Protein AF-A0A821MUM0-F1 (afdb_monomer)

Mean predicted aligned error: 20.15 Å

Solvent-accessible surface area (backbone atoms only — not comparable to full-atom values): 25612 Å² total; per-residue (Å²): 59,38,82,52,90,67,32,35,38,38,45,32,37,25,52,94,89,45,94,56,55,42,75,47,74,83,45,58,56,44,76,41,93,87,68,90,43,76,48,69,78,76,95,66,94,63,81,39,77,47,77,47,78,46,47,58,88,82,48,54,81,86,49,47,38,60,52,51,49,52,48,52,57,55,70,46,50,40,61,27,31,39,36,49,37,34,29,71,91,40,78,44,33,34,41,36,37,43,30,26,54,93,45,45,71,60,51,53,52,55,46,35,75,73,45,30,50,81,73,91,50,67,78,43,80,46,81,42,41,76,68,38,59,35,35,42,36,56,41,76,36,34,38,45,70,50,73,80,64,36,55,44,76,49,63,42,37,78,90,50,62,46,77,47,76,47,45,49,40,69,76,56,89,75,57,61,77,92,49,71,42,46,53,16,32,43,32,38,28,33,74,43,76,47,78,66,76,76,80,77,74,87,70,92,76,83,95,70,94,71,81,80,76,80,62,73,46,76,43,80,41,76,77,50,78,44,83,40,76,44,77,53,75,83,78,76,72,72,70,78,77,76,72,70,84,79,80,72,86,66,76,77,81,72,30,72,64,54,42,44,57,53,28,74,67,45,62,86,66,48,42,60,56,33,38,48,64,69,66,50,52,69,72,58,52,54,51,40,42,72,76,40,55,91,51,21,45,37,52,47,54,52,57,48,60,73,66,52,61,88,91,52,67,61,66,62,56,48,32,54,25,30,46,75,68,70,36,51,65,64,26,49,55,54,48,51,55,50,54,52,52,54,56,53,58,70,69,56,57,65,65,54,49,52,60,69,47,44,62,50,45,52,57,49,43,71,35,66,73,52,25,74,42,28,71,60,52,31,47,75,60,69,52,52,70,68,57,54,52,49,41,59,72,74,37,93,45,55,52,55,36,33,44,51,44,53,51,53,35,49,76,71,42,98,74,62,47,63,71,56,52,27,51,54,36,38,74,74,66,40,53,69,58,20,53,56,41,54,76,71,111

Radius of gyration: 52.38 Å; Cα contacts (8 Å, |Δi|>4): 586; chains: 1; bounding box: 114×64×136 Å

Foldseek 3Di:
DDDDPQKDKWKWFDAPPGLWIDTDPPWDWDQDPPPRDIDTDDPDDTPDMDIDIDGVVVDPPVCVRVVVSVVVVVVQKFKKKWFKWAAPVDRQKMKIKIAGPVCVVVVLVVVVVVRTDNPDQDMDIFIDGAQFKKKKAKFFFKAFPDPVLRIDIDGDHHPDMDIDITGIDGPDLPPPVVDQKGKMKIWMKGKDWDFPPDPPPPDDDDDDPDDPPRDTDIDIDTRDMGMDIGGRDPPPPPDPPPPPPDADDDDALDHLVLLVVVLVVQDDCLLVQLLVLLPHDPVVLVVLCVPPPSCSSSVSLVVSVVPDDPPDPSLVSSLVSCVSSVNPVSSVVSVVSRVVVVVVVVVPPQVVLLVLCVVLQVLLLVDVVSLVCLVVLLVLLVHDPVVLVVLPVPDPDSSSSSSVSLSVSSRPDPDDDLLSSLVSCVVVVNPVSSVVSVVSD

Structure (mmCIF, N/CA/C/O backbone):
data_AF-A0A821MUM0-F1
#
_entry.id   AF-A0A821MUM0-F1
#
loop_
_atom_site.group_PDB
_atom_site.id
_atom_site.type_symbol
_atom_site.label_atom_id
_atom_site.label_alt_id
_atom_site.label_comp_id
_atom_site.label_asym_id
_atom_site.label_entity_id
_atom_site.label_seq_id
_atom_site.pdbx_PDB_ins_code
_atom_site.Cartn_x
_atom_site.Cartn_y
_atom_site.Cartn_z
_atom_site.occupancy
_atom_site.B_iso_or_equiv
_atom_site.auth_seq_id
_atom_site.auth_comp_id
_atom_site.auth_asym_id
_atom_site.auth_atom_id
_atom_site.pdbx_PDB_model_num
ATOM 1 N N . MET A 1 1 ? -41.743 -7.495 44.760 1.00 73.44 1 MET A N 1
ATOM 2 C CA . MET A 1 1 ? -41.934 -6.221 44.018 1.00 73.44 1 MET A CA 1
ATOM 3 C C . MET A 1 1 ? -42.533 -5.154 44.930 1.00 73.44 1 MET A C 1
ATOM 5 O O . MET A 1 1 ? -43.140 -5.523 45.928 1.00 73.44 1 MET A O 1
ATOM 9 N N . LEU A 1 2 ? -42.417 -3.867 44.580 1.00 72.00 2 LEU A N 1
ATOM 10 C CA . LEU A 1 2 ? -43.116 -2.764 45.261 1.00 72.00 2 LEU A CA 1
ATOM 11 C C . LEU A 1 2 ? -43.900 -1.935 44.227 1.00 72.00 2 LEU A C 1
ATOM 13 O O . LEU A 1 2 ? -43.327 -1.459 43.248 1.00 72.00 2 LEU A O 1
ATOM 17 N N . ASP A 1 3 ? -45.211 -1.789 44.419 1.00 76.50 3 ASP A N 1
ATOM 18 C CA . ASP A 1 3 ? -46.076 -0.982 43.550 1.00 76.50 3 ASP A CA 1
ATOM 19 C C . ASP A 1 3 ? -46.193 0.455 44.085 1.00 76.50 3 ASP A C 1
ATOM 21 O O . ASP A 1 3 ? -46.567 0.666 45.237 1.00 76.50 3 ASP A O 1
ATOM 25 N N . LEU A 1 4 ? -45.893 1.444 43.239 1.00 71.25 4 LEU A N 1
ATOM 26 C CA . LEU A 1 4 ? -45.885 2.873 43.564 1.00 71.25 4 LEU A CA 1
ATOM 27 C C . LEU A 1 4 ? -46.793 3.625 42.576 1.00 71.25 4 LEU A C 1
ATOM 29 O O . LEU A 1 4 ? -46.328 4.142 41.566 1.00 71.25 4 LEU A O 1
ATOM 33 N N . ASN A 1 5 ? -48.103 3.692 42.832 1.00 79.50 5 ASN A N 1
ATOM 34 C CA . ASN A 1 5 ? -49.082 4.314 41.919 1.00 79.50 5 ASN A CA 1
ATOM 35 C C . ASN A 1 5 ? -48.934 3.820 40.460 1.00 79.50 5 ASN A C 1
ATOM 37 O O . ASN A 1 5 ? -49.164 2.638 40.201 1.00 79.50 5 ASN A O 1
ATOM 41 N N . ASN A 1 6 ? -48.550 4.695 39.519 1.00 81.19 6 ASN A N 1
ATOM 42 C CA . ASN A 1 6 ? -48.325 4.361 38.103 1.00 81.19 6 ASN A CA 1
ATOM 43 C C . ASN A 1 6 ? -46.993 3.639 37.853 1.00 81.19 6 ASN A C 1
ATOM 45 O O . ASN A 1 6 ? -46.822 2.989 36.825 1.00 81.19 6 ASN A O 1
ATOM 49 N N . GLU A 1 7 ? -46.078 3.668 38.811 1.00 82.88 7 GLU A N 1
ATOM 50 C CA . GLU A 1 7 ? -44.755 3.075 38.707 1.00 82.88 7 GLU A CA 1
ATOM 51 C C . GLU A 1 7 ? -44.669 1.766 39.493 1.00 82.88 7 GLU A C 1
ATOM 53 O O . GLU A 1 7 ? -45.472 1.465 40.385 1.00 82.88 7 GLU A O 1
ATOM 58 N N . ARG A 1 8 ? -43.688 0.946 39.132 1.00 85.56 8 ARG A N 1
ATOM 59 C CA . ARG A 1 8 ? -43.385 -0.306 39.813 1.00 85.56 8 ARG A CA 1
ATOM 60 C C . ARG A 1 8 ? -41.884 -0.464 39.957 1.00 85.56 8 ARG A C 1
ATOM 62 O O . ARG A 1 8 ? -41.128 -0.235 39.014 1.00 85.56 8 ARG A O 1
ATOM 69 N N . LEU A 1 9 ? -41.481 -0.888 41.145 1.00 87.56 9 LEU A N 1
ATOM 70 C CA . LEU A 1 9 ? -40.114 -1.232 41.478 1.00 87.56 9 LEU A CA 1
ATOM 71 C C . LEU A 1 9 ? -39.954 -2.755 41.466 1.00 87.56 9 LEU A C 1
ATOM 73 O O . LEU A 1 9 ? -40.730 -3.494 42.090 1.00 87.56 9 LEU A O 1
ATOM 77 N N . VAL A 1 10 ? -38.941 -3.219 40.746 1.00 89.69 10 VAL A N 1
ATOM 78 C CA . VAL A 1 10 ? -38.676 -4.639 40.513 1.00 89.69 10 VAL A CA 1
ATOM 79 C C . VAL A 1 10 ? -37.199 -4.933 40.666 1.00 89.69 10 VAL A C 1
ATOM 81 O O . VAL A 1 10 ? -36.362 -4.127 40.269 1.00 89.69 10 VAL A O 1
ATOM 84 N N . LEU A 1 11 ? -36.894 -6.118 41.183 1.00 90.00 11 LEU A N 1
ATOM 85 C CA . LEU A 1 11 ? -35.546 -6.657 41.180 1.00 90.00 11 LEU A CA 1
ATOM 86 C C . LEU A 1 11 ? -35.416 -7.628 40.011 1.00 90.00 11 LEU A C 1
ATOM 88 O O . LEU A 1 11 ? -36.231 -8.539 39.849 1.00 90.00 11 LEU A O 1
ATOM 92 N N . LEU A 1 12 ? -34.396 -7.400 39.193 1.00 89.81 12 LEU A N 1
ATOM 93 C CA . LEU A 1 12 ? -33.954 -8.315 38.160 1.00 89.81 12 LEU A CA 1
ATOM 94 C C . LEU A 1 12 ? -32.642 -8.957 38.582 1.00 89.81 12 LEU A C 1
ATOM 96 O O . LEU A 1 12 ? -31.770 -8.294 39.144 1.00 89.81 12 LEU A O 1
ATOM 100 N N . TYR A 1 13 ? -32.488 -10.233 38.267 1.00 88.88 13 TYR A N 1
ATOM 101 C CA . TYR A 1 13 ? -31.260 -10.970 38.509 1.00 88.88 13 TYR A CA 1
ATOM 102 C C . TYR A 1 13 ? -30.834 -11.739 37.266 1.00 88.88 13 TYR A C 1
ATOM 104 O O . TYR A 1 13 ? -31.638 -12.048 36.384 1.00 88.88 13 TYR A O 1
ATOM 112 N N . SER A 1 14 ? -29.547 -12.053 37.202 1.00 85.44 14 SER A N 1
ATOM 113 C CA . SER A 1 14 ? -28.988 -12.906 36.164 1.00 85.44 14 SER A CA 1
ATOM 114 C C . SER A 1 14 ? -27.930 -13.838 36.760 1.00 85.44 14 SER A C 1
ATOM 116 O O . SER A 1 14 ? -27.169 -13.456 37.658 1.00 85.44 14 SER A O 1
ATOM 118 N N . GLY A 1 15 ? -27.918 -15.088 36.290 1.00 75.88 15 GLY A N 1
ATOM 119 C CA . GLY A 1 15 ? -26.926 -16.092 36.674 1.00 75.88 15 GLY A CA 1
ATOM 120 C C . GLY A 1 15 ? -25.570 -15.871 35.998 1.00 75.88 15 GLY A C 1
ATOM 121 O O . GLY A 1 15 ? -25.459 -15.140 35.017 1.00 75.88 15 GLY A O 1
ATOM 122 N N . SER A 1 16 ? -24.528 -16.545 36.494 1.00 59.47 16 SER A N 1
ATOM 123 C CA . SER A 1 16 ? -23.145 -16.473 35.979 1.00 59.47 16 SER A CA 1
ATOM 124 C C . SER A 1 16 ? -23.031 -16.722 34.476 1.00 59.47 16 SER A C 1
ATOM 126 O O . SER A 1 16 ? -22.230 -16.081 33.808 1.00 59.47 16 SER A O 1
ATOM 128 N N . ASN A 1 17 ? -23.825 -17.669 33.974 1.00 60.66 17 ASN A N 1
ATOM 129 C CA . ASN A 1 17 ? -23.772 -18.151 32.593 1.00 60.66 17 ASN A CA 1
ATOM 130 C C . ASN A 1 17 ? -25.049 -17.819 31.814 1.00 60.66 17 ASN A C 1
ATOM 132 O O . ASN A 1 17 ? -25.240 -18.319 30.707 1.00 60.66 17 ASN A O 1
ATOM 136 N N . ASP A 1 18 ? -25.943 -17.029 32.407 1.00 69.56 18 ASP A N 1
ATOM 137 C CA . ASP A 1 18 ? -27.199 -16.665 31.779 1.00 69.56 18 ASP A CA 1
ATOM 138 C C . ASP A 1 18 ? -27.080 -15.258 31.198 1.00 69.56 18 ASP A C 1
ATOM 140 O O . ASP A 1 18 ? -26.850 -14.298 31.923 1.00 69.56 18 ASP A O 1
ATOM 144 N N . ASN A 1 19 ? -27.228 -15.115 29.884 1.00 69.31 19 ASN A N 1
ATOM 145 C CA . ASN A 1 19 ? -27.274 -13.797 29.242 1.00 69.31 19 ASN A CA 1
ATOM 146 C C . ASN A 1 19 ? -28.668 -13.164 29.300 1.00 69.31 19 ASN A C 1
ATOM 148 O O . ASN A 1 19 ? -28.882 -12.089 28.739 1.00 69.31 19 ASN A O 1
ATOM 152 N N . THR A 1 20 ? -29.624 -13.825 29.950 1.00 81.88 20 THR A N 1
ATOM 153 C CA . THR A 1 20 ? -30.972 -13.310 30.140 1.00 81.88 20 THR A CA 1
ATOM 154 C C . THR A 1 20 ? -31.164 -12.781 31.556 1.00 81.88 20 THR A C 1
ATOM 156 O O . THR A 1 20 ? -30.574 -13.260 32.528 1.00 81.88 20 THR A O 1
ATOM 159 N N . TRP A 1 21 ? -31.964 -11.722 31.642 1.00 88.75 21 TRP A N 1
ATOM 160 C CA . TRP A 1 21 ? -32.413 -11.147 32.899 1.00 88.75 21 TRP A CA 1
ATOM 161 C C . TRP A 1 21 ? -33.734 -11.798 33.298 1.00 88.75 21 TRP A C 1
ATOM 163 O O . TRP A 1 21 ? -34.635 -11.947 32.470 1.00 88.75 21 TRP A O 1
ATOM 173 N N . HIS A 1 22 ? -33.862 -12.141 34.574 1.00 88.44 22 HIS A N 1
ATOM 174 C CA . HIS A 1 22 ? -35.081 -12.692 35.159 1.00 88.44 22 HIS A CA 1
ATOM 175 C C . HIS A 1 22 ? -35.628 -11.729 36.188 1.00 88.44 22 HIS A C 1
ATOM 177 O O . HIS A 1 22 ? -34.875 -11.022 36.850 1.00 88.44 22 HIS A O 1
ATOM 183 N N . ILE A 1 23 ? -36.947 -11.687 36.305 1.00 87.81 23 ILE A N 1
ATOM 184 C CA . ILE A 1 23 ? -37.622 -10.856 37.294 1.00 87.81 23 ILE A CA 1
ATOM 185 C C . ILE A 1 23 ? -37.902 -11.710 38.515 1.00 87.81 23 ILE A C 1
ATOM 187 O O . ILE A 1 23 ? -38.517 -12.767 38.387 1.00 87.81 23 ILE A O 1
ATOM 191 N N . ASP A 1 24 ? -37.518 -11.215 39.686 1.00 83.31 24 ASP A N 1
ATOM 192 C CA . ASP A 1 24 ? -37.933 -11.821 40.941 1.00 83.31 24 ASP A CA 1
ATOM 193 C C . ASP A 1 24 ? -39.278 -11.237 41.396 1.00 83.31 24 ASP A C 1
ATOM 195 O O . ASP A 1 24 ? -39.394 -10.058 41.760 1.00 83.31 24 ASP A O 1
ATOM 199 N N . THR A 1 25 ? -40.327 -12.055 41.316 1.00 78.44 25 THR A N 1
ATOM 200 C CA . THR A 1 25 ? -41.672 -11.702 41.788 1.00 78.44 25 THR A CA 1
ATOM 201 C C . THR A 1 25 ? -41.828 -11.841 43.292 1.00 78.44 25 THR A C 1
ATOM 203 O O . THR A 1 25 ? -42.641 -11.118 43.875 1.00 78.44 25 THR A O 1
ATOM 206 N N . ASP A 1 26 ? -41.031 -12.704 43.912 1.00 76.56 26 ASP A N 1
ATOM 207 C CA . ASP A 1 26 ? -41.268 -13.225 45.256 1.00 76.56 26 ASP A CA 1
ATOM 208 C C . ASP A 1 26 ? -40.486 -12.426 46.306 1.00 76.56 26 ASP A C 1
ATOM 210 O O . ASP A 1 26 ? -40.867 -12.363 47.477 1.00 76.56 26 ASP A O 1
ATOM 214 N N . ILE A 1 27 ? -39.440 -11.719 45.876 1.00 80.44 27 ILE A N 1
ATOM 215 C CA . ILE A 1 27 ? -38.674 -10.807 46.717 1.00 80.44 27 ILE A CA 1
ATOM 216 C C . ILE A 1 27 ? -39.497 -9.576 47.127 1.00 80.44 27 ILE A C 1
ATOM 218 O O . ILE A 1 27 ? -39.989 -8.798 46.298 1.00 80.44 27 ILE A O 1
ATOM 222 N N . GLN A 1 28 ? -39.572 -9.330 48.436 1.00 80.31 28 GLN A N 1
ATOM 223 C CA . GLN A 1 28 ? -40.116 -8.094 48.995 1.00 80.31 28 GLN A CA 1
ATOM 224 C C . GLN A 1 28 ? -39.051 -6.994 49.000 1.00 80.31 28 GLN A C 1
ATOM 226 O O . GLN A 1 28 ? -37.970 -7.160 49.558 1.00 80.31 28 GLN A O 1
ATOM 231 N N . LEU A 1 29 ? -39.377 -5.860 48.377 1.00 83.50 29 LEU A N 1
ATOM 232 C CA . LEU A 1 29 ? -38.524 -4.673 48.359 1.00 83.50 29 LEU A CA 1
ATOM 233 C C . LEU A 1 29 ? -39.039 -3.689 49.405 1.00 83.50 29 LEU A C 1
ATOM 235 O O . LEU A 1 29 ? -40.223 -3.357 49.399 1.00 83.50 29 LEU A O 1
ATOM 239 N N . ILE A 1 30 ? -38.154 -3.227 50.282 1.00 81.44 30 ILE A N 1
ATOM 240 C CA . ILE A 1 30 ? -38.456 -2.247 51.324 1.00 81.44 30 ILE A CA 1
ATOM 241 C C . ILE A 1 30 ? -37.775 -0.939 50.934 1.00 81.44 30 ILE A C 1
ATOM 243 O O . ILE A 1 30 ? -36.549 -0.852 50.915 1.00 81.44 30 ILE A O 1
ATOM 247 N N . ASP A 1 31 ? -38.577 0.069 50.606 1.00 78.88 31 ASP A N 1
ATOM 248 C CA . ASP A 1 31 ? -38.094 1.400 50.241 1.00 78.88 31 ASP A CA 1
ATOM 249 C C . ASP A 1 31 ? -37.891 2.267 51.494 1.00 78.88 31 ASP A C 1
ATOM 251 O O . ASP A 1 31 ? -38.835 2.540 52.250 1.00 78.88 31 ASP A O 1
ATOM 255 N N . SER A 1 32 ? -36.647 2.685 51.736 1.00 77.75 32 SER A N 1
ATOM 256 C CA . SER A 1 32 ? -36.304 3.621 52.801 1.00 77.75 32 SER A CA 1
ATOM 257 C C . SER A 1 32 ? -36.608 5.048 52.348 1.00 77.75 32 SER A C 1
ATOM 259 O O . SER A 1 32 ? -35.765 5.726 51.761 1.00 77.75 32 SER A O 1
ATOM 261 N N . LYS A 1 33 ? -37.804 5.538 52.702 1.00 71.50 33 LYS A N 1
ATOM 262 C CA . LYS A 1 33 ? -38.304 6.889 52.361 1.00 71.50 33 LYS A CA 1
ATOM 263 C C . LYS A 1 33 ? -37.389 8.052 52.769 1.00 71.50 33 LYS A C 1
ATOM 265 O O . LYS A 1 33 ? -37.637 9.183 52.368 1.00 71.50 33 LYS A O 1
ATOM 270 N N . THR A 1 34 ? -36.401 7.805 53.624 1.00 71.12 34 THR A N 1
ATOM 271 C CA . THR A 1 34 ? -35.512 8.827 54.184 1.00 71.12 34 THR A CA 1
ATOM 272 C C . THR A 1 34 ? -34.101 8.800 53.606 1.00 71.12 34 THR A C 1
ATOM 274 O O . THR A 1 34 ? -33.378 9.766 53.820 1.00 71.12 34 THR A O 1
ATOM 277 N N . HIS A 1 35 ? -33.695 7.737 52.899 1.00 70.00 35 HIS A N 1
ATOM 278 C CA . HIS A 1 35 ? -32.290 7.548 52.513 1.00 70.00 35 HIS A CA 1
ATOM 279 C C . HIS A 1 35 ? -32.053 7.141 51.048 1.00 70.00 35 HIS A C 1
ATOM 281 O O . HIS A 1 35 ? -30.921 6.801 50.736 1.00 70.00 35 HIS A O 1
ATOM 287 N N . ASP A 1 36 ? -33.048 7.173 50.150 1.00 81.19 36 ASP A N 1
ATOM 288 C CA . ASP A 1 36 ? -32.885 6.738 48.741 1.00 81.19 36 ASP A CA 1
ATOM 289 C C . ASP A 1 36 ? -32.227 5.340 48.620 1.00 81.19 36 ASP A C 1
ATOM 291 O O . ASP A 1 36 ? -31.423 5.052 47.733 1.00 81.19 36 ASP A O 1
ATOM 295 N N . ILE A 1 37 ? -32.568 4.442 49.552 1.00 85.06 37 ILE A N 1
ATOM 296 C CA . ILE A 1 37 ? -32.032 3.079 49.638 1.00 85.06 37 ILE A CA 1
ATOM 297 C C . ILE A 1 37 ? -33.184 2.086 49.574 1.00 85.06 37 ILE A C 1
ATOM 299 O O . ILE A 1 37 ? -34.173 2.206 50.298 1.00 85.06 37 ILE A O 1
ATOM 303 N N . ILE A 1 38 ? -33.005 1.050 48.757 1.00 85.00 3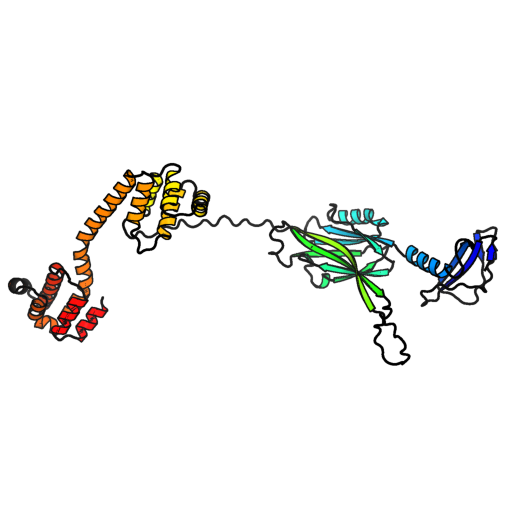8 ILE A N 1
ATOM 304 C CA . ILE A 1 38 ? -33.908 -0.095 48.686 1.00 85.00 38 ILE A CA 1
ATOM 305 C C . ILE A 1 38 ? -33.239 -1.269 49.388 1.00 85.00 38 ILE A C 1
ATOM 307 O O . ILE A 1 38 ? -32.171 -1.727 48.981 1.00 85.00 38 ILE A O 1
ATOM 311 N N . THR A 1 39 ? -33.891 -1.770 50.430 1.00 86.75 39 THR A N 1
ATOM 312 C CA . THR A 1 39 ? -33.431 -2.927 51.194 1.00 86.75 39 THR A CA 1
ATOM 313 C C . THR A 1 39 ? -34.243 -4.149 50.798 1.00 86.75 39 THR A C 1
ATOM 315 O O . THR A 1 39 ? -35.463 -4.091 50.642 1.00 86.75 39 THR A O 1
ATOM 318 N N . THR A 1 40 ? -33.566 -5.278 50.642 1.00 86.38 40 THR A N 1
ATOM 319 C CA . THR A 1 40 ? -34.189 -6.552 50.300 1.00 86.38 40 THR A CA 1
ATOM 320 C C . THR A 1 40 ? -33.464 -7.700 50.991 1.00 86.38 40 THR A C 1
ATOM 322 O O . THR A 1 40 ? -32.280 -7.583 51.307 1.00 86.38 40 THR A O 1
ATOM 325 N N . ASN A 1 41 ? -34.171 -8.801 51.238 1.00 85.31 41 ASN A N 1
ATOM 326 C CA . ASN A 1 41 ? -33.588 -10.031 51.759 1.00 85.31 41 ASN A CA 1
ATOM 327 C C . ASN A 1 41 ? -33.593 -11.091 50.654 1.00 85.31 41 ASN A C 1
ATOM 329 O O . ASN A 1 41 ? -34.658 -11.505 50.194 1.00 85.31 41 ASN A O 1
ATOM 333 N N . ILE A 1 42 ? -32.402 -11.498 50.217 1.00 83.06 42 ILE A N 1
ATOM 334 C CA . ILE A 1 42 ? -32.216 -12.436 49.111 1.00 83.06 42 ILE A CA 1
ATOM 335 C C . ILE A 1 42 ? -31.758 -13.775 49.689 1.00 83.06 42 ILE A C 1
ATOM 337 O O . ILE A 1 42 ? -30.740 -13.846 50.373 1.00 83.06 42 ILE A O 1
ATOM 341 N N . GLN A 1 43 ? -32.508 -14.842 49.409 1.00 78.00 43 GLN A N 1
ATOM 342 C CA . GLN A 1 43 ? -32.213 -16.186 49.925 1.00 78.00 43 GLN A CA 1
ATOM 343 C C . GLN A 1 43 ? -31.069 -16.878 49.169 1.00 78.00 43 GLN A C 1
ATOM 345 O O . GLN A 1 43 ? -30.375 -17.720 49.738 1.00 78.00 43 GLN A O 1
ATOM 350 N N . TYR A 1 44 ? -30.859 -16.515 47.901 1.00 78.75 44 TYR A N 1
ATOM 351 C CA . TYR A 1 44 ? -29.843 -17.094 47.025 1.00 78.75 44 TYR A CA 1
ATOM 352 C C . TYR A 1 44 ? -28.929 -16.008 46.466 1.00 78.75 44 TYR A C 1
ATOM 354 O O . TYR A 1 44 ? -29.381 -14.950 46.040 1.00 78.75 44 TYR A O 1
ATOM 362 N N . LEU A 1 45 ? -27.624 -16.270 46.440 1.00 77.50 45 LEU A N 1
ATOM 363 C CA . LEU A 1 45 ? -26.671 -15.318 45.886 1.00 77.50 45 LEU A CA 1
ATOM 364 C C . LEU A 1 45 ? -26.811 -15.265 44.357 1.00 77.50 45 LEU A C 1
ATOM 366 O O . LEU A 1 45 ? -26.580 -16.262 43.672 1.00 77.50 45 LEU A O 1
ATOM 370 N N . HIS A 1 46 ? -27.154 -14.093 43.829 1.00 81.50 46 HIS A N 1
ATOM 371 C CA . HIS A 1 46 ? -27.136 -13.816 42.395 1.00 81.50 46 HIS A CA 1
ATOM 372 C C . HIS A 1 46 ? -25.875 -13.030 42.030 1.00 81.50 46 HIS A C 1
ATOM 374 O O . HIS A 1 46 ? -25.495 -12.099 42.737 1.00 81.50 46 HIS A O 1
ATOM 380 N N . ASN A 1 47 ? -25.241 -13.374 40.908 1.00 79.75 47 ASN A N 1
ATOM 381 C CA . ASN A 1 47 ? -23.996 -12.724 40.481 1.00 79.75 47 ASN A CA 1
ATOM 382 C C . ASN A 1 47 ? -24.215 -11.303 39.963 1.00 79.75 47 ASN A C 1
ATOM 384 O O . ASN A 1 47 ? -23.326 -10.462 40.058 1.00 79.75 47 ASN A O 1
ATOM 388 N N . ARG A 1 48 ? -25.388 -11.050 39.378 1.00 86.19 48 ARG A N 1
ATOM 389 C CA . ARG A 1 48 ? -25.777 -9.746 38.848 1.00 86.19 48 ARG A CA 1
ATOM 390 C C . ARG A 1 48 ? -27.191 -9.429 39.291 1.00 86.19 48 ARG A C 1
ATOM 392 O O . ARG A 1 48 ? -28.080 -10.271 39.158 1.00 86.19 48 ARG A O 1
ATOM 399 N N . ILE A 1 49 ? -27.382 -8.220 39.806 1.00 88.31 49 ILE A N 1
ATOM 400 C CA . ILE A 1 49 ? -28.661 -7.719 40.305 1.00 88.31 49 ILE A CA 1
ATOM 401 C C . ILE A 1 49 ? -28.844 -6.298 39.783 1.00 88.31 49 ILE A C 1
ATOM 403 O O . ILE A 1 49 ? -27.933 -5.478 39.880 1.00 88.31 49 ILE A O 1
ATOM 407 N N . ILE A 1 50 ? -30.025 -6.005 39.250 1.00 88.75 50 ILE A N 1
ATOM 408 C CA . ILE A 1 50 ? -30.445 -4.659 38.865 1.00 88.75 50 ILE A CA 1
ATOM 409 C C . ILE A 1 50 ? -31.794 -4.393 39.513 1.00 88.75 50 ILE A C 1
ATOM 411 O O . ILE A 1 50 ? -32.711 -5.205 39.416 1.00 88.75 50 ILE A O 1
ATOM 415 N N . VAL A 1 51 ? -31.938 -3.232 40.144 1.00 88.81 51 VAL A N 1
ATOM 416 C CA . VAL A 1 51 ? -33.241 -2.754 40.599 1.00 88.81 51 VAL A CA 1
ATOM 417 C C . VAL A 1 51 ? -33.742 -1.725 39.600 1.00 88.81 51 VAL A C 1
ATOM 419 O O . VAL A 1 51 ? -33.069 -0.736 39.324 1.00 88.81 51 VAL A O 1
ATOM 422 N N . ALA A 1 52 ? -34.916 -1.981 39.032 1.00 88.62 52 ALA A N 1
ATOM 423 C CA . ALA A 1 52 ? -35.527 -1.128 38.028 1.00 88.62 52 ALA A CA 1
ATOM 424 C C . ALA A 1 52 ? -36.823 -0.526 38.571 1.00 88.62 52 ALA A C 1
ATOM 426 O O . ALA A 1 52 ? -37.726 -1.244 39.006 1.00 88.62 52 ALA A O 1
ATOM 427 N N . ARG A 1 53 ? -36.924 0.801 38.496 1.00 88.12 53 ARG A N 1
ATOM 428 C CA . ARG A 1 53 ? -38.175 1.548 38.642 1.00 88.12 53 ARG A CA 1
ATOM 429 C C . ARG A 1 53 ? -38.677 1.881 37.244 1.00 88.12 53 ARG A C 1
ATOM 431 O O . ARG A 1 53 ? -37.933 2.464 36.461 1.00 88.12 53 ARG A O 1
ATOM 438 N N . TYR A 1 54 ? -39.902 1.486 36.913 1.00 86.69 54 TYR A N 1
ATOM 439 C CA . TYR A 1 54 ? -40.462 1.722 35.582 1.00 86.69 54 TYR A CA 1
ATOM 440 C C . TYR A 1 54 ? -41.951 2.082 35.644 1.00 86.69 54 TYR A C 1
ATOM 442 O O . TYR A 1 54 ? -42.654 1.698 36.581 1.00 86.69 54 TYR A O 1
ATOM 450 N N . ASP A 1 55 ? -42.433 2.810 34.636 1.00 88.75 55 ASP A N 1
ATOM 451 C CA . ASP A 1 55 ? -43.846 3.167 34.487 1.00 88.75 55 ASP A CA 1
ATOM 452 C C . ASP A 1 55 ? -44.634 2.012 33.846 1.00 88.75 55 ASP A C 1
ATOM 454 O O . ASP A 1 55 ? -44.319 1.546 32.743 1.00 88.75 55 ASP A O 1
ATOM 458 N N . LY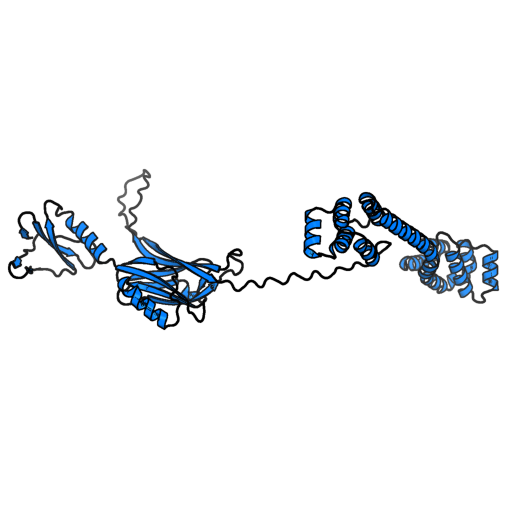S A 1 56 ? -45.685 1.558 34.536 1.00 86.31 56 LYS A N 1
ATOM 459 C CA . LYS A 1 56 ? -46.543 0.446 34.105 1.00 86.31 56 LYS A CA 1
ATOM 460 C C . LYS A 1 56 ? -47.353 0.760 32.847 1.00 86.31 56 LYS A C 1
ATOM 462 O O . LYS A 1 56 ? -47.758 -0.175 32.161 1.00 86.31 56 LYS A O 1
ATOM 467 N N . GLN A 1 57 ? -47.611 2.035 32.557 1.00 85.94 57 GLN A N 1
ATOM 468 C CA . GLN A 1 57 ? -48.348 2.467 31.367 1.00 85.94 57 GLN A CA 1
ATOM 469 C C . GLN A 1 57 ? -47.468 2.435 30.115 1.00 85.94 57 GLN A C 1
ATOM 471 O O . GLN A 1 57 ? -47.957 2.140 29.026 1.00 85.94 57 GLN A O 1
ATOM 476 N N . LEU A 1 58 ? -46.169 2.708 30.271 1.00 84.88 58 LEU A N 1
ATOM 477 C CA . LEU A 1 58 ? -45.221 2.799 29.158 1.00 84.88 58 LEU A CA 1
ATOM 478 C C . LEU A 1 58 ? -44.601 1.450 28.781 1.00 84.88 58 LEU A C 1
ATOM 480 O O . LEU A 1 58 ? -44.211 1.256 27.631 1.00 84.88 58 LEU A O 1
ATOM 484 N N . MET A 1 59 ? -44.482 0.515 29.728 1.00 84.94 59 MET A N 1
ATOM 485 C CA . MET A 1 59 ? -43.777 -0.746 29.496 1.00 84.94 59 MET A CA 1
ATOM 486 C C . MET A 1 59 ? -44.438 -1.913 30.223 1.00 84.94 59 MET A C 1
ATOM 488 O O . MET A 1 59 ? -44.801 -1.822 31.391 1.00 84.94 59 MET A O 1
ATOM 492 N N . SER A 1 60 ? -44.562 -3.059 29.549 1.00 87.12 60 SER A N 1
ATOM 493 C CA . SER A 1 60 ? -45.060 -4.275 30.199 1.00 87.12 60 SER A CA 1
ATOM 494 C C . SER A 1 60 ? -43.951 -5.005 30.964 1.00 87.12 60 SER A C 1
ATOM 496 O O . SER A 1 60 ? -42.791 -5.028 30.547 1.00 87.12 60 SER A O 1
ATOM 498 N N . LEU A 1 61 ? -44.321 -5.709 32.040 1.00 85.00 61 LEU A N 1
ATOM 499 C CA . LEU A 1 61 ? -43.381 -6.492 32.855 1.00 85.00 61 LEU A CA 1
ATOM 500 C C . LEU A 1 61 ? -42.621 -7.556 32.031 1.00 85.00 61 LEU A C 1
ATOM 502 O O . LEU A 1 61 ? -41.477 -7.875 32.323 1.00 85.00 61 LEU A O 1
ATOM 506 N N . LYS A 1 62 ? -43.228 -8.075 30.954 1.00 85.69 62 LYS A N 1
ATOM 507 C CA . LYS A 1 62 ? -42.600 -9.062 30.055 1.00 85.69 62 LYS A CA 1
ATOM 508 C C . LYS A 1 62 ? -41.516 -8.464 29.150 1.00 85.69 62 LYS A C 1
ATOM 510 O O . LYS A 1 62 ? -40.668 -9.199 28.652 1.00 85.69 62 LYS A O 1
ATOM 515 N N . GLN A 1 63 ? -41.568 -7.160 28.884 1.00 87.31 63 GLN A N 1
ATOM 516 C CA . GLN A 1 63 ? -40.589 -6.461 28.045 1.00 87.31 63 GLN A CA 1
ATOM 517 C C . GLN A 1 63 ? -39.392 -5.967 28.856 1.00 87.31 63 GLN A C 1
ATOM 519 O O . GLN A 1 63 ? -38.295 -5.898 28.309 1.00 87.31 63 GLN A O 1
ATOM 524 N N . LEU A 1 64 ? -39.585 -5.695 30.150 1.00 89.38 64 LEU A N 1
ATOM 525 C CA . LEU A 1 64 ? -38.560 -5.149 31.036 1.00 89.38 64 LEU A CA 1
ATOM 526 C C . LEU A 1 64 ? -37.214 -5.899 30.969 1.00 89.38 64 LEU A C 1
ATOM 528 O O . LEU A 1 64 ? -36.202 -5.227 30.789 1.00 89.38 64 LEU A O 1
ATOM 532 N N . PRO A 1 65 ? -37.143 -7.246 30.995 1.00 89.75 65 PRO A N 1
ATOM 533 C CA . PRO A 1 65 ? -35.853 -7.933 30.935 1.00 89.75 65 PRO A CA 1
ATOM 534 C C . PRO A 1 65 ? -35.116 -7.734 29.610 1.00 89.75 65 PRO A C 1
ATOM 536 O O . PRO A 1 65 ? -33.893 -7.623 29.589 1.00 89.75 65 PRO A O 1
ATOM 539 N N . LYS A 1 66 ? -35.856 -7.640 28.496 1.00 87.50 66 LYS A N 1
ATOM 540 C CA . LYS A 1 66 ? -35.278 -7.354 27.174 1.00 87.50 66 LYS A CA 1
ATOM 541 C C . LYS A 1 66 ? -34.729 -5.932 27.122 1.00 87.50 66 LYS A C 1
ATOM 543 O O . LYS A 1 66 ? -33.647 -5.715 26.591 1.00 87.50 66 LYS A O 1
ATOM 548 N N . THR A 1 67 ? -35.459 -4.983 27.700 1.00 88.88 67 THR A N 1
ATOM 549 C CA . THR A 1 67 ? -35.034 -3.587 27.793 1.00 88.88 67 THR A CA 1
ATOM 550 C C . THR A 1 67 ? -33.787 -3.444 28.662 1.00 88.88 67 THR A C 1
ATOM 552 O O . THR A 1 67 ? -32.835 -2.796 28.248 1.00 88.88 67 THR A O 1
ATOM 555 N N . ILE A 1 68 ? -33.746 -4.097 29.827 1.00 89.50 68 ILE A N 1
ATOM 556 C CA . ILE A 1 68 ? -32.568 -4.098 30.707 1.00 89.50 68 ILE A CA 1
ATOM 557 C C . ILE A 1 68 ? -31.364 -4.752 30.024 1.00 89.50 68 ILE A C 1
ATOM 559 O O . ILE A 1 68 ? -30.266 -4.215 30.111 1.00 89.50 68 ILE A O 1
ATOM 563 N N . CYS A 1 69 ? -31.567 -5.837 29.272 1.00 86.50 69 CYS A N 1
ATOM 564 C CA . CYS A 1 69 ? -30.511 -6.440 28.458 1.00 86.50 69 CYS A CA 1
ATOM 565 C C . CYS A 1 69 ? -29.928 -5.438 27.441 1.00 86.50 69 CYS A C 1
ATOM 567 O O . CYS A 1 69 ? -28.712 -5.299 27.344 1.00 86.50 69 CYS A O 1
ATOM 569 N N . LEU A 1 70 ? -30.777 -4.681 26.735 1.00 84.94 70 LEU A N 1
ATOM 570 C CA . LEU A 1 70 ? -30.338 -3.628 25.808 1.00 84.94 70 LEU A CA 1
ATOM 571 C C . LEU A 1 70 ? -29.624 -2.472 26.527 1.00 84.94 70 LEU A C 1
ATOM 573 O O . LEU A 1 70 ? -28.630 -1.950 26.019 1.00 84.94 70 LEU A O 1
ATOM 577 N N . PHE A 1 71 ? -30.099 -2.085 27.714 1.00 87.31 71 PHE A N 1
ATOM 578 C CA . PHE A 1 71 ? -29.447 -1.066 28.538 1.00 87.31 71 PHE A CA 1
ATOM 579 C C . PHE A 1 71 ? -28.063 -1.516 28.989 1.00 87.31 71 PHE A C 1
ATOM 581 O O . PHE A 1 71 ? -27.110 -0.770 28.808 1.00 87.31 71 PHE A O 1
ATOM 588 N N . GLU A 1 72 ? -27.928 -2.732 29.517 1.00 84.81 72 GLU A N 1
ATOM 589 C CA . GLU A 1 72 ? -26.638 -3.303 29.911 1.00 84.81 72 GLU A CA 1
ATOM 590 C C . GLU A 1 72 ? -25.676 -3.353 28.716 1.00 84.81 72 GLU A C 1
ATOM 592 O O . GLU A 1 72 ? -24.533 -2.912 28.822 1.00 84.81 72 GLU A O 1
ATOM 597 N N . GLN A 1 73 ? -26.148 -3.801 27.547 1.00 82.50 73 GLN A N 1
ATOM 598 C CA . GLN A 1 73 ? -25.352 -3.799 26.317 1.00 82.50 73 GLN A CA 1
ATOM 599 C C . GLN A 1 73 ? -24.875 -2.396 25.938 1.00 82.50 73 GLN A C 1
ATOM 601 O O . GLN A 1 73 ? -23.714 -2.236 25.575 1.00 82.50 73 GLN A O 1
ATOM 606 N N . THR A 1 74 ? -25.744 -1.391 26.046 1.00 83.75 74 THR A N 1
ATOM 607 C CA . THR A 1 74 ? -25.406 0.008 25.738 1.00 83.75 74 THR A CA 1
ATOM 608 C C . THR A 1 74 ? -24.453 0.609 26.773 1.00 83.75 74 THR A C 1
ATOM 610 O O . THR A 1 74 ? -23.522 1.316 26.412 1.00 83.75 74 THR A O 1
ATOM 613 N N . LEU A 1 75 ? -24.632 0.307 28.060 1.00 84.88 75 LEU A N 1
ATOM 614 C CA . LEU A 1 75 ? -23.765 0.800 29.137 1.00 84.88 75 LEU A CA 1
ATOM 615 C C . LEU A 1 75 ? -22.352 0.208 29.069 1.00 84.88 75 LEU A C 1
ATOM 617 O O . LEU A 1 75 ? -21.388 0.855 29.480 1.00 84.88 75 LEU A O 1
ATOM 621 N N . ASN A 1 76 ? -22.231 -1.005 28.528 1.00 85.19 76 ASN A N 1
ATOM 622 C CA . ASN A 1 76 ? -20.952 -1.672 28.308 1.00 85.19 76 ASN A CA 1
ATOM 623 C C . ASN A 1 76 ? -20.224 -1.184 27.047 1.00 85.19 76 ASN A C 1
ATOM 625 O O . ASN A 1 76 ? -19.064 -1.546 26.844 1.00 85.19 76 ASN A O 1
ATOM 629 N N . GLN A 1 77 ? -20.873 -0.376 26.206 1.00 89.75 77 GLN A N 1
ATOM 630 C CA . GLN A 1 77 ? -20.234 0.228 25.045 1.00 89.75 77 GLN A CA 1
ATOM 631 C C . GLN A 1 77 ? -19.345 1.403 25.460 1.00 89.75 77 GLN A C 1
ATOM 633 O O . GLN A 1 77 ? -19.708 2.262 26.266 1.00 89.75 77 GLN A O 1
ATOM 638 N N . ARG A 1 78 ? -18.157 1.447 24.870 1.00 93.12 78 ARG A N 1
ATOM 639 C CA . ARG A 1 78 ? -17.143 2.481 25.039 1.00 93.12 78 ARG A CA 1
ATOM 640 C C . ARG A 1 78 ? -16.758 3.012 23.669 1.00 93.12 78 ARG A C 1
ATOM 642 O O . ARG A 1 78 ? -16.578 2.241 22.729 1.00 93.12 78 ARG A O 1
ATOM 649 N N . SER A 1 79 ? -16.628 4.331 23.569 1.00 94.38 79 SER A N 1
ATOM 650 C CA . SER A 1 79 ? -16.054 4.960 22.384 1.00 94.38 79 SER A CA 1
ATOM 651 C C . SER A 1 79 ? -14.540 4.828 22.438 1.00 94.38 79 SER A C 1
ATOM 653 O O . SER A 1 79 ? -13.906 5.238 23.416 1.00 94.38 79 SER A O 1
ATOM 655 N N . ALA A 1 80 ? -13.977 4.245 21.392 1.00 95.94 80 ALA A N 1
ATOM 656 C CA . ALA A 1 80 ? -12.551 4.121 21.201 1.00 95.94 80 ALA A CA 1
ATOM 657 C C . ALA A 1 80 ? -12.137 4.800 19.904 1.00 95.94 80 ALA A C 1
ATOM 659 O O . ALA A 1 80 ? -12.880 4.834 18.925 1.00 95.94 80 ALA A O 1
ATOM 660 N N . THR A 1 81 ? -10.920 5.312 19.898 1.00 95.44 81 THR A N 1
ATOM 661 C CA . THR A 1 81 ? -10.334 5.998 18.763 1.00 95.44 81 THR A CA 1
ATOM 662 C C . THR A 1 81 ? -9.123 5.217 18.282 1.00 95.44 81 THR A C 1
ATOM 664 O O . THR A 1 81 ? -8.263 4.830 19.073 1.00 95.44 81 THR A O 1
ATOM 667 N N . LEU A 1 82 ? -9.077 4.980 16.975 1.00 95.38 82 LEU A N 1
ATOM 668 C CA . LEU A 1 82 ? -7.991 4.330 16.264 1.00 95.38 82 LEU A CA 1
ATOM 669 C C . LEU A 1 82 ? -7.333 5.338 15.325 1.00 95.38 82 LEU A C 1
ATOM 671 O O . LEU A 1 82 ? -8.007 5.972 14.510 1.00 95.38 82 LEU A O 1
ATOM 675 N N . PHE A 1 83 ? -6.015 5.443 15.407 1.00 93.94 83 PHE A N 1
ATOM 676 C CA . PHE A 1 83 ? -5.213 6.277 14.522 1.00 93.94 83 PHE A CA 1
ATOM 677 C C . PHE A 1 83 ? -3.795 5.715 14.413 1.00 93.94 83 PHE A C 1
ATOM 679 O O . PHE A 1 83 ? -3.416 4.784 15.127 1.00 93.94 83 PHE A O 1
ATOM 686 N N . PHE A 1 84 ? -3.001 6.278 13.510 1.00 93.38 84 PHE A N 1
ATOM 687 C CA . PHE A 1 84 ? -1.565 6.036 13.477 1.00 93.38 84 PHE A CA 1
ATOM 688 C C . PHE A 1 84 ? -0.812 7.344 13.250 1.00 93.38 84 PHE A C 1
ATOM 690 O O . PHE A 1 84 ? -1.388 8.316 12.757 1.00 93.38 84 PHE A O 1
ATOM 697 N N . ARG A 1 85 ? 0.463 7.367 13.637 1.00 92.69 85 ARG A N 1
ATOM 698 C CA . ARG A 1 85 ? 1.400 8.467 13.380 1.00 92.69 85 ARG A CA 1
ATOM 699 C C . ARG A 1 85 ? 2.723 7.930 12.866 1.00 92.69 85 ARG A C 1
ATOM 701 O O . ARG A 1 85 ? 3.082 6.784 13.138 1.00 92.69 85 ARG A O 1
ATOM 708 N N . ARG A 1 86 ? 3.456 8.765 12.132 1.00 91.81 86 ARG A N 1
ATOM 709 C CA . ARG A 1 86 ? 4.776 8.424 11.589 1.00 91.81 86 ARG A CA 1
ATOM 710 C C . ARG A 1 86 ? 5.879 9.047 12.406 1.00 91.81 86 ARG A C 1
ATOM 712 O O . ARG A 1 86 ? 5.725 10.153 12.916 1.00 91.81 86 ARG A O 1
ATOM 719 N N . ARG A 1 87 ? 7.013 8.368 12.484 1.00 92.69 87 ARG A N 1
ATOM 720 C CA . ARG A 1 87 ? 8.192 8.925 13.130 1.00 92.69 87 ARG A CA 1
ATOM 721 C C . ARG A 1 87 ? 8.814 10.002 12.246 1.00 92.69 87 ARG A C 1
ATOM 723 O O . ARG A 1 87 ? 9.011 9.797 11.050 1.00 92.69 87 ARG A O 1
ATOM 730 N N . LEU A 1 88 ? 9.173 11.141 12.834 1.00 90.44 88 LEU A N 1
ATOM 731 C CA . LEU A 1 88 ? 9.757 12.268 12.095 1.00 90.44 88 LEU A CA 1
ATOM 732 C C . LEU A 1 88 ? 11.149 11.946 11.529 1.00 90.44 88 LEU A C 1
ATOM 734 O O . LEU A 1 88 ? 11.540 12.479 10.495 1.00 90.44 88 LEU A O 1
ATOM 738 N N . THR A 1 89 ? 11.894 11.056 12.189 1.00 90.75 89 THR A N 1
ATOM 739 C CA . THR A 1 89 ? 13.230 10.618 11.754 1.00 90.75 89 THR A CA 1
ATOM 740 C C . THR A 1 89 ? 13.184 9.585 10.630 1.00 90.75 89 THR A C 1
ATOM 742 O O . THR A 1 89 ? 14.113 9.512 9.827 1.00 90.75 89 THR A O 1
ATOM 745 N N . ASN A 1 90 ? 12.124 8.776 10.571 1.00 90.19 90 ASN A N 1
ATOM 746 C CA . ASN A 1 90 ? 11.972 7.693 9.611 1.00 90.19 90 ASN A CA 1
ATOM 747 C C . ASN A 1 90 ? 10.496 7.512 9.248 1.00 90.19 90 ASN A C 1
ATOM 749 O O . ASN A 1 90 ? 9.718 6.966 10.024 1.00 90.19 90 ASN A O 1
ATOM 753 N N . ILE A 1 91 ? 10.136 7.904 8.027 1.00 88.19 91 ILE A N 1
ATOM 754 C CA . ILE A 1 91 ? 8.756 7.859 7.522 1.00 88.19 91 ILE A CA 1
ATOM 755 C C . ILE A 1 91 ? 8.211 6.420 7.462 1.00 88.19 91 ILE A C 1
ATOM 757 O O . ILE A 1 91 ? 6.998 6.214 7.507 1.00 88.19 91 ILE A O 1
ATOM 761 N N . ASN A 1 92 ? 9.089 5.416 7.390 1.00 91.88 92 ASN A N 1
ATOM 762 C CA . ASN A 1 92 ? 8.685 4.014 7.375 1.00 91.88 92 ASN A CA 1
ATOM 763 C C . ASN A 1 92 ? 8.322 3.498 8.772 1.00 91.88 92 ASN A C 1
ATOM 765 O O . ASN A 1 92 ? 7.711 2.441 8.880 1.00 91.88 92 ASN A O 1
ATOM 769 N N . GLU A 1 93 ? 8.718 4.183 9.843 1.00 93.75 93 GLU A N 1
ATOM 770 C CA . GLU A 1 93 ? 8.345 3.812 11.206 1.00 93.75 93 GLU A CA 1
ATOM 771 C C . GLU A 1 93 ? 7.012 4.459 11.563 1.00 93.75 93 GLU A C 1
ATOM 773 O O . GLU A 1 93 ? 6.858 5.681 11.506 1.00 93.75 93 GLU A O 1
ATOM 778 N N . ILE A 1 94 ? 6.044 3.622 11.926 1.00 93.56 94 ILE A N 1
ATOM 779 C CA . ILE A 1 94 ? 4.707 4.050 12.321 1.00 93.56 94 ILE A CA 1
ATOM 780 C C . ILE A 1 94 ? 4.366 3.513 13.708 1.00 93.56 94 ILE A C 1
ATOM 782 O O . ILE A 1 94 ? 4.757 2.399 14.061 1.00 93.56 94 ILE A O 1
ATOM 786 N N . CYS A 1 95 ? 3.589 4.290 14.455 1.00 94.31 95 CYS A N 1
ATOM 787 C CA . CYS A 1 95 ? 2.954 3.879 15.699 1.00 94.31 95 CYS A CA 1
ATOM 788 C C . CYS A 1 95 ? 1.440 3.908 15.504 1.00 94.31 95 CYS A C 1
ATOM 790 O O . CYS A 1 95 ? 0.869 4.938 15.147 1.00 94.31 95 CYS A O 1
ATOM 792 N N . ILE A 1 96 ? 0.803 2.756 15.684 1.00 94.88 96 ILE A N 1
ATOM 793 C CA . ILE A 1 96 ? -0.645 2.578 15.623 1.00 94.88 96 ILE A CA 1
ATOM 794 C C . ILE A 1 96 ? -1.174 2.540 17.046 1.00 94.88 96 ILE A C 1
ATOM 796 O O . ILE A 1 96 ? -0.656 1.795 17.879 1.00 94.88 96 ILE A O 1
ATOM 800 N N . VAL A 1 97 ? -2.233 3.302 17.301 1.00 95.44 97 VAL A N 1
ATOM 801 C CA . VAL A 1 97 ? -2.796 3.440 18.638 1.00 95.44 97 VAL A CA 1
ATOM 802 C C . VAL A 1 97 ? -4.298 3.247 18.625 1.00 95.44 97 VAL A C 1
ATOM 804 O O . VAL A 1 97 ? -5.009 3.801 17.786 1.00 95.44 97 VAL A O 1
ATOM 807 N N . CYS A 1 98 ? -4.772 2.449 19.579 1.00 96.19 98 CYS A N 1
ATOM 808 C CA . CYS A 1 98 ? -6.185 2.299 19.896 1.00 96.19 98 CYS A CA 1
ATOM 809 C C . CYS A 1 98 ? -6.396 2.669 21.365 1.00 96.19 98 CYS A C 1
ATOM 811 O O . CYS A 1 98 ? -5.868 2.006 22.260 1.00 96.19 98 CYS A O 1
ATOM 813 N N . CYS A 1 99 ? -7.169 3.717 21.627 1.00 95.56 99 CYS A N 1
ATOM 814 C CA . CYS A 1 99 ? -7.378 4.246 22.972 1.00 95.56 99 CYS A CA 1
ATOM 815 C C . CYS A 1 99 ? -8.835 4.652 23.213 1.00 95.56 99 CYS A C 1
ATOM 817 O O . CYS A 1 99 ? -9.633 4.700 22.285 1.00 95.56 99 CYS A O 1
ATOM 819 N N . SER A 1 100 ? -9.199 4.942 24.465 1.00 95.12 100 SER A N 1
ATOM 820 C CA . SER A 1 100 ? -10.480 5.596 24.762 1.00 95.12 100 SER A CA 1
ATOM 821 C C . SER A 1 100 ? -10.520 6.982 24.120 1.00 95.12 100 SER A C 1
ATOM 823 O O . SER A 1 100 ? -9.568 7.749 24.272 1.00 95.12 100 SER A O 1
ATOM 825 N N . SER A 1 101 ? -11.638 7.339 23.482 1.00 93.31 101 SER A N 1
ATOM 826 C CA . SER A 1 101 ? -11.801 8.654 22.842 1.00 93.31 101 SER A CA 1
ATOM 827 C C . SER A 1 101 ? -11.615 9.820 23.823 1.00 93.31 101 SER A C 1
ATOM 829 O O . SER A 1 101 ? -11.159 10.886 23.434 1.00 93.31 101 SER A O 1
ATOM 831 N N . GLN A 1 102 ? -11.873 9.603 25.118 1.00 93.06 102 GLN A N 1
ATOM 832 C CA . GLN A 1 102 ? -11.663 10.604 26.176 1.00 93.06 102 GLN A CA 1
ATOM 833 C C . GLN A 1 102 ? -10.184 10.929 26.440 1.00 93.06 102 GLN A C 1
ATOM 835 O O . GLN A 1 102 ? -9.886 11.912 27.109 1.00 93.06 102 GLN A O 1
ATOM 840 N N . ARG A 1 103 ? -9.259 10.081 25.978 1.00 92.50 103 ARG A N 1
ATOM 841 C CA . ARG A 1 103 ? -7.813 10.203 26.218 1.00 92.50 103 ARG A CA 1
ATOM 842 C C . ARG A 1 103 ? -7.022 10.562 24.967 1.00 92.50 103 ARG A C 1
ATOM 844 O O . ARG A 1 103 ? -5.796 10.585 25.037 1.00 92.50 103 ARG A O 1
ATOM 851 N N . LEU A 1 104 ? -7.705 10.806 23.849 1.00 92.44 104 LEU A N 1
ATOM 852 C CA . LEU A 1 104 ? -7.076 11.089 22.563 1.00 92.44 104 LEU A CA 1
ATOM 853 C C . LEU A 1 104 ? -6.044 12.215 22.691 1.00 92.44 104 LEU A C 1
ATOM 855 O O . LEU A 1 104 ? -4.873 11.981 22.419 1.00 92.44 104 LEU A O 1
ATOM 859 N N . ASP A 1 105 ? -6.455 13.368 23.221 1.00 92.44 105 ASP A N 1
ATOM 860 C CA . ASP A 1 105 ? -5.595 14.551 23.329 1.00 92.44 105 ASP A CA 1
ATOM 861 C C . ASP A 1 105 ? -4.342 14.295 24.178 1.00 92.44 105 ASP A C 1
ATOM 863 O O . ASP A 1 105 ? -3.244 14.724 23.833 1.00 92.44 105 ASP A O 1
ATOM 867 N N . THR A 1 106 ? -4.473 13.583 25.302 1.00 94.12 106 THR A N 1
ATOM 868 C CA . THR A 1 106 ? -3.319 13.246 26.151 1.00 94.12 106 THR A CA 1
ATOM 869 C C . THR A 1 106 ? -2.349 12.337 25.405 1.00 94.12 106 THR A C 1
ATOM 871 O O . THR A 1 106 ? -1.154 12.599 25.381 1.00 94.12 106 THR A O 1
ATOM 874 N N . ILE A 1 107 ? -2.870 11.306 24.742 1.00 93.62 107 ILE A N 1
ATOM 875 C CA . ILE A 1 107 ? -2.052 10.297 24.069 1.00 93.62 107 ILE A CA 1
ATOM 876 C C . ILE A 1 107 ? -1.387 10.858 22.808 1.00 93.62 107 ILE A C 1
ATOM 878 O O . ILE A 1 107 ? -0.239 10.522 22.529 1.00 93.62 107 ILE A O 1
ATOM 882 N N . GLU A 1 108 ? -2.064 11.723 22.053 1.00 92.31 108 GLU A N 1
ATOM 883 C CA . GLU A 1 108 ? -1.447 12.415 20.918 1.00 92.31 108 GLU A CA 1
ATOM 884 C C . GLU A 1 108 ? -0.285 13.302 21.369 1.00 92.31 108 GLU A C 1
ATOM 886 O O . GLU A 1 108 ? 0.765 13.304 20.725 1.00 92.31 108 GLU A O 1
ATOM 891 N N . ASN A 1 109 ? -0.432 13.996 22.503 1.00 92.56 109 ASN A N 1
ATOM 892 C CA . ASN A 1 109 ? 0.654 14.779 23.086 1.00 92.56 109 ASN A CA 1
ATOM 893 C C . ASN A 1 109 ? 1.824 13.895 23.545 1.00 92.56 109 ASN A C 1
ATOM 895 O O . ASN A 1 109 ? 2.975 14.254 23.296 1.00 92.56 109 ASN A O 1
ATOM 899 N N . ASP A 1 110 ? 1.551 12.743 24.162 1.00 93.44 110 ASP A N 1
ATOM 900 C CA . ASP A 1 110 ? 2.585 11.793 24.597 1.00 93.44 110 ASP A CA 1
ATOM 901 C C . ASP A 1 110 ? 3.383 11.257 23.392 1.00 93.44 110 ASP A C 1
ATOM 903 O O . ASP A 1 110 ? 4.609 11.329 23.356 1.00 93.44 110 ASP A O 1
ATOM 907 N N . ILE A 1 111 ? 2.688 10.808 22.344 1.00 92.62 111 ILE A N 1
ATOM 908 C CA . ILE A 1 111 ? 3.303 10.292 21.110 1.00 92.62 111 ILE A CA 1
ATOM 909 C C . ILE A 1 111 ? 4.084 11.393 20.382 1.00 92.62 111 ILE A C 1
ATOM 911 O O . ILE A 1 111 ? 5.155 11.150 19.822 1.00 92.62 111 ILE A O 1
ATOM 915 N N . HIS A 1 112 ? 3.590 12.630 20.410 1.00 91.38 112 HIS A N 1
ATOM 916 C CA . HIS A 1 112 ? 4.320 13.752 19.838 1.00 91.38 112 HIS A CA 1
ATOM 917 C C . HIS A 1 112 ? 5.659 13.995 20.555 1.00 91.38 112 HIS A C 1
ATOM 919 O O . HIS A 1 112 ? 6.676 14.217 19.891 1.00 91.38 112 HIS A O 1
ATOM 925 N N . GLN A 1 113 ? 5.692 13.880 21.887 1.00 92.75 113 GLN A N 1
ATOM 926 C CA . GLN A 1 113 ? 6.931 13.981 22.670 1.00 92.75 113 GLN A CA 1
ATOM 927 C C . GLN A 1 113 ? 7.944 12.877 22.316 1.00 92.75 113 GLN A C 1
ATOM 929 O O . GLN A 1 113 ? 9.151 13.083 22.447 1.00 92.75 113 GLN A O 1
ATOM 934 N N . GLU A 1 114 ? 7.485 11.741 21.787 1.00 91.00 114 GLU A N 1
ATOM 935 C CA . GLU A 1 114 ? 8.331 10.643 21.297 1.00 91.00 114 GLU A CA 1
ATOM 936 C C . GLU A 1 114 ? 8.869 10.844 19.858 1.00 91.00 114 GLU A C 1
ATOM 938 O O . GLU A 1 114 ? 9.535 9.963 19.305 1.00 91.00 114 GLU A O 1
ATOM 943 N N . ASN A 1 115 ? 8.688 12.035 19.269 1.00 91.44 115 ASN A N 1
ATOM 944 C CA . ASN A 1 115 ? 9.084 12.421 17.902 1.00 91.44 115 ASN A CA 1
ATOM 945 C C . ASN A 1 115 ? 8.245 11.796 16.778 1.00 91.44 115 ASN A C 1
ATOM 947 O O . ASN A 1 115 ? 8.753 11.542 15.677 1.00 91.44 115 ASN A O 1
ATOM 951 N N . TYR A 1 116 ? 6.961 11.572 17.029 1.00 91.38 116 TYR A N 1
ATOM 952 C CA . TYR A 1 116 ? 5.998 11.251 15.981 1.00 91.38 116 TYR A CA 1
ATOM 953 C C . TYR A 1 116 ? 5.288 12.510 15.455 1.00 91.38 116 TYR A C 1
ATOM 955 O O . TYR A 1 116 ? 5.255 13.567 16.096 1.00 91.38 116 TYR A O 1
ATOM 963 N N . SER A 1 117 ? 4.749 12.404 14.241 1.00 88.00 117 SER A N 1
ATOM 964 C CA . SER A 1 117 ? 4.029 13.474 13.557 1.00 88.00 117 SER A CA 1
ATOM 965 C C . SER A 1 117 ? 2.740 13.856 14.289 1.00 88.00 117 SER A C 1
ATOM 967 O O . SER A 1 117 ? 2.078 13.014 14.888 1.00 88.00 117 SER A O 1
ATOM 969 N N . ILE A 1 118 ? 2.360 15.134 14.202 1.00 79.19 118 ILE A N 1
ATOM 970 C CA . ILE A 1 118 ? 1.038 15.618 14.645 1.00 79.19 118 ILE A CA 1
ATOM 971 C C . ILE A 1 118 ? 0.037 15.577 13.487 1.00 79.19 118 ILE A C 1
ATOM 973 O O . ILE A 1 118 ? -1.154 15.385 13.712 1.00 79.19 118 ILE A O 1
ATOM 977 N N . GLU A 1 119 ? 0.517 15.759 12.250 1.00 71.25 119 GLU A N 1
ATOM 978 C CA . GLU A 1 119 ? -0.331 15.953 11.072 1.00 71.25 119 GLU A CA 1
ATOM 979 C C . GLU A 1 119 ? -1.387 14.849 10.920 1.00 71.25 119 GLU A C 1
ATOM 981 O O . GLU A 1 119 ? -1.103 13.666 11.117 1.00 71.25 119 GLU A O 1
ATOM 986 N N . ASN A 1 120 ? -2.610 15.286 10.590 1.00 57.66 120 ASN A N 1
ATOM 987 C CA . ASN A 1 120 ? -3.854 14.516 10.623 1.00 57.66 120 ASN A CA 1
ATOM 988 C C . ASN A 1 120 ? -3.854 13.316 9.667 1.00 57.66 120 ASN A C 1
ATOM 990 O O . ASN A 1 120 ? -4.489 13.321 8.609 1.00 57.66 120 ASN A O 1
ATOM 994 N N . GLU A 1 121 ? -3.205 12.240 10.083 1.00 67.69 121 GLU A N 1
ATOM 995 C CA . GLU A 1 121 ? -3.375 10.928 9.487 1.00 67.69 121 GLU A CA 1
ATOM 996 C C . GLU A 1 121 ? -4.569 10.258 10.162 1.00 67.69 121 GLU A C 1
ATOM 998 O O . GLU A 1 121 ? -4.535 9.910 11.338 1.00 67.69 121 GLU A O 1
ATOM 1003 N N . GLN A 1 122 ? -5.665 10.214 9.402 1.00 82.94 122 GLN A N 1
ATOM 1004 C CA . GLN A 1 122 ? -6.931 9.517 9.641 1.00 82.94 122 GLN A CA 1
ATOM 1005 C C . GLN A 1 122 ? -7.178 9.025 11.076 1.00 82.94 122 GLN A C 1
ATOM 1007 O O . GLN A 1 122 ? -6.657 7.999 11.508 1.00 82.94 122 GLN A O 1
ATOM 1012 N N . ILE A 1 123 ? -8.087 9.709 11.764 1.00 91.50 123 ILE A N 1
ATOM 1013 C CA . ILE A 1 123 ? -8.631 9.280 13.050 1.00 91.50 123 ILE A CA 1
ATOM 1014 C C . ILE A 1 123 ? -9.986 8.610 12.796 1.00 91.50 123 ILE A C 1
ATOM 1016 O O . ILE A 1 123 ? -10.825 9.141 12.060 1.00 91.50 123 ILE A O 1
ATOM 1020 N N . LYS A 1 124 ? -10.200 7.422 13.366 1.00 93.88 124 LYS A N 1
ATOM 1021 C CA . LYS A 1 124 ? -11.459 6.673 13.267 1.00 93.88 124 LYS A CA 1
ATOM 1022 C C . LYS A 1 124 ? -11.989 6.349 14.650 1.00 93.88 124 LYS A C 1
ATOM 1024 O O . LYS A 1 124 ? -11.293 5.738 15.452 1.00 93.88 124 LYS A O 1
ATOM 1029 N N . GLU A 1 125 ? -13.242 6.696 14.893 1.00 94.31 125 GLU A N 1
ATOM 1030 C CA . GLU A 1 125 ? -13.957 6.283 16.096 1.00 94.31 125 GLU A CA 1
ATOM 1031 C C . GLU A 1 125 ? -14.672 4.952 15.858 1.00 94.31 125 GLU A C 1
ATOM 1033 O O . GLU A 1 125 ? -15.254 4.718 14.795 1.00 94.31 125 GLU A O 1
ATOM 1038 N N . ILE A 1 126 ? -14.610 4.073 16.850 1.00 94.50 126 ILE A N 1
ATOM 1039 C CA . ILE A 1 126 ? -15.261 2.766 16.874 1.00 94.50 126 ILE A CA 1
ATOM 1040 C C . ILE A 1 126 ? -15.894 2.536 18.245 1.00 94.50 126 ILE A C 1
ATOM 1042 O O . ILE A 1 126 ? -15.384 2.986 19.269 1.00 94.50 126 ILE A O 1
ATOM 1046 N N . ILE A 1 127 ? -17.008 1.810 18.270 1.00 93.50 127 ILE A N 1
ATOM 1047 C CA . ILE A 1 127 ? -17.680 1.429 19.513 1.00 93.50 127 ILE A CA 1
ATOM 1048 C C . ILE A 1 127 ? -17.251 0.015 19.894 1.00 93.50 127 ILE A C 1
ATOM 1050 O O . ILE A 1 127 ? -17.429 -0.924 19.116 1.00 93.50 127 ILE A O 1
ATOM 1054 N N . LEU A 1 128 ? -16.687 -0.123 21.090 1.00 93.38 128 LEU A N 1
ATOM 1055 C CA . LEU A 1 128 ? -16.118 -1.360 21.618 1.00 93.38 128 LEU A CA 1
ATOM 1056 C C . LEU A 1 128 ? -16.693 -1.698 22.990 1.00 93.38 128 LEU A C 1
ATOM 1058 O O . LEU A 1 128 ? -17.307 -0.860 23.644 1.00 93.38 128 LEU A O 1
ATOM 1062 N N . GLN A 1 129 ? -16.474 -2.926 23.442 1.00 91.12 129 GLN A N 1
ATOM 1063 C CA . GLN A 1 129 ? -16.737 -3.350 24.814 1.00 91.12 129 GLN A CA 1
ATOM 1064 C C . GLN A 1 129 ? -15.427 -3.559 25.570 1.00 91.12 129 GLN A C 1
ATOM 1066 O O . GLN A 1 129 ? -14.413 -3.956 24.993 1.00 91.12 129 GLN A O 1
ATOM 1071 N N . GLU A 1 130 ? -15.448 -3.313 26.878 1.00 90.12 130 GLU A N 1
ATOM 1072 C CA . GLU A 1 130 ? -14.297 -3.584 27.739 1.00 90.12 130 GLU A CA 1
ATOM 1073 C C . GLU A 1 130 ? -13.923 -5.075 27.668 1.00 90.12 130 GLU A C 1
ATOM 1075 O O . GLU A 1 130 ? -14.788 -5.946 27.769 1.00 90.12 130 GLU A O 1
ATOM 1080 N N . GLY A 1 131 ? -12.640 -5.384 27.468 1.00 90.19 131 GLY A N 1
ATOM 1081 C CA . GLY A 1 131 ? -12.184 -6.767 27.326 1.00 90.19 131 GLY A CA 1
ATOM 1082 C C . GLY A 1 131 ? -12.460 -7.394 25.952 1.00 90.19 131 GLY A C 1
ATOM 1083 O O . GLY A 1 131 ? -12.153 -8.571 25.754 1.00 90.19 131 GLY A O 1
ATOM 1084 N N . GLN A 1 132 ? -13.013 -6.645 24.990 1.00 91.44 132 GLN A N 1
ATOM 1085 C CA . GLN A 1 132 ? -13.241 -7.146 23.636 1.00 91.44 132 GLN A CA 1
ATOM 1086 C C . GLN A 1 132 ? -11.909 -7.440 22.936 1.00 91.44 132 GLN A C 1
ATOM 1088 O O . GLN A 1 132 ? -11.029 -6.582 22.858 1.00 91.44 132 GLN A O 1
ATOM 1093 N N . ILE A 1 133 ? -11.782 -8.657 22.401 1.00 93.81 133 ILE A N 1
ATOM 1094 C CA . ILE A 1 133 ? -10.610 -9.082 21.630 1.00 93.81 133 ILE A CA 1
ATOM 1095 C C . ILE A 1 133 ? -10.738 -8.555 20.200 1.00 93.81 133 ILE A C 1
ATOM 1097 O O . ILE A 1 133 ? -11.756 -8.750 19.519 1.00 93.81 133 ILE A O 1
ATOM 1101 N N . LEU A 1 134 ? -9.676 -7.897 19.762 1.00 95.62 134 LEU A N 1
ATOM 1102 C CA . LEU A 1 134 ? -9.517 -7.269 18.467 1.00 95.62 134 LEU A CA 1
ATOM 1103 C C . LEU A 1 134 ? -8.312 -7.848 17.742 1.00 95.62 134 LEU A C 1
ATOM 1105 O O . LEU A 1 134 ? -7.360 -8.335 18.352 1.00 95.62 134 LEU A O 1
ATOM 1109 N N . GLU A 1 135 ? -8.356 -7.771 16.421 1.00 96.06 135 GLU A N 1
ATOM 1110 C CA . GLU A 1 135 ? -7.288 -8.231 15.555 1.00 96.06 135 GLU A CA 1
ATOM 1111 C C . GLU A 1 135 ? -6.953 -7.172 14.514 1.00 96.06 135 GLU A C 1
ATOM 1113 O O . GLU A 1 135 ? -7.785 -6.773 13.701 1.00 96.06 135 GLU A O 1
ATOM 1118 N N . LEU A 1 136 ? -5.708 -6.727 14.548 1.00 95.94 136 LEU A N 1
ATOM 1119 C CA . LEU A 1 136 ? -5.126 -5.767 13.635 1.00 95.94 136 LEU A CA 1
ATOM 1120 C C . LEU A 1 136 ? -4.524 -6.507 12.441 1.00 95.94 136 LEU A C 1
ATOM 1122 O O . LEU A 1 136 ? -3.680 -7.384 12.620 1.00 95.94 136 LEU A O 1
ATOM 1126 N N . ARG A 1 137 ? -4.959 -6.158 11.225 1.00 95.56 137 ARG A N 1
ATOM 1127 C CA . ARG A 1 137 ? -4.549 -6.803 9.968 1.00 95.56 137 ARG A CA 1
ATOM 1128 C C . ARG A 1 137 ? -4.100 -5.776 8.935 1.00 95.56 137 ARG A C 1
ATOM 1130 O O . ARG A 1 137 ? -4.799 -4.797 8.689 1.00 95.56 137 ARG A O 1
ATOM 1137 N N . PHE A 1 138 ? -2.981 -6.043 8.266 1.00 95.69 138 PHE A N 1
ATOM 1138 C CA . PHE A 1 138 ? -2.526 -5.240 7.126 1.00 95.69 138 PHE A CA 1
ATOM 1139 C C . PHE A 1 138 ? -2.956 -5.850 5.789 1.00 95.69 138 PHE A C 1
ATOM 1141 O O . PHE A 1 138 ? -2.835 -7.060 5.571 1.00 95.69 138 PHE A O 1
ATOM 1148 N N . ARG A 1 139 ? -3.398 -4.996 4.863 1.00 93.62 139 ARG A N 1
ATOM 1149 C CA . ARG A 1 139 ? -3.839 -5.357 3.509 1.00 93.62 139 ARG A CA 1
ATOM 1150 C C . ARG A 1 139 ? -3.280 -4.380 2.471 1.00 93.62 139 ARG A C 1
ATOM 1152 O O . ARG A 1 139 ? -3.083 -3.207 2.745 1.00 93.62 139 ARG A O 1
ATOM 1159 N N . GLY A 1 140 ? -3.105 -4.837 1.233 1.00 92.88 140 GLY A N 1
ATOM 1160 C CA . GLY A 1 140 ? -2.695 -3.984 0.113 1.00 92.88 140 GLY A CA 1
ATOM 1161 C C . GLY A 1 140 ? -1.184 -3.972 -0.081 1.00 92.88 140 GLY A C 1
ATOM 1162 O O . GLY A 1 140 ? -0.521 -4.950 0.250 1.00 92.88 140 GLY A O 1
ATOM 1163 N N . ASN A 1 141 ? -0.649 -2.897 -0.666 1.00 93.69 141 ASN A N 1
ATOM 1164 C CA . ASN A 1 141 ? 0.754 -2.854 -1.079 1.00 93.69 141 ASN A CA 1
ATOM 1165 C C . ASN A 1 141 ? 1.713 -2.399 0.029 1.00 93.69 141 ASN A C 1
ATOM 1167 O O . ASN A 1 141 ? 2.915 -2.460 -0.176 1.00 93.69 141 ASN A O 1
ATOM 1171 N N . VAL A 1 142 ? 1.209 -1.940 1.176 1.00 94.38 142 VAL A N 1
ATOM 1172 C CA . VAL A 1 142 ? 2.019 -1.479 2.313 1.00 94.38 142 VAL A CA 1
ATOM 1173 C C . VAL A 1 142 ? 1.771 -2.408 3.496 1.00 94.38 142 VAL A C 1
ATOM 1175 O O . VAL A 1 142 ? 0.631 -2.539 3.945 1.00 94.38 142 VAL A O 1
ATOM 1178 N N . ILE A 1 143 ? 2.825 -3.064 3.980 1.00 94.88 143 ILE A N 1
ATOM 1179 C CA . ILE A 1 143 ? 2.766 -4.042 5.077 1.00 94.88 143 ILE A CA 1
ATOM 1180 C C . ILE A 1 143 ? 3.953 -3.878 6.035 1.00 94.88 143 ILE A C 1
ATOM 1182 O O . ILE A 1 143 ? 4.958 -3.275 5.660 1.00 94.88 143 ILE A O 1
ATOM 1186 N N . PRO A 1 144 ? 3.895 -4.451 7.248 1.00 95.31 144 PRO A N 1
ATOM 1187 C CA . PRO A 1 144 ? 5.037 -4.522 8.144 1.00 95.31 144 PRO A CA 1
ATOM 1188 C C . PRO A 1 144 ? 6.188 -5.302 7.515 1.00 95.31 144 PRO A C 1
ATOM 1190 O O . PRO A 1 144 ? 5.993 -6.353 6.900 1.00 95.31 144 PRO A O 1
ATOM 1193 N N . LYS A 1 145 ? 7.412 -4.835 7.746 1.00 93.19 145 LYS A N 1
ATOM 1194 C CA . LYS A 1 145 ? 8.644 -5.516 7.340 1.00 93.19 145 LYS A CA 1
ATOM 1195 C C . LYS A 1 145 ? 8.760 -6.905 7.967 1.00 93.19 145 LYS A C 1
ATOM 1197 O O . LYS A 1 145 ? 9.269 -7.833 7.339 1.00 93.19 145 LYS A O 1
ATOM 1202 N N . ASN A 1 146 ? 8.293 -7.056 9.205 1.00 91.50 146 ASN A N 1
ATOM 1203 C CA . ASN A 1 146 ? 8.235 -8.342 9.885 1.00 91.50 146 ASN A CA 1
ATOM 1204 C C . ASN A 1 146 ? 6.896 -9.037 9.596 1.00 91.50 146 ASN A C 1
ATOM 1206 O O . ASN A 1 146 ? 5.841 -8.560 10.000 1.00 91.50 146 ASN A O 1
ATOM 1210 N N . LYS A 1 147 ? 6.924 -10.210 8.959 1.00 86.00 147 LYS A N 1
ATOM 1211 C CA . LYS A 1 147 ? 5.698 -10.956 8.622 1.00 86.00 147 LYS A CA 1
ATOM 1212 C C . LYS A 1 147 ? 4.880 -11.373 9.847 1.00 86.00 147 LYS A C 1
ATOM 1214 O O . LYS A 1 147 ? 3.659 -11.427 9.762 1.00 86.00 147 LYS A O 1
ATOM 1219 N N . HIS A 1 148 ? 5.521 -11.615 10.992 1.00 86.00 148 HIS A N 1
ATOM 1220 C CA . HIS A 1 148 ? 4.814 -11.954 12.235 1.00 86.00 148 HIS A CA 1
ATOM 1221 C C . HIS A 1 148 ? 3.975 -10.793 12.786 1.00 86.00 148 HIS A C 1
ATOM 1223 O O . HIS A 1 148 ? 3.106 -11.009 13.618 1.00 86.00 148 HIS A O 1
ATOM 1229 N N . GLN A 1 149 ? 4.225 -9.572 12.311 1.00 88.75 149 GLN A N 1
ATOM 1230 C CA . GLN A 1 149 ? 3.522 -8.353 12.697 1.00 88.75 149 GLN A CA 1
ATOM 1231 C C . GLN A 1 149 ? 2.359 -8.004 11.755 1.00 88.75 149 GLN A C 1
ATOM 1233 O O . GLN A 1 149 ? 1.678 -7.006 11.965 1.00 88.75 149 GLN A O 1
ATOM 1238 N N . GLN A 1 150 ? 2.112 -8.810 10.716 1.00 87.75 150 GLN A N 1
ATOM 1239 C CA . GLN A 1 150 ? 1.019 -8.568 9.770 1.00 87.75 150 GLN A CA 1
ATOM 1240 C C . GLN A 1 150 ? -0.370 -8.795 10.393 1.00 87.75 150 GLN A C 1
ATOM 1242 O O . GLN A 1 150 ? -1.363 -8.259 9.894 1.00 87.75 150 GLN A O 1
ATOM 1247 N N . LEU A 1 151 ? -0.422 -9.589 11.465 1.00 91.56 151 LEU A N 1
ATOM 1248 C CA . LEU A 1 151 ? -1.619 -9.946 12.210 1.00 91.56 151 LEU A CA 1
ATOM 1249 C C . LEU A 1 151 ? -1.295 -9.891 13.702 1.00 91.56 151 LEU A C 1
ATOM 1251 O O . LEU A 1 151 ? -0.454 -10.652 14.178 1.00 91.56 151 LEU A O 1
ATOM 1255 N N . VAL A 1 152 ? -1.954 -8.993 14.433 1.00 94.44 152 VAL A N 1
ATOM 1256 C CA . VAL A 1 152 ? -1.723 -8.796 15.870 1.00 94.44 152 VAL A CA 1
ATOM 1257 C C . VAL A 1 152 ? -3.050 -8.783 16.604 1.00 94.44 152 VAL A C 1
ATOM 1259 O O . VAL A 1 152 ? -3.941 -8.010 16.268 1.00 94.44 152 VAL A O 1
ATOM 1262 N N . GLN A 1 153 ? -3.183 -9.634 17.616 1.00 95.06 153 GLN A N 1
ATOM 1263 C CA . GLN A 1 153 ? -4.355 -9.653 18.485 1.00 95.06 153 GLN A CA 1
ATOM 1264 C C . GLN A 1 153 ? -4.096 -8.831 19.743 1.00 95.06 153 GLN A C 1
ATOM 1266 O O . GLN A 1 153 ? -3.017 -8.907 20.329 1.00 95.06 153 GLN A O 1
ATOM 1271 N N . PHE A 1 154 ? -5.093 -8.061 20.160 1.00 95.56 154 PHE A N 1
ATOM 1272 C CA . PHE A 1 154 ? -5.045 -7.275 21.385 1.00 95.56 154 PHE A CA 1
ATOM 1273 C C . PHE A 1 154 ? -6.433 -7.159 22.005 1.00 95.56 154 PHE A C 1
ATOM 1275 O O . PHE A 1 154 ? -7.446 -7.411 21.357 1.00 95.56 154 PHE A O 1
ATOM 1282 N N . THR A 1 155 ? -6.477 -6.779 23.275 1.00 95.69 155 THR A N 1
ATOM 1283 C CA . THR A 1 155 ? -7.726 -6.617 24.016 1.00 95.69 155 THR A CA 1
ATOM 1284 C C . THR A 1 155 ? -7.958 -5.142 24.283 1.00 95.69 155 THR A C 1
ATOM 1286 O O . THR A 1 155 ? -7.050 -4.451 24.745 1.00 95.69 155 THR A O 1
ATOM 1289 N N . PHE A 1 156 ? -9.165 -4.654 24.006 1.00 95.06 156 PHE A N 1
ATOM 1290 C CA . PHE A 1 156 ? -9.514 -3.274 24.309 1.00 95.06 156 PHE A CA 1
ATOM 1291 C C . PHE A 1 156 ? -9.663 -3.055 25.817 1.00 95.06 156 PHE A C 1
ATOM 1293 O O . PHE A 1 156 ? -10.345 -3.821 26.507 1.00 95.06 156 PHE A O 1
ATOM 1300 N N . ASN A 1 157 ? -9.051 -1.977 26.306 1.00 94.19 157 ASN A N 1
ATOM 1301 C CA . ASN A 1 157 ? -9.183 -1.521 27.677 1.00 94.19 157 ASN A CA 1
ATOM 1302 C C . ASN A 1 157 ? -9.280 0.008 27.732 1.00 94.19 157 ASN A C 1
ATOM 1304 O O . ASN A 1 157 ? -8.485 0.715 27.112 1.00 94.19 157 ASN A O 1
ATOM 1308 N N . THR A 1 158 ? -10.229 0.531 28.507 1.00 92.00 158 THR A N 1
ATOM 1309 C CA . THR A 1 158 ? -10.460 1.982 28.607 1.00 92.00 158 THR A CA 1
ATOM 1310 C C . THR A 1 158 ? -9.270 2.733 29.237 1.00 92.00 158 THR A C 1
ATOM 1312 O O . THR A 1 158 ? -8.973 3.876 28.872 1.00 92.00 158 THR A O 1
ATOM 1315 N N . TYR A 1 159 ? -8.558 2.093 30.167 1.00 91.12 159 TYR A N 1
ATOM 1316 C CA . TYR A 1 159 ? -7.447 2.670 30.932 1.00 91.12 159 TYR A CA 1
ATOM 1317 C C . TYR A 1 159 ? -6.062 2.308 30.388 1.00 91.12 159 TYR A C 1
ATOM 1319 O O . TYR A 1 159 ? -5.089 2.988 30.718 1.00 91.12 159 TYR A O 1
ATOM 1327 N N . PHE A 1 160 ? -5.956 1.298 29.529 1.00 93.12 160 PHE A N 1
ATOM 1328 C CA . PHE A 1 160 ? -4.696 0.885 28.915 1.00 93.12 160 PHE A CA 1
ATOM 1329 C C . PHE A 1 160 ? -4.792 1.002 27.393 1.00 93.12 160 PHE A C 1
ATOM 1331 O O . PHE A 1 160 ? -5.381 0.131 26.753 1.00 93.12 160 PHE A O 1
ATOM 1338 N N . PRO A 1 161 ? -4.232 2.074 26.804 1.00 94.88 161 PRO A N 1
ATOM 1339 C CA . PRO A 1 161 ? -4.173 2.209 25.361 1.00 94.88 161 PRO A CA 1
ATOM 1340 C C . PRO A 1 161 ? -3.322 1.093 24.765 1.00 94.88 161 PRO A C 1
ATOM 1342 O O . PRO A 1 161 ? -2.303 0.689 25.329 1.00 94.88 161 PRO A O 1
ATOM 1345 N N . PHE A 1 162 ? -3.734 0.616 23.602 1.00 96.81 162 PHE A N 1
ATOM 1346 C CA . PHE A 1 162 ? -2.930 -0.289 22.807 1.00 96.81 162 PHE A CA 1
ATOM 1347 C C . PHE A 1 162 ? -1.981 0.523 21.929 1.00 96.81 162 PHE A C 1
ATOM 1349 O O . PHE A 1 162 ? -2.440 1.390 21.186 1.00 96.81 162 PHE A O 1
ATOM 1356 N N . TYR A 1 163 ? -0.690 0.202 21.995 1.00 95.75 163 TYR A N 1
ATOM 1357 C CA . TYR A 1 163 ? 0.354 0.761 21.141 1.00 95.75 163 TYR A CA 1
ATOM 1358 C C . TYR A 1 163 ? 0.968 -0.349 20.298 1.00 95.75 163 TYR A C 1
ATOM 1360 O O . TYR A 1 163 ? 1.290 -1.427 20.805 1.00 95.75 163 TYR A O 1
ATOM 1368 N N . PHE A 1 164 ? 1.158 -0.073 19.015 1.00 95.50 164 PHE A N 1
ATOM 1369 C CA . PHE A 1 164 ? 1.805 -0.991 18.098 1.00 95.50 164 PHE A CA 1
ATOM 1370 C C . PHE A 1 164 ? 2.742 -0.252 17.153 1.00 95.50 164 PHE A C 1
ATOM 1372 O O . PHE A 1 164 ? 2.316 0.424 16.217 1.00 95.50 1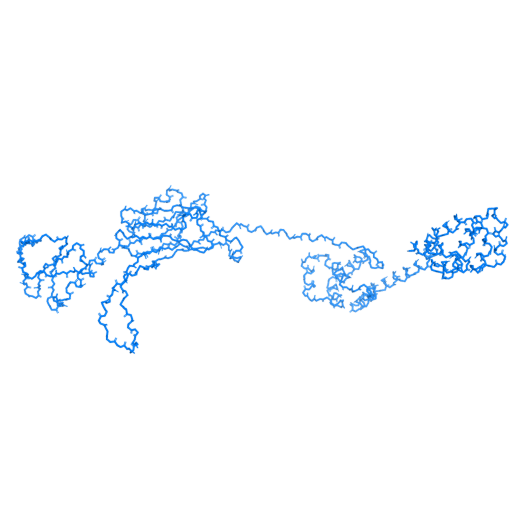64 PHE A O 1
ATOM 1379 N N . GLU A 1 165 ? 4.035 -0.420 17.400 1.00 94.88 165 GLU A N 1
ATOM 1380 C CA . GLU A 1 165 ? 5.097 0.173 16.601 1.00 94.88 165 GLU A CA 1
ATOM 1381 C C . GLU A 1 165 ? 5.628 -0.827 15.576 1.00 94.88 165 GLU A C 1
ATOM 1383 O O . GLU A 1 165 ? 5.929 -1.986 15.889 1.00 94.88 165 GLU A O 1
ATOM 1388 N N . THR A 1 166 ? 5.766 -0.387 14.328 1.00 95.25 166 THR A N 1
ATOM 1389 C CA . THR A 1 166 ? 6.339 -1.220 13.271 1.00 95.25 166 THR A CA 1
ATOM 1390 C C . THR A 1 166 ? 6.988 -0.391 12.171 1.00 95.25 166 THR A C 1
ATOM 1392 O O . THR A 1 166 ? 6.728 0.799 12.012 1.00 95.25 166 THR A O 1
ATOM 1395 N N . ASN A 1 167 ? 7.838 -1.047 11.385 1.00 95.25 167 ASN A N 1
ATOM 1396 C CA . ASN A 1 167 ? 8.409 -0.485 10.172 1.00 95.25 167 ASN A CA 1
ATOM 1397 C C . ASN A 1 167 ? 7.657 -1.049 8.962 1.00 95.25 167 ASN A C 1
ATOM 1399 O O . ASN A 1 167 ? 7.610 -2.270 8.790 1.00 95.25 167 ASN A O 1
ATOM 1403 N N . ILE A 1 168 ? 7.074 -0.183 8.139 1.00 94.69 168 ILE A N 1
ATOM 1404 C CA . ILE A 1 168 ? 6.321 -0.554 6.941 1.00 94.69 168 ILE A CA 1
ATOM 1405 C C . ILE A 1 168 ? 7.189 -0.515 5.681 1.00 94.69 168 ILE A C 1
ATOM 1407 O O . ILE A 1 168 ? 8.092 0.307 5.536 1.00 94.69 168 ILE A O 1
ATOM 1411 N N . ILE A 1 169 ? 6.886 -1.414 4.751 1.00 94.56 169 ILE A N 1
ATOM 1412 C CA . ILE A 1 169 ? 7.532 -1.538 3.444 1.00 94.56 169 ILE A CA 1
ATOM 1413 C C . ILE A 1 169 ? 6.485 -1.786 2.360 1.00 94.56 169 ILE A C 1
ATOM 1415 O O . ILE A 1 169 ? 5.382 -2.271 2.636 1.00 94.56 169 ILE A O 1
ATOM 1419 N N . GLU A 1 170 ? 6.840 -1.487 1.116 1.00 94.06 170 GLU A N 1
ATOM 1420 C CA . GLU A 1 170 ? 6.061 -1.885 -0.045 1.00 94.06 170 GLU A CA 1
ATOM 1421 C C . GLU A 1 170 ? 6.258 -3.370 -0.402 1.00 94.06 170 GLU A C 1
ATOM 1423 O O . GLU A 1 170 ? 7.355 -3.917 -0.274 1.00 94.06 170 GLU A O 1
ATOM 1428 N N . ILE A 1 171 ? 5.200 -4.030 -0.882 1.00 93.00 171 ILE A N 1
ATOM 1429 C CA . ILE A 1 171 ? 5.281 -5.400 -1.418 1.00 93.00 171 ILE A CA 1
ATOM 1430 C C . ILE A 1 171 ? 5.795 -5.370 -2.860 1.00 93.00 171 ILE A C 1
ATOM 1432 O O . ILE A 1 171 ? 6.757 -6.054 -3.204 1.00 93.00 171 ILE A O 1
ATOM 1436 N N . ASP A 1 172 ? 5.136 -4.582 -3.710 1.00 91.00 172 ASP A N 1
ATOM 1437 C CA . ASP A 1 172 ? 5.460 -4.407 -5.119 1.00 91.00 172 ASP A CA 1
ATOM 1438 C C . ASP A 1 172 ? 5.779 -2.939 -5.419 1.00 91.00 172 ASP A C 1
ATOM 1440 O O . ASP A 1 172 ? 4.895 -2.074 -5.486 1.00 91.00 172 ASP A O 1
ATOM 1444 N N . LYS A 1 173 ? 7.068 -2.686 -5.659 1.00 88.56 173 LYS A N 1
ATOM 1445 C CA . LYS A 1 173 ? 7.615 -1.377 -6.035 1.00 88.56 173 LYS A CA 1
ATOM 1446 C C . LYS A 1 173 ? 7.159 -0.875 -7.410 1.00 88.56 173 LYS A C 1
ATOM 1448 O O . LYS A 1 173 ? 7.266 0.315 -7.697 1.00 88.56 173 LYS A O 1
ATOM 1453 N N . TYR A 1 174 ? 6.660 -1.757 -8.275 1.00 85.19 174 TYR A N 1
ATOM 1454 C CA . TYR A 1 174 ? 6.171 -1.394 -9.609 1.00 85.19 174 TYR A CA 1
ATOM 1455 C C . TYR A 1 174 ? 4.663 -1.133 -9.639 1.00 85.19 174 TYR A C 1
ATOM 1457 O O . TYR A 1 174 ? 4.138 -0.606 -10.624 1.00 85.19 174 TYR A O 1
ATOM 1465 N N . SER A 1 175 ? 3.957 -1.457 -8.556 1.00 84.06 175 SER A N 1
ATOM 1466 C CA . SER A 1 175 ? 2.531 -1.188 -8.446 1.00 84.06 175 SER A CA 1
ATOM 1467 C C . SER A 1 175 ? 2.243 0.314 -8.304 1.00 84.06 175 SER A C 1
ATOM 1469 O O . SER A 1 175 ? 3.097 1.128 -7.930 1.00 84.06 175 SER A O 1
ATOM 1471 N N . GLN A 1 176 ? 1.003 0.706 -8.619 1.00 84.75 176 GLN A N 1
ATOM 1472 C CA . GLN A 1 176 ? 0.516 2.082 -8.433 1.00 84.75 176 GLN A CA 1
ATOM 1473 C C . GLN A 1 176 ? 1.405 3.119 -9.156 1.00 84.75 176 GLN A C 1
ATOM 1475 O O . GLN A 1 176 ? 1.697 4.183 -8.620 1.00 84.75 176 GLN A O 1
ATOM 1480 N N . HIS A 1 177 ? 1.888 2.794 -10.361 1.00 76.50 177 HIS A N 1
ATOM 1481 C CA . HIS A 1 177 ? 2.910 3.553 -11.103 1.00 76.50 177 HIS A CA 1
ATOM 1482 C C . HIS A 1 177 ? 2.575 5.034 -11.367 1.00 76.50 177 HIS A C 1
ATOM 1484 O O . HIS A 1 177 ? 3.491 5.833 -11.518 1.00 76.50 177 HIS A O 1
ATOM 1490 N N . LEU A 1 178 ? 1.291 5.407 -11.388 1.00 81.38 178 LEU A N 1
ATOM 1491 C CA . LEU A 1 178 ? 0.834 6.796 -11.557 1.00 81.38 178 LEU A CA 1
ATOM 1492 C C . LEU A 1 178 ? 0.704 7.573 -10.236 1.00 81.38 178 LEU A C 1
ATOM 1494 O O . LEU A 1 178 ? 0.324 8.738 -10.250 1.00 81.38 178 LEU A O 1
ATOM 1498 N N . SER A 1 179 ? 0.979 6.934 -9.098 1.00 84.31 179 SER A N 1
ATOM 1499 C CA . SER A 1 179 ? 0.905 7.543 -7.770 1.00 84.31 179 SER A CA 1
ATOM 1500 C C . SER A 1 179 ? 2.296 7.836 -7.219 1.00 84.31 179 SER A C 1
ATOM 1502 O O . SER A 1 179 ? 3.192 6.994 -7.312 1.00 84.31 179 SER A O 1
ATOM 1504 N N . SER A 1 180 ? 2.431 8.982 -6.549 1.00 88.50 180 SER A N 1
ATOM 1505 C CA . SER A 1 180 ? 3.612 9.360 -5.758 1.00 88.50 180 SER A CA 1
ATOM 1506 C C . SER A 1 180 ? 3.751 8.570 -4.449 1.00 88.50 180 SER A C 1
ATOM 1508 O O . SER A 1 180 ? 4.777 8.661 -3.782 1.00 88.50 180 SER A O 1
ATOM 1510 N N . TYR A 1 181 ? 2.735 7.785 -4.079 1.00 90.38 181 TYR A N 1
ATOM 1511 C CA . TYR A 1 181 ? 2.685 6.984 -2.856 1.00 90.38 181 TYR A CA 1
ATOM 1512 C C . TYR A 1 181 ? 2.340 5.527 -3.162 1.00 90.38 181 TYR A C 1
ATOM 1514 O O . TYR A 1 181 ? 1.567 5.240 -4.083 1.00 90.38 181 TYR A O 1
ATOM 1522 N N . TYR A 1 182 ? 2.872 4.612 -2.356 1.00 93.69 182 TYR A N 1
ATOM 1523 C CA . TYR A 1 182 ? 2.304 3.286 -2.185 1.00 93.69 182 TYR A CA 1
ATOM 1524 C C . TYR A 1 182 ? 1.119 3.341 -1.213 1.00 93.69 182 TYR A C 1
ATOM 1526 O O . TYR A 1 182 ? 1.171 4.053 -0.210 1.00 93.69 182 TYR A O 1
ATOM 1534 N N . TYR A 1 183 ? 0.066 2.575 -1.501 1.00 93.38 183 TYR A N 1
ATOM 1535 C CA . TYR A 1 183 ? -1.137 2.480 -0.672 1.00 93.38 183 TYR A CA 1
ATOM 1536 C C . TYR A 1 183 ? -1.327 1.077 -0.098 1.00 93.38 183 TYR A C 1
ATOM 1538 O O . TYR A 1 183 ? -1.267 0.077 -0.824 1.00 93.38 183 TYR A O 1
ATOM 1546 N N . GLY A 1 184 ? -1.637 1.025 1.191 1.00 94.44 184 GLY A N 1
ATOM 1547 C CA . GLY A 1 184 ? -2.145 -0.143 1.897 1.00 94.44 184 GLY A CA 1
ATOM 1548 C C . GLY A 1 184 ? -3.240 0.260 2.876 1.00 94.44 184 GLY A C 1
ATOM 1549 O O . GLY A 1 184 ? -3.639 1.419 2.943 1.00 94.44 184 GLY A O 1
ATOM 1550 N N . PHE A 1 185 ? -3.729 -0.706 3.634 1.00 95.06 185 PHE A N 1
ATOM 1551 C CA . PHE A 1 185 ? -4.813 -0.537 4.580 1.00 95.06 185 PHE A CA 1
ATOM 1552 C C . PHE A 1 185 ? -4.507 -1.279 5.872 1.00 95.06 185 PHE A C 1
ATOM 1554 O O . PHE A 1 185 ? -3.967 -2.388 5.860 1.00 95.06 185 PHE A O 1
ATOM 1561 N N . LEU A 1 186 ? -4.896 -0.663 6.976 1.00 95.12 186 LEU A N 1
ATOM 1562 C CA . LEU A 1 186 ? -4.883 -1.218 8.313 1.00 95.12 186 LEU A CA 1
ATOM 1563 C C . LEU A 1 186 ? -6.328 -1.469 8.737 1.00 95.12 186 LEU A C 1
ATOM 1565 O O . LEU A 1 186 ? -7.121 -0.535 8.815 1.00 95.12 186 LEU A O 1
ATOM 1569 N N . GLN A 1 187 ? -6.671 -2.719 9.008 1.00 95.69 187 GLN A N 1
ATOM 1570 C CA . GLN A 1 187 ? -8.027 -3.141 9.337 1.00 95.69 187 GLN A CA 1
ATOM 1571 C C . GLN A 1 187 ? -8.088 -3.670 10.769 1.00 95.69 187 GLN A C 1
ATOM 1573 O O . GLN A 1 187 ? -7.207 -4.423 11.184 1.00 95.69 187 GLN A O 1
ATOM 1578 N N . ILE A 1 188 ? -9.147 -3.321 11.501 1.00 96.50 188 ILE A N 1
ATOM 1579 C CA . ILE A 1 188 ? -9.442 -3.901 12.817 1.00 96.50 188 ILE A CA 1
ATOM 1580 C C . ILE A 1 188 ? -10.628 -4.843 12.686 1.00 96.50 188 ILE A C 1
ATOM 1582 O O . ILE A 1 188 ? -11.712 -4.430 12.275 1.00 96.50 188 ILE A O 1
ATOM 1586 N N . TYR A 1 189 ? -10.429 -6.096 13.076 1.00 95.12 189 TYR A N 1
ATOM 1587 C CA . TYR A 1 189 ? -11.464 -7.116 13.140 1.00 95.12 189 TYR A CA 1
ATOM 1588 C C . TYR A 1 189 ? -11.816 -7.451 14.583 1.00 95.12 189 TYR A C 1
ATOM 1590 O O . TYR A 1 189 ? -10.988 -7.350 15.483 1.00 95.12 189 TYR A O 1
ATOM 1598 N N . SER A 1 190 ? -13.044 -7.910 14.792 1.00 92.50 190 SER A N 1
ATOM 1599 C CA . SER A 1 190 ? -13.452 -8.572 16.025 1.00 92.50 190 SER A CA 1
ATOM 1600 C C . SER A 1 190 ? -14.196 -9.858 15.698 1.00 92.50 190 SER A C 1
ATOM 1602 O O . SER A 1 190 ? -14.935 -9.927 14.713 1.00 92.50 190 SER A O 1
ATOM 1604 N N . LYS A 1 191 ? -14.001 -10.882 16.528 1.00 85.00 191 LYS A N 1
ATOM 1605 C CA . LYS A 1 191 ? -14.726 -12.146 16.413 1.00 85.00 191 LYS A CA 1
ATOM 1606 C C . LYS A 1 191 ? -16.089 -12.003 17.064 1.00 85.00 191 LYS A C 1
ATOM 1608 O O . LYS A 1 191 ? -16.176 -11.778 18.269 1.00 85.00 191 LYS A O 1
ATOM 1613 N N . GLN A 1 192 ? -17.152 -12.180 16.288 1.00 73.81 192 GLN A N 1
ATOM 1614 C CA . GLN A 1 192 ? -18.502 -12.280 16.832 1.00 73.81 192 GLN A CA 1
ATOM 1615 C C . GLN A 1 192 ? -19.047 -13.690 16.648 1.00 73.81 192 GLN A C 1
ATOM 1617 O O . GLN A 1 192 ? -18.946 -14.292 15.577 1.00 73.81 192 GLN A O 1
ATOM 1622 N N . LYS A 1 193 ? -19.642 -14.208 17.723 1.00 66.62 193 LYS A N 1
ATOM 1623 C CA . LYS A 1 193 ? -20.425 -15.441 17.710 1.00 66.62 193 LYS A CA 1
ATOM 1624 C C . LYS A 1 193 ? -21.860 -15.075 17.382 1.00 66.62 193 LYS A C 1
ATOM 1626 O O . LYS A 1 193 ? -22.475 -14.308 18.118 1.00 66.62 193 LYS A O 1
ATOM 1631 N N . PHE A 1 194 ? -22.404 -15.641 16.317 1.00 58.47 194 PHE A N 1
ATOM 1632 C CA . PHE A 1 194 ? -23.825 -15.516 16.015 1.00 58.47 194 PHE A CA 1
ATOM 1633 C C . PHE A 1 194 ? -24.459 -16.897 15.926 1.00 58.47 194 PHE A C 1
ATOM 1635 O O . PHE A 1 194 ? -23.830 -17.901 15.585 1.00 58.47 194 PHE A O 1
ATOM 1642 N N . LEU A 1 195 ? -25.740 -16.924 16.269 1.00 48.84 195 LEU A N 1
ATOM 1643 C CA . LEU A 1 195 ? -26.560 -18.114 16.202 1.00 48.84 195 LEU A CA 1
ATOM 1644 C C . LEU A 1 195 ? -27.169 -18.189 14.802 1.00 48.84 195 LEU A C 1
ATOM 1646 O O . LEU A 1 195 ? -27.990 -17.346 14.430 1.00 48.84 195 LEU A O 1
ATOM 1650 N N . ARG A 1 196 ? -26.784 -19.188 14.005 1.00 47.22 196 ARG A N 1
ATOM 1651 C CA . ARG A 1 196 ? -27.451 -19.429 12.725 1.00 47.22 196 ARG A CA 1
ATOM 1652 C C . ARG A 1 196 ? -28.794 -20.099 13.019 1.00 47.22 196 ARG A C 1
ATOM 1654 O O . ARG A 1 196 ? -28.855 -21.297 13.276 1.00 47.22 196 ARG A O 1
ATOM 1661 N N . ASN A 1 197 ? -29.885 -19.335 12.982 1.00 44.25 197 ASN A N 1
ATOM 1662 C CA . ASN A 1 197 ? -31.213 -19.934 12.882 1.00 44.25 197 ASN A CA 1
ATOM 1663 C C . ASN A 1 197 ? -31.273 -20.622 11.518 1.00 44.25 197 ASN A C 1
ATOM 1665 O O . ASN A 1 197 ? -31.246 -19.945 10.490 1.00 44.25 197 ASN A O 1
ATOM 1669 N N . GLY A 1 198 ? -31.259 -21.957 11.513 1.00 43.03 198 GLY A N 1
ATOM 1670 C CA . GLY A 1 198 ? -31.256 -22.752 10.291 1.00 43.03 198 GLY A CA 1
ATOM 1671 C C . GLY A 1 198 ? -32.327 -22.254 9.326 1.00 43.03 198 GLY A C 1
ATOM 1672 O O . GLY A 1 198 ? -33.515 -22.248 9.654 1.00 43.03 198 GLY A O 1
ATOM 1673 N N . ILE A 1 199 ? -31.899 -21.814 8.141 1.00 38.38 199 ILE A N 1
ATOM 1674 C CA . ILE A 1 199 ? -32.796 -21.639 7.005 1.00 38.38 199 ILE A CA 1
ATOM 1675 C C . ILE A 1 199 ? -33.381 -23.029 6.770 1.00 38.38 199 ILE A C 1
ATOM 1677 O O . ILE A 1 199 ? -32.669 -23.943 6.362 1.00 38.38 199 ILE A O 1
ATOM 1681 N N . LYS A 1 200 ? -34.660 -23.211 7.108 1.00 38.22 200 LYS A N 1
ATOM 1682 C CA . LYS A 1 200 ? -35.414 -24.385 6.680 1.00 38.22 200 LYS A CA 1
ATOM 1683 C C . LYS A 1 200 ? -35.534 -24.279 5.165 1.00 38.22 200 LYS A C 1
ATOM 1685 O O . LYS A 1 200 ? -36.462 -23.642 4.672 1.00 38.22 200 LYS A O 1
ATOM 1690 N N . GLU A 1 201 ? -34.595 -24.866 4.431 1.00 36.53 201 GLU A N 1
ATOM 1691 C CA . GLU A 1 201 ? -34.894 -25.293 3.071 1.00 36.53 201 GLU A CA 1
ATOM 1692 C C . GLU A 1 201 ? -36.076 -26.254 3.180 1.00 36.53 201 GLU A C 1
ATOM 1694 O O . GLU A 1 201 ? -36.015 -27.303 3.822 1.00 36.53 201 GLU A O 1
ATOM 1699 N N . ILE A 1 202 ? -37.216 -25.816 2.650 1.00 39.81 202 ILE A N 1
ATOM 1700 C CA . ILE A 1 202 ? -38.430 -26.615 2.568 1.00 39.81 202 ILE A CA 1
ATOM 1701 C C . ILE A 1 202 ? -38.193 -27.639 1.459 1.00 39.81 202 ILE A C 1
ATOM 1703 O O . ILE A 1 202 ? -38.699 -27.503 0.348 1.00 39.81 202 ILE A O 1
ATOM 1707 N N . GLU A 1 203 ? -37.433 -28.685 1.763 1.00 36.91 203 GLU A N 1
ATOM 1708 C CA . GLU A 1 203 ? -37.520 -29.931 1.023 1.00 36.91 203 GLU A CA 1
ATOM 1709 C C . GLU A 1 203 ? -38.505 -30.852 1.737 1.00 36.91 203 GLU A C 1
ATOM 1711 O O . GLU A 1 203 ? -38.298 -31.362 2.839 1.00 36.91 203 GLU A O 1
ATOM 1716 N N . LYS A 1 204 ? -39.654 -31.040 1.086 1.00 43.16 204 LYS A N 1
ATOM 1717 C CA . LYS A 1 204 ? -40.631 -32.064 1.438 1.00 43.16 204 LYS A CA 1
ATOM 1718 C C . LYS A 1 204 ? -39.943 -33.432 1.402 1.00 43.16 204 LYS A C 1
ATOM 1720 O O . LYS A 1 204 ? -39.831 -33.999 0.317 1.00 43.16 204 LYS A O 1
ATOM 1725 N N . LYS A 1 205 ? -39.614 -34.008 2.564 1.00 37.75 205 LYS A N 1
ATOM 1726 C CA . LYS A 1 205 ? -39.884 -35.424 2.894 1.00 37.75 205 LYS A CA 1
ATOM 1727 C C . LYS A 1 205 ? -39.452 -35.806 4.317 1.00 37.75 205 LYS A C 1
ATOM 1729 O O . LYS A 1 205 ? -38.284 -35.765 4.656 1.00 37.75 205 LYS A O 1
ATOM 1734 N N . LYS A 1 206 ? -40.449 -36.347 5.027 1.00 36.91 206 LYS A N 1
ATOM 1735 C CA . LYS A 1 206 ? -40.414 -37.249 6.191 1.00 36.91 206 LYS A CA 1
ATOM 1736 C C . LYS A 1 206 ? -39.973 -36.676 7.544 1.00 36.91 206 LYS A C 1
ATOM 1738 O O . LYS A 1 206 ? -38.915 -36.099 7.723 1.00 36.91 206 LYS A O 1
ATOM 1743 N N . GLN A 1 207 ? -40.875 -36.902 8.497 1.00 43.12 207 GLN A N 1
ATOM 1744 C CA . GLN A 1 207 ? -40.780 -36.609 9.917 1.00 43.12 207 GLN A CA 1
ATOM 1745 C C . GLN A 1 207 ? -39.664 -37.433 10.569 1.00 43.12 207 GLN A C 1
ATOM 1747 O O . GLN A 1 207 ? -39.773 -38.654 10.655 1.00 43.12 207 GLN A O 1
ATOM 1752 N N . GLN A 1 208 ? -38.664 -36.746 11.107 1.00 36.25 208 GLN A N 1
ATOM 1753 C CA . GLN A 1 208 ? -37.965 -37.139 12.325 1.00 36.25 208 GLN A CA 1
ATOM 1754 C C . GLN A 1 208 ? -37.640 -35.855 13.096 1.00 36.25 208 GLN A C 1
ATOM 1756 O O . GLN A 1 208 ? -37.223 -34.853 12.517 1.00 36.25 208 GLN A O 1
ATOM 1761 N N . LEU A 1 209 ? -37.972 -35.849 14.389 1.00 40.41 209 LEU A N 1
ATOM 1762 C CA . LEU A 1 209 ? -37.678 -34.764 15.323 1.00 40.41 209 LEU A CA 1
ATOM 1763 C C . LEU A 1 209 ? -36.169 -34.745 15.581 1.00 40.41 209 LEU A C 1
ATOM 1765 O O . LEU A 1 209 ? -35.702 -35.297 16.573 1.00 40.41 209 LEU A O 1
ATOM 1769 N N . ASP A 1 210 ? -35.419 -34.118 14.682 1.00 35.00 210 ASP A N 1
ATOM 1770 C CA . ASP A 1 210 ? -34.010 -33.848 14.919 1.00 35.00 210 ASP A CA 1
ATOM 1771 C C . ASP A 1 210 ? -33.869 -32.599 15.787 1.00 35.00 210 ASP A C 1
ATOM 1773 O O . ASP A 1 210 ? -34.313 -31.496 15.454 1.00 35.00 210 ASP A O 1
ATOM 1777 N N . ILE A 1 211 ? -33.253 -32.813 16.948 1.00 39.88 211 ILE A N 1
ATOM 1778 C CA . ILE A 1 211 ? -32.765 -31.784 17.856 1.00 39.88 211 ILE A CA 1
ATOM 1779 C C . ILE A 1 211 ? -31.836 -30.884 17.038 1.00 39.88 211 ILE A C 1
ATOM 1781 O O . ILE A 1 211 ? -30.732 -31.289 16.674 1.00 39.88 211 ILE A O 1
ATOM 1785 N N . VAL A 1 212 ? -32.296 -29.671 16.725 1.00 39.97 212 VAL A N 1
ATOM 1786 C CA . VAL A 1 212 ? -31.495 -28.654 16.040 1.00 39.97 212 VAL A CA 1
ATOM 1787 C C . VAL A 1 212 ? -30.318 -28.314 16.951 1.00 39.97 212 VAL A C 1
ATOM 1789 O O . VAL A 1 212 ? -30.466 -27.558 17.912 1.00 39.97 212 VAL A O 1
ATOM 1792 N N . LYS A 1 213 ? -29.149 -28.901 16.675 1.00 41.66 213 LYS A N 1
ATOM 1793 C CA . LYS A 1 213 ? -27.888 -28.469 17.273 1.00 41.66 213 LYS A CA 1
ATOM 1794 C C . LYS A 1 213 ? -27.657 -27.024 16.844 1.00 41.66 213 LYS A C 1
ATOM 1796 O O . LYS A 1 213 ? -27.534 -26.718 15.662 1.00 41.66 213 LYS A O 1
ATOM 1801 N N . GLN A 1 214 ? -27.692 -26.128 17.821 1.00 43.38 214 GLN A N 1
ATOM 1802 C CA . GLN A 1 214 ? -27.299 -24.740 17.652 1.00 43.38 214 GLN A CA 1
ATOM 1803 C C . GLN A 1 214 ? -25.776 -24.690 17.522 1.00 43.38 214 GLN A C 1
ATOM 1805 O O . GLN A 1 214 ? -25.061 -24.617 18.520 1.00 43.38 214 GLN A O 1
ATOM 1810 N N . ASP A 1 215 ? -25.284 -24.761 16.290 1.00 48.50 215 ASP A N 1
ATOM 1811 C CA . ASP A 1 215 ? -23.864 -24.584 16.011 1.00 48.50 215 ASP A CA 1
ATOM 1812 C C . ASP A 1 215 ? -23.547 -23.083 15.999 1.00 48.50 215 ASP A C 1
ATOM 1814 O O . ASP A 1 215 ? -23.928 -22.342 15.088 1.00 48.50 215 ASP A O 1
ATOM 1818 N N . TRP A 1 216 ? -22.871 -22.619 17.050 1.00 55.56 216 TRP A N 1
ATOM 1819 C CA . TRP A 1 216 ? -22.304 -21.276 17.108 1.00 55.56 216 TRP A CA 1
ATOM 1820 C C . TRP A 1 216 ? -21.176 -21.173 16.082 1.00 55.56 216 TRP A C 1
ATOM 1822 O O . TRP A 1 216 ? -20.174 -21.879 16.194 1.00 55.56 216 TRP A O 1
ATOM 1832 N N . GLN A 1 217 ? -21.322 -20.291 15.094 1.00 59.00 217 GLN A N 1
ATOM 1833 C CA . GLN A 1 217 ? -20.236 -19.966 14.171 1.00 59.00 217 GLN A CA 1
ATOM 1834 C C . GLN A 1 217 ? -19.596 -18.640 14.590 1.00 59.00 217 GLN A C 1
ATOM 1836 O O . GLN A 1 217 ? -20.285 -17.655 14.864 1.00 59.00 217 GLN A O 1
ATOM 1841 N N . GLU A 1 218 ? -18.266 -18.636 14.676 1.00 70.75 218 GLU A N 1
ATOM 1842 C CA . GLU A 1 218 ? -17.466 -17.422 14.826 1.00 70.75 218 GLU A CA 1
ATOM 1843 C C . GLU A 1 218 ? -17.212 -16.836 13.435 1.00 70.75 218 GLU A C 1
ATOM 1845 O O . GLU A 1 218 ? -16.667 -17.517 12.565 1.00 70.75 218 GLU A O 1
ATOM 1850 N N . THR A 1 219 ? -17.595 -15.578 13.220 1.00 78.44 219 THR A N 1
ATOM 1851 C CA . THR A 1 219 ? -17.173 -14.811 12.040 1.00 78.44 219 THR A CA 1
ATOM 1852 C C . THR A 1 219 ? -16.388 -13.586 12.448 1.00 78.44 219 THR A C 1
ATOM 1854 O O . THR A 1 219 ? -16.738 -12.895 13.409 1.00 78.44 219 THR A O 1
ATOM 1857 N N . ASP A 1 220 ? -15.373 -13.286 11.650 1.00 85.94 220 ASP A N 1
ATOM 1858 C CA . ASP A 1 220 ? -14.624 -12.046 11.743 1.00 85.94 220 ASP A CA 1
ATOM 1859 C C . ASP A 1 220 ? -15.442 -10.902 11.137 1.00 85.94 220 ASP A C 1
ATOM 1861 O O . ASP A 1 220 ? -15.868 -10.965 9.983 1.00 85.94 220 ASP A O 1
ATOM 1865 N N . ILE A 1 221 ? -15.624 -9.830 11.902 1.00 90.62 221 ILE A N 1
ATOM 1866 C CA . ILE A 1 221 ? -16.277 -8.603 11.444 1.00 90.62 221 ILE A CA 1
ATOM 1867 C C . ILE A 1 221 ? -15.242 -7.489 11.421 1.00 90.62 221 ILE A C 1
ATOM 1869 O O . ILE A 1 221 ? -14.620 -7.203 12.442 1.00 90.62 221 ILE A O 1
ATOM 1873 N N . CYS A 1 222 ? -15.066 -6.861 10.257 1.00 93.50 222 CYS A N 1
ATOM 1874 C CA . CYS A 1 222 ? -14.230 -5.673 10.114 1.00 93.50 222 CYS A CA 1
ATOM 1875 C C . CYS A 1 222 ? -14.958 -4.484 10.745 1.00 93.50 222 CYS A C 1
ATOM 1877 O O . CYS A 1 222 ? -16.004 -4.069 10.249 1.00 93.50 222 CYS A O 1
ATOM 1879 N N . LEU A 1 223 ? -14.413 -3.943 11.831 1.00 94.12 223 LEU A N 1
ATOM 1880 C CA . LEU A 1 223 ? -14.974 -2.788 12.528 1.00 94.12 223 LEU A CA 1
ATOM 1881 C C . LEU A 1 223 ? -14.624 -1.483 11.813 1.00 94.12 223 LEU A C 1
ATOM 1883 O O . LEU A 1 223 ? -15.461 -0.593 11.701 1.00 94.12 223 LEU A O 1
ATOM 1887 N N . THR A 1 224 ? -13.383 -1.359 11.337 1.00 94.94 224 THR A N 1
ATOM 1888 C CA . THR A 1 224 ? -12.904 -0.153 10.653 1.00 94.94 224 THR A CA 1
ATOM 1889 C C . THR A 1 224 ? -11.656 -0.427 9.819 1.00 94.94 224 THR A C 1
ATOM 1891 O O . THR A 1 224 ? -10.987 -1.450 9.991 1.00 94.94 224 THR A O 1
ATOM 1894 N N . GLU A 1 225 ? -11.347 0.512 8.928 1.00 95.31 225 GLU A N 1
ATOM 1895 C CA . GLU A 1 225 ? -10.180 0.508 8.055 1.00 95.31 225 GLU A CA 1
ATOM 1896 C C . GLU A 1 225 ? -9.543 1.908 7.993 1.00 95.31 225 GLU A C 1
ATOM 1898 O O . GLU A 1 225 ? -10.237 2.922 7.856 1.00 95.31 225 GLU A O 1
ATOM 1903 N N . LEU A 1 226 ? -8.212 1.945 8.082 1.00 94.38 226 LEU A N 1
ATOM 1904 C CA . LEU A 1 226 ? -7.360 3.123 7.939 1.00 94.38 226 LEU A CA 1
ATOM 1905 C C . LEU A 1 226 ? -6.470 2.976 6.702 1.00 94.38 226 LEU A C 1
ATOM 1907 O O . LEU A 1 226 ? -5.857 1.932 6.489 1.00 94.38 226 LEU A O 1
ATOM 1911 N N . LEU A 1 227 ? -6.379 4.026 5.890 1.00 93.62 227 LEU A N 1
ATOM 1912 C CA . LEU A 1 227 ? -5.497 4.078 4.727 1.00 93.62 227 LEU A CA 1
ATOM 1913 C C . LEU A 1 227 ? -4.060 4.348 5.177 1.00 93.62 227 LEU A C 1
ATOM 1915 O O . LEU A 1 227 ? -3.763 5.396 5.746 1.00 93.62 227 LEU A O 1
ATOM 1919 N N . LEU A 1 228 ? -3.159 3.437 4.833 1.00 92.19 228 LEU A N 1
ATOM 1920 C CA . LEU A 1 228 ? -1.723 3.616 4.983 1.00 92.19 228 LEU A CA 1
ATOM 1921 C C . LEU A 1 228 ? -1.139 4.132 3.671 1.00 92.19 228 LEU A C 1
ATOM 1923 O O . LEU A 1 228 ? -1.315 3.519 2.615 1.00 92.19 228 LEU A O 1
ATOM 1927 N N . THR A 1 229 ? -0.407 5.238 3.741 1.00 91.56 229 THR A N 1
ATOM 1928 C CA . THR A 1 229 ? 0.389 5.741 2.617 1.00 91.56 229 THR A CA 1
ATOM 1929 C C . THR A 1 229 ? 1.878 5.596 2.918 1.00 91.56 229 THR A C 1
ATOM 1931 O O . THR A 1 229 ? 2.300 5.671 4.070 1.00 91.56 229 THR A O 1
ATOM 1934 N N . LEU A 1 230 ? 2.686 5.353 1.892 1.00 90.94 230 LEU A N 1
ATOM 1935 C CA . LEU A 1 230 ? 4.144 5.300 1.993 1.00 90.94 230 LEU A CA 1
ATOM 1936 C C . LEU A 1 230 ? 4.720 6.046 0.781 1.00 90.94 230 LEU A C 1
ATOM 1938 O O . LEU A 1 230 ? 4.452 5.625 -0.346 1.00 90.94 230 LEU A O 1
ATOM 1942 N N . PRO A 1 231 ? 5.426 7.177 0.949 1.00 89.62 231 PRO A N 1
ATOM 1943 C CA . PRO A 1 231 ? 5.941 7.939 -0.185 1.00 89.62 231 PRO A CA 1
ATOM 1944 C C . PRO A 1 231 ? 6.941 7.115 -0.988 1.00 89.62 231 PRO A C 1
ATOM 1946 O O . PRO A 1 231 ? 7.788 6.416 -0.431 1.00 89.62 231 PRO A O 1
ATOM 1949 N N . LYS A 1 232 ? 6.847 7.205 -2.314 1.00 88.81 232 LYS A N 1
ATOM 1950 C CA . LYS A 1 232 ? 7.822 6.567 -3.195 1.00 88.81 232 LYS A CA 1
ATOM 1951 C C . LYS A 1 232 ? 9.131 7.355 -3.167 1.00 88.81 232 LYS A C 1
ATOM 1953 O O . LYS A 1 232 ? 9.088 8.586 -3.100 1.00 88.81 232 LYS A O 1
ATOM 1958 N N . PRO A 1 233 ? 10.289 6.682 -3.268 1.00 81.94 233 PRO A N 1
ATOM 1959 C CA . PRO A 1 233 ? 11.539 7.385 -3.510 1.00 81.94 233 PRO A CA 1
ATOM 1960 C C . PRO A 1 233 ? 11.415 8.203 -4.804 1.00 81.94 233 PRO A C 1
ATOM 1962 O O . PRO A 1 233 ? 10.690 7.784 -5.718 1.00 81.94 233 PRO A O 1
ATOM 1965 N N . PRO A 1 234 ? 12.091 9.364 -4.898 1.00 74.62 234 PRO A N 1
ATOM 1966 C CA . PRO A 1 234 ? 12.074 10.165 -6.112 1.00 74.62 234 PRO A CA 1
ATOM 1967 C C . PRO A 1 234 ? 12.476 9.270 -7.281 1.00 74.62 234 PRO A C 1
ATOM 1969 O O . PRO A 1 234 ? 13.524 8.624 -7.251 1.00 74.62 234 PRO A O 1
ATOM 1972 N N . VAL A 1 235 ? 11.602 9.179 -8.286 1.00 68.94 235 VAL A N 1
ATOM 1973 C CA . VAL A 1 235 ? 11.899 8.421 -9.497 1.00 68.94 235 VAL A CA 1
ATOM 1974 C C . VAL A 1 235 ? 13.122 9.081 -10.112 1.00 68.94 235 VAL A C 1
ATOM 1976 O O . VAL A 1 235 ? 13.041 10.227 -10.552 1.00 68.94 235 VAL A O 1
ATOM 1979 N N . GLU A 1 236 ? 14.252 8.374 -10.131 1.00 60.44 236 GLU A N 1
ATOM 1980 C CA . GLU A 1 236 ? 15.383 8.754 -10.965 1.00 60.44 236 GLU A CA 1
ATOM 1981 C C . GLU A 1 236 ? 14.858 8.774 -12.398 1.00 60.44 236 GLU A C 1
ATOM 1983 O O . GLU A 1 236 ? 14.671 7.729 -13.032 1.00 60.44 236 GLU A O 1
ATOM 1988 N N . ILE A 1 237 ? 14.524 9.968 -12.891 1.00 57.91 237 ILE A N 1
ATOM 1989 C CA . ILE A 1 237 ? 14.227 10.174 -14.298 1.00 57.91 237 ILE A CA 1
ATOM 1990 C C . ILE A 1 237 ? 15.501 9.726 -14.989 1.00 57.91 237 ILE A C 1
ATOM 1992 O O . ILE A 1 237 ? 16.525 10.404 -14.899 1.00 57.91 237 ILE A O 1
ATOM 1996 N N . ARG A 1 238 ? 15.458 8.536 -15.599 1.00 51.84 238 ARG A N 1
ATOM 1997 C CA . ARG A 1 238 ? 16.571 8.030 -16.394 1.00 51.84 238 ARG A CA 1
ATOM 1998 C C . ARG A 1 238 ? 16.946 9.167 -17.322 1.00 51.84 238 ARG A C 1
ATOM 2000 O O . ARG A 1 238 ? 16.091 9.631 -18.081 1.00 51.84 238 ARG A O 1
ATOM 2007 N N . THR A 1 239 ? 18.183 9.642 -17.202 1.00 53.50 239 THR A N 1
ATOM 2008 C CA . THR A 1 239 ? 18.730 10.624 -18.129 1.00 53.50 239 THR A CA 1
ATOM 2009 C C . THR A 1 239 ? 18.362 10.162 -19.534 1.00 53.50 239 THR A C 1
ATOM 2011 O O . THR A 1 239 ? 18.449 8.954 -19.804 1.00 53.50 239 THR A O 1
ATOM 2014 N N . PRO A 1 240 ? 17.846 11.057 -20.400 1.00 53.81 240 PRO A N 1
ATOM 2015 C CA . PRO A 1 240 ? 17.475 10.670 -21.749 1.00 53.81 240 PRO A CA 1
ATOM 2016 C C . PRO A 1 240 ? 18.673 9.931 -22.324 1.00 53.81 240 PRO A C 1
ATOM 2018 O O . PRO A 1 240 ? 19.779 10.471 -22.336 1.00 53.81 240 PRO A O 1
ATOM 2021 N N . ILE A 1 241 ? 18.467 8.657 -22.675 1.00 52.28 241 ILE A N 1
ATOM 2022 C CA . ILE A 1 241 ? 19.519 7.810 -23.227 1.00 52.28 241 ILE A CA 1
ATOM 2023 C C . ILE A 1 241 ? 20.114 8.628 -24.363 1.00 52.28 241 ILE A C 1
ATOM 2025 O O . ILE A 1 241 ? 19.410 8.894 -25.341 1.00 52.28 241 ILE A O 1
ATOM 2029 N N . GLN A 1 242 ? 21.365 9.074 -24.212 1.00 51.03 242 GLN A N 1
ATOM 2030 C CA . GLN A 1 242 ? 22.093 9.711 -25.296 1.00 51.03 242 GLN A CA 1
ATOM 2031 C C . GLN A 1 242 ? 22.168 8.660 -26.395 1.00 51.03 242 GLN A C 1
ATOM 2033 O O . GLN A 1 242 ? 22.978 7.734 -26.345 1.00 51.03 242 GLN A O 1
ATOM 2038 N N . LYS A 1 243 ? 21.238 8.739 -27.350 1.00 52.91 243 LYS A N 1
ATOM 2039 C CA . LYS A 1 243 ? 21.230 7.884 -28.527 1.00 52.91 243 LYS A CA 1
ATOM 2040 C C . LYS A 1 243 ? 22.539 8.204 -29.232 1.00 52.91 243 LYS A C 1
ATOM 2042 O O . LYS A 1 243 ? 22.681 9.290 -29.786 1.00 52.91 243 LYS A O 1
ATOM 2047 N N . SER A 1 244 ? 23.506 7.294 -29.150 1.00 49.44 244 SER A N 1
ATOM 2048 C CA . SER A 1 244 ? 24.797 7.436 -29.817 1.00 49.44 244 SER A CA 1
ATOM 2049 C C . SER A 1 244 ? 24.561 7.860 -31.267 1.00 49.44 244 SER A C 1
ATOM 2051 O O . SER A 1 244 ? 23.811 7.173 -31.978 1.00 49.44 244 SER A O 1
ATOM 2053 N N . LEU A 1 245 ? 25.178 8.976 -31.679 1.00 52.91 245 LEU A N 1
ATOM 2054 C CA . LEU A 1 245 ? 25.197 9.465 -33.059 1.00 52.91 245 LEU A CA 1
ATOM 2055 C C . LEU A 1 245 ? 25.522 8.289 -33.974 1.00 52.91 245 LEU A C 1
ATOM 2057 O O . LEU A 1 245 ? 26.655 7.814 -34.025 1.00 52.91 245 LEU A O 1
ATOM 2061 N N . THR A 1 246 ? 24.505 7.747 -34.636 1.00 52.56 246 THR A N 1
ATOM 2062 C CA . THR A 1 246 ? 24.696 6.538 -35.422 1.00 52.56 246 THR A CA 1
ATOM 2063 C C . THR A 1 246 ? 25.313 6.967 -36.744 1.00 52.56 246 THR A C 1
ATOM 2065 O O . THR A 1 246 ? 24.617 7.457 -37.624 1.00 52.56 246 THR A O 1
ATOM 2068 N N . THR A 1 247 ? 26.622 6.830 -36.889 1.00 55.22 247 THR A N 1
ATOM 2069 C CA . THR A 1 247 ? 27.293 6.954 -38.185 1.00 55.22 247 THR A CA 1
ATOM 2070 C C . THR A 1 247 ? 26.989 5.716 -39.034 1.00 55.22 247 THR A C 1
ATOM 2072 O O . THR A 1 247 ? 26.829 4.612 -38.510 1.00 55.22 247 THR A O 1
ATOM 2075 N N . PHE A 1 248 ? 26.847 5.887 -40.352 1.00 66.56 248 PHE A N 1
ATOM 2076 C CA . PHE A 1 248 ? 26.812 4.765 -41.295 1.00 66.56 248 PHE A CA 1
ATOM 2077 C C . PHE A 1 248 ? 28.085 4.749 -42.131 1.00 66.56 248 PHE A C 1
ATOM 2079 O O . PHE A 1 248 ? 28.612 5.799 -42.498 1.00 66.56 248 PHE A O 1
ATOM 2086 N N . THR A 1 249 ? 28.564 3.547 -42.427 1.00 57.16 249 THR A N 1
ATOM 2087 C CA . THR A 1 249 ? 29.662 3.314 -43.360 1.00 57.16 249 THR A CA 1
ATOM 2088 C C . THR A 1 249 ? 29.180 3.625 -44.772 1.00 57.16 249 THR A C 1
ATOM 2090 O O . THR A 1 249 ? 28.165 3.089 -45.223 1.00 57.16 249 THR A O 1
ATOM 2093 N N . ALA A 1 250 ? 29.868 4.545 -45.443 1.00 54.91 250 ALA A N 1
ATOM 2094 C CA . ALA A 1 250 ? 29.512 4.988 -46.780 1.00 54.91 250 ALA A CA 1
ATOM 2095 C C . ALA A 1 250 ? 29.765 3.875 -47.808 1.00 54.91 250 ALA A C 1
ATOM 2097 O O . ALA A 1 250 ? 30.909 3.505 -48.051 1.00 54.91 250 ALA A O 1
ATOM 2098 N N . GLU A 1 251 ? 28.706 3.393 -48.454 1.00 55.94 251 GLU A N 1
ATOM 2099 C CA . GLU A 1 251 ? 28.794 2.631 -49.700 1.00 55.94 251 GLU A CA 1
ATOM 2100 C C . GLU A 1 251 ? 28.098 3.457 -50.794 1.00 55.94 251 GLU A C 1
ATOM 2102 O O . GLU A 1 251 ? 26.879 3.642 -50.774 1.00 55.94 251 GLU A O 1
ATOM 2107 N N . GLY A 1 252 ? 28.874 4.010 -51.733 1.00 70.31 252 GLY A N 1
ATOM 2108 C CA . GLY A 1 252 ? 28.358 4.736 -52.903 1.00 70.31 252 GLY A CA 1
ATOM 2109 C C . GLY A 1 252 ? 28.359 6.269 -52.803 1.00 70.31 252 GLY A C 1
ATOM 2110 O O . GLY A 1 252 ? 29.224 6.877 -52.173 1.00 70.31 252 GLY A O 1
ATOM 2111 N N . VAL A 1 253 ? 27.436 6.921 -53.521 1.00 77.00 253 VAL A N 1
ATOM 2112 C CA . VAL A 1 253 ? 27.347 8.395 -53.664 1.00 77.00 253 VAL A CA 1
ATOM 2113 C C . VAL A 1 253 ? 26.870 9.077 -52.375 1.00 77.00 253 VAL A C 1
ATOM 2115 O O . VAL A 1 253 ? 27.343 10.157 -52.048 1.00 77.00 253 VAL A O 1
ATOM 2118 N N . LEU A 1 254 ? 25.973 8.434 -51.620 1.00 83.81 254 LEU A N 1
ATOM 2119 C CA . LEU A 1 254 ? 25.361 9.004 -50.417 1.00 83.81 254 LEU A CA 1
ATOM 2120 C C . LEU A 1 254 ? 26.268 8.833 -49.192 1.00 83.81 254 LEU A C 1
ATOM 2122 O O . LEU A 1 254 ? 26.206 7.812 -48.509 1.00 83.81 254 LEU A O 1
ATOM 2126 N N . THR A 1 255 ? 27.116 9.825 -48.923 1.00 84.00 255 THR A N 1
ATOM 2127 C CA . THR A 1 255 ? 28.037 9.843 -47.776 1.00 84.00 255 THR A CA 1
ATOM 2128 C C . THR A 1 255 ? 27.482 10.670 -46.605 1.00 84.00 255 THR A C 1
ATOM 2130 O O . THR A 1 255 ? 26.643 11.551 -46.806 1.00 84.00 255 THR A O 1
ATOM 2133 N N . PRO A 1 256 ? 27.973 10.452 -45.367 1.00 83.62 256 PRO A N 1
ATOM 2134 C CA . PRO A 1 256 ? 27.648 11.320 -44.233 1.00 83.62 256 PRO A CA 1
ATOM 2135 C C . PRO A 1 256 ? 28.009 12.796 -44.466 1.00 83.62 256 PRO A C 1
ATOM 2137 O O . PRO A 1 256 ? 27.307 13.677 -43.979 1.00 83.62 256 PRO A O 1
ATOM 2140 N N . THR A 1 257 ? 29.078 13.069 -45.221 1.00 85.00 257 THR A N 1
ATOM 2141 C CA . THR A 1 257 ? 29.477 14.435 -45.594 1.00 85.00 257 THR A CA 1
ATOM 2142 C C . THR A 1 257 ? 28.451 15.073 -46.520 1.00 85.00 257 THR A C 1
ATOM 2144 O O . THR A 1 257 ? 27.927 16.126 -46.190 1.00 85.00 257 THR A O 1
ATOM 2147 N N . LEU A 1 258 ? 28.030 14.369 -47.573 1.00 87.25 258 LEU A N 1
ATOM 2148 C CA . LEU A 1 258 ? 26.997 14.848 -48.486 1.00 87.25 258 LEU A CA 1
ATOM 2149 C C . LEU A 1 258 ? 25.664 15.098 -47.765 1.00 87.25 258 LEU A C 1
ATOM 2151 O O . LEU A 1 258 ? 24.975 16.072 -48.047 1.00 87.25 258 LEU A O 1
ATOM 2155 N N . PHE A 1 259 ? 25.281 14.241 -46.814 1.00 90.12 259 PHE A N 1
ATOM 2156 C CA . PHE A 1 259 ? 24.081 14.489 -46.007 1.00 90.12 259 PHE A CA 1
ATOM 2157 C C . PHE A 1 259 ? 24.213 15.747 -45.161 1.00 90.12 259 PHE A C 1
ATOM 2159 O O . PHE A 1 259 ? 23.223 16.454 -44.998 1.00 90.12 259 PHE A O 1
ATOM 2166 N N . ARG A 1 260 ? 25.414 16.038 -44.653 1.00 89.44 260 ARG A N 1
ATOM 2167 C CA . ARG A 1 260 ? 25.690 17.285 -43.944 1.00 89.44 260 ARG A CA 1
ATOM 2168 C C . ARG A 1 260 ? 25.555 18.483 -44.882 1.00 89.44 260 ARG A C 1
ATOM 2170 O O . ARG A 1 260 ? 24.822 19.402 -44.544 1.00 89.44 260 ARG A O 1
ATOM 2177 N N . ASP A 1 261 ? 26.142 18.415 -46.070 1.00 88.62 261 ASP A N 1
ATOM 2178 C CA . ASP A 1 261 ? 26.111 19.496 -47.064 1.00 88.62 261 ASP A CA 1
ATOM 2179 C C . ASP A 1 261 ? 24.684 19.786 -47.563 1.00 88.62 261 ASP A C 1
ATOM 2181 O O . ASP A 1 261 ? 24.258 20.937 -47.661 1.00 88.62 261 ASP A O 1
ATOM 2185 N N . ILE A 1 262 ? 23.887 18.740 -47.802 1.00 90.75 262 ILE A N 1
ATOM 2186 C CA . ILE A 1 262 ? 22.463 18.890 -48.134 1.00 90.75 262 ILE A CA 1
ATOM 2187 C C . ILE A 1 262 ? 21.702 19.452 -46.927 1.00 90.75 262 ILE A C 1
ATOM 2189 O O . ILE A 1 262 ? 20.864 20.334 -47.090 1.00 90.75 262 ILE A O 1
ATOM 2193 N N . SER A 1 263 ? 21.979 18.968 -45.712 1.00 92.25 263 SER A N 1
ATOM 2194 C CA . SER A 1 263 ? 21.270 19.407 -44.504 1.00 92.25 263 SER A CA 1
ATOM 2195 C C . SER A 1 263 ? 21.501 20.878 -44.164 1.00 92.25 263 SER A C 1
ATOM 2197 O O . SER A 1 263 ? 20.543 21.554 -43.807 1.00 92.25 263 SER A O 1
ATOM 2199 N N . THR A 1 264 ? 22.726 21.386 -44.327 1.00 90.69 264 THR A N 1
ATOM 2200 C CA . THR A 1 264 ? 23.060 22.804 -44.117 1.00 90.69 264 THR A CA 1
ATOM 2201 C C . THR A 1 264 ? 22.450 23.694 -45.191 1.00 90.69 264 THR A C 1
ATOM 2203 O O . THR A 1 264 ? 22.122 24.847 -44.930 1.00 90.69 264 THR A O 1
ATOM 2206 N N . SER A 1 265 ? 22.267 23.150 -46.393 1.00 90.12 265 SER A N 1
ATOM 2207 C CA . SER A 1 265 ? 21.665 23.863 -47.515 1.00 90.12 265 SER A CA 1
ATOM 2208 C C . SER A 1 265 ? 20.139 23.949 -47.429 1.00 90.12 265 SER A C 1
ATOM 2210 O O . SER A 1 265 ? 19.559 24.815 -48.081 1.00 90.12 265 SER A O 1
ATOM 2212 N N . LEU A 1 266 ? 19.471 23.068 -46.675 1.00 91.31 266 LEU A N 1
ATOM 2213 C CA . LEU A 1 266 ? 18.016 23.070 -46.483 1.00 91.31 266 LEU A CA 1
ATOM 2214 C C . LEU A 1 266 ? 17.629 24.048 -45.367 1.00 91.31 266 LEU A C 1
ATOM 2216 O O . LEU A 1 266 ? 17.846 23.771 -44.189 1.00 91.31 266 LEU A O 1
ATOM 2220 N N . VAL A 1 267 ? 17.001 25.170 -45.722 1.00 86.25 267 VAL A N 1
ATOM 2221 C CA . VAL A 1 267 ? 16.698 26.245 -44.762 1.00 86.25 267 VAL A CA 1
ATOM 2222 C C . VAL A 1 267 ? 15.247 26.159 -44.277 1.00 86.25 267 VAL A C 1
ATOM 2224 O O . VAL A 1 267 ? 14.319 25.899 -45.043 1.00 86.25 267 VAL A O 1
ATOM 2227 N N . GLY A 1 268 ? 15.019 26.400 -42.983 1.00 85.50 268 GLY A N 1
ATOM 2228 C CA . GLY A 1 268 ? 13.672 26.518 -42.414 1.00 85.50 268 GLY A CA 1
ATOM 2229 C C . GLY A 1 268 ? 12.840 25.231 -42.524 1.00 85.50 268 GLY A C 1
ATOM 2230 O O . GLY A 1 268 ? 13.237 24.187 -42.019 1.00 85.50 268 GLY A O 1
ATOM 2231 N N . ASP A 1 269 ? 11.661 25.300 -43.156 1.00 89.44 269 ASP A N 1
ATOM 2232 C CA . ASP A 1 269 ? 10.715 24.169 -43.278 1.00 89.44 269 ASP A CA 1
ATOM 2233 C C . ASP A 1 269 ? 10.986 23.251 -44.493 1.00 89.44 269 ASP A C 1
ATOM 2235 O O . ASP A 1 269 ? 10.254 22.288 -44.747 1.00 89.44 269 ASP A O 1
ATOM 2239 N N . GLU A 1 270 ? 12.033 23.526 -45.279 1.00 93.25 270 GLU A N 1
ATOM 2240 C CA . GLU A 1 270 ? 12.338 22.774 -46.504 1.00 93.25 270 GLU A CA 1
ATOM 2241 C C . GLU A 1 270 ? 12.604 21.291 -46.233 1.00 93.25 270 GLU A C 1
ATOM 2243 O O . GLU A 1 270 ? 12.123 20.421 -46.965 1.00 93.25 270 GLU A O 1
ATOM 2248 N N . TRP A 1 271 ? 13.294 20.982 -45.135 1.00 94.44 271 TRP A N 1
ATOM 2249 C CA . TRP A 1 271 ? 13.583 19.605 -44.751 1.00 94.44 271 TRP A CA 1
ATOM 2250 C C . TRP A 1 271 ? 12.313 18.832 -44.357 1.00 94.44 271 TRP A C 1
ATOM 2252 O O . TRP A 1 271 ? 12.209 17.646 -44.673 1.00 94.44 271 TRP A O 1
ATOM 2262 N N . ARG A 1 272 ? 11.299 19.477 -43.747 1.00 94.62 272 ARG A N 1
ATOM 2263 C CA . ARG A 1 272 ? 10.006 18.827 -43.444 1.00 94.62 272 ARG A CA 1
ATOM 2264 C C . ARG A 1 272 ? 9.239 18.528 -44.730 1.00 94.62 272 ARG A C 1
ATOM 2266 O O . ARG A 1 272 ? 8.635 17.460 -44.862 1.00 94.62 272 ARG A O 1
ATOM 2273 N N . ARG A 1 273 ? 9.278 19.444 -45.706 1.00 94.75 273 ARG A N 1
ATOM 2274 C CA . ARG A 1 273 ? 8.706 19.219 -47.046 1.00 94.75 273 ARG A CA 1
ATOM 2275 C C . ARG A 1 273 ? 9.406 18.060 -47.756 1.00 94.75 273 ARG A C 1
ATOM 2277 O O . ARG A 1 273 ? 8.714 17.199 -48.302 1.00 94.75 273 ARG A O 1
ATOM 2284 N N . LEU A 1 274 ? 10.738 17.994 -47.683 1.00 95.38 274 LEU A N 1
ATOM 2285 C CA . LEU A 1 274 ? 11.523 16.887 -48.229 1.00 95.38 274 LEU A CA 1
ATOM 2286 C C . LEU A 1 274 ? 11.147 15.564 -47.559 1.00 95.38 274 LEU A C 1
ATOM 2288 O O . LEU A 1 274 ? 10.825 14.603 -48.248 1.00 95.38 274 LEU A O 1
ATOM 2292 N N . ALA A 1 275 ? 11.079 15.534 -46.226 1.00 93.94 275 ALA A N 1
ATOM 2293 C CA . ALA A 1 275 ? 10.716 14.349 -45.453 1.00 93.94 275 ALA A CA 1
ATOM 2294 C C . ALA A 1 275 ? 9.354 13.774 -45.870 1.00 93.94 275 ALA A C 1
ATOM 2296 O O . ALA A 1 275 ? 9.219 12.565 -46.070 1.00 93.94 275 ALA A O 1
ATOM 2297 N N . ARG A 1 276 ? 8.348 14.641 -46.067 1.00 94.69 276 ARG A N 1
ATOM 2298 C CA . ARG A 1 276 ? 7.019 14.238 -46.561 1.00 94.69 276 ARG A CA 1
ATOM 2299 C C . ARG A 1 276 ? 7.100 13.648 -47.973 1.00 94.69 276 ARG A C 1
ATOM 2301 O O . ARG A 1 276 ? 6.477 12.622 -48.230 1.00 94.69 276 ARG A O 1
ATOM 2308 N N . ARG A 1 277 ? 7.887 14.248 -48.878 1.00 93.69 277 ARG A N 1
ATOM 2309 C CA . ARG A 1 277 ? 8.093 13.742 -50.253 1.00 93.69 277 ARG A CA 1
ATOM 2310 C C . ARG A 1 277 ? 8.875 12.431 -50.299 1.00 93.69 277 ARG A C 1
ATOM 2312 O O . ARG A 1 277 ? 8.577 11.580 -51.126 1.00 93.69 277 ARG A O 1
ATOM 2319 N N . LEU A 1 278 ? 9.790 12.230 -49.358 1.00 92.94 278 LEU A N 1
ATOM 2320 C CA . LEU A 1 278 ? 10.510 10.979 -49.130 1.00 92.94 278 LEU A CA 1
ATOM 2321 C C . LEU A 1 278 ? 9.670 9.930 -48.361 1.00 92.94 278 LEU A C 1
ATOM 2323 O O . LEU A 1 278 ? 10.168 8.860 -47.994 1.00 92.94 278 LEU A O 1
ATOM 2327 N N . GLY A 1 279 ? 8.388 10.227 -48.109 1.00 91.31 279 GLY A N 1
ATOM 2328 C CA . GLY A 1 279 ? 7.394 9.320 -47.540 1.00 91.31 279 GLY A CA 1
ATOM 2329 C C . GLY A 1 279 ? 7.509 9.112 -46.030 1.00 91.31 279 GLY A C 1
ATOM 2330 O O . GLY A 1 279 ? 7.143 8.043 -45.535 1.00 91.31 279 GLY A O 1
ATOM 2331 N N . MET A 1 280 ? 8.125 10.029 -45.283 1.00 93.44 280 MET A N 1
ATOM 2332 C CA . MET A 1 280 ? 8.175 9.953 -43.818 1.00 93.44 280 MET A CA 1
ATOM 2333 C C . MET A 1 280 ? 6.831 10.376 -43.216 1.00 93.44 280 MET A C 1
ATOM 2335 O O . MET A 1 280 ? 6.188 11.310 -43.691 1.00 93.44 280 MET A O 1
ATOM 2339 N N . THR A 1 281 ? 6.391 9.675 -42.168 1.00 93.56 281 THR A N 1
ATOM 2340 C CA . THR A 1 281 ? 5.126 9.981 -41.487 1.00 93.56 281 THR A CA 1
ATOM 2341 C C . THR A 1 281 ? 5.255 11.246 -40.644 1.00 93.56 281 THR A C 1
ATOM 2343 O O . THR A 1 281 ? 6.334 11.558 -40.141 1.00 93.56 281 THR A O 1
ATOM 2346 N N . ARG A 1 282 ? 4.137 11.950 -40.426 1.00 91.25 282 ARG A N 1
ATOM 2347 C CA . ARG A 1 282 ? 4.094 13.162 -39.591 1.00 91.25 282 ARG A CA 1
ATOM 2348 C C . ARG A 1 282 ? 4.670 12.932 -38.189 1.00 91.25 282 ARG A C 1
ATOM 2350 O O . ARG A 1 282 ? 5.539 13.684 -37.773 1.00 91.25 282 ARG A O 1
ATOM 2357 N N . ILE A 1 283 ? 4.272 11.838 -37.535 1.00 90.44 283 ILE A N 1
ATOM 2358 C CA . ILE A 1 283 ? 4.764 11.447 -36.202 1.00 90.44 283 ILE A CA 1
ATOM 2359 C C . ILE A 1 283 ? 6.294 11.315 -36.195 1.00 90.44 283 ILE A C 1
ATOM 2361 O O . ILE A 1 283 ? 6.960 11.726 -35.251 1.00 90.44 283 ILE A O 1
ATOM 2365 N N . ARG A 1 284 ? 6.881 10.754 -37.260 1.00 90.38 284 ARG A N 1
ATOM 2366 C CA . ARG A 1 284 ? 8.333 10.572 -37.346 1.00 90.38 284 ARG A CA 1
ATOM 2367 C C . ARG A 1 284 ? 9.071 11.892 -37.562 1.00 90.38 284 ARG A C 1
ATOM 2369 O O . ARG A 1 284 ? 10.176 12.030 -37.056 1.00 90.38 284 ARG A O 1
ATOM 2376 N N . ILE A 1 285 ? 8.477 12.821 -38.309 1.00 93.12 285 ILE A N 1
ATOM 2377 C CA . ILE A 1 285 ? 9.028 14.165 -38.530 1.00 93.12 285 ILE A CA 1
ATOM 2378 C C . ILE A 1 285 ? 9.038 14.939 -37.207 1.00 93.12 285 ILE A C 1
ATOM 2380 O O . ILE A 1 285 ? 10.085 15.446 -36.825 1.00 93.12 285 ILE A O 1
ATOM 2384 N N . GLU A 1 286 ? 7.915 14.944 -36.482 1.00 92.50 286 GLU A N 1
ATOM 2385 C CA . GLU A 1 286 ? 7.790 15.608 -35.174 1.00 92.50 286 GLU A CA 1
ATOM 2386 C C . GLU A 1 286 ? 8.757 15.005 -34.138 1.00 92.50 286 GLU A C 1
ATOM 2388 O O . GLU A 1 286 ? 9.421 15.737 -33.412 1.00 92.50 286 GLU A O 1
ATOM 2393 N N . ALA A 1 287 ? 8.927 13.678 -34.124 1.00 89.81 287 ALA A N 1
ATOM 2394 C CA . ALA A 1 287 ? 9.891 13.021 -33.240 1.00 89.81 287 ALA A CA 1
ATOM 2395 C C . ALA A 1 287 ? 11.353 13.390 -33.554 1.00 89.81 287 ALA A C 1
ATOM 2397 O O . ALA A 1 287 ? 12.152 13.553 -32.641 1.00 89.81 287 ALA A O 1
ATOM 2398 N N . ILE A 1 288 ? 11.723 13.509 -34.835 1.00 89.69 288 ILE A N 1
ATOM 2399 C CA . ILE A 1 288 ? 13.088 13.900 -35.230 1.00 89.69 288 ILE A CA 1
ATOM 2400 C C . ILE A 1 288 ? 13.358 15.361 -34.870 1.00 89.69 288 ILE A C 1
ATOM 2402 O O . ILE A 1 288 ? 14.447 15.686 -34.412 1.00 89.69 288 ILE A O 1
ATOM 2406 N N . GLU A 1 289 ? 12.367 16.227 -35.049 1.00 90.69 289 GLU A N 1
ATOM 2407 C CA . GLU A 1 289 ? 12.467 17.630 -34.666 1.00 90.69 289 GLU A CA 1
ATOM 2408 C C . GLU A 1 289 ? 12.671 17.809 -33.159 1.00 90.69 289 GLU A C 1
ATOM 2410 O O . GLU A 1 289 ? 13.543 18.566 -32.737 1.00 90.69 289 GLU A O 1
ATOM 2415 N N . HIS A 1 290 ? 11.895 17.078 -32.357 1.00 87.50 290 HIS A N 1
ATOM 2416 C CA . HIS A 1 290 ? 12.007 17.098 -30.903 1.00 87.50 290 HIS A CA 1
ATOM 2417 C C . HIS A 1 290 ? 13.351 16.536 -30.416 1.00 87.50 290 HIS A C 1
ATOM 2419 O O . HIS A 1 290 ? 13.945 17.086 -29.497 1.00 87.50 290 HIS A O 1
ATOM 2425 N N . ASP A 1 291 ? 13.834 15.447 -31.024 1.00 83.69 291 ASP A N 1
ATOM 2426 C CA . ASP A 1 291 ? 15.034 14.745 -30.554 1.00 83.69 291 ASP A CA 1
ATOM 2427 C C . ASP A 1 291 ? 16.354 15.406 -30.996 1.00 83.69 291 ASP A C 1
ATOM 2429 O O . ASP A 1 291 ? 17.373 15.198 -30.336 1.00 83.69 291 ASP A O 1
ATOM 2433 N N . TYR A 1 292 ? 16.370 16.142 -32.116 1.00 84.69 292 TYR A N 1
ATOM 2434 C CA . TYR A 1 292 ? 17.616 16.586 -32.762 1.00 84.69 292 TYR A CA 1
ATOM 2435 C C . TYR A 1 292 ? 17.694 18.085 -33.084 1.00 84.69 292 TYR A C 1
ATOM 2437 O O . TYR A 1 292 ? 18.743 18.528 -33.541 1.00 84.69 292 TYR A O 1
ATOM 2445 N N . HIS A 1 293 ? 16.635 18.866 -32.837 1.00 86.56 293 HIS A N 1
ATOM 2446 C CA . HIS A 1 293 ? 16.610 20.329 -32.989 1.00 86.56 293 HIS A CA 1
ATOM 2447 C C . HIS A 1 293 ? 17.293 20.835 -34.282 1.00 86.56 293 HIS A C 1
ATOM 2449 O O . HIS A 1 293 ? 16.771 20.614 -35.374 1.00 86.56 293 HIS A O 1
ATOM 2455 N N . GLU A 1 294 ? 18.452 21.496 -34.176 1.00 84.56 294 GLU A N 1
ATOM 2456 C CA . GLU A 1 294 ? 19.201 22.077 -35.303 1.00 84.56 294 GLU A CA 1
ATOM 2457 C C . GLU A 1 294 ? 19.751 21.020 -36.275 1.00 84.56 294 GLU A C 1
ATOM 2459 O O . GLU A 1 294 ? 19.813 21.258 -37.479 1.00 84.56 294 GLU A O 1
ATOM 2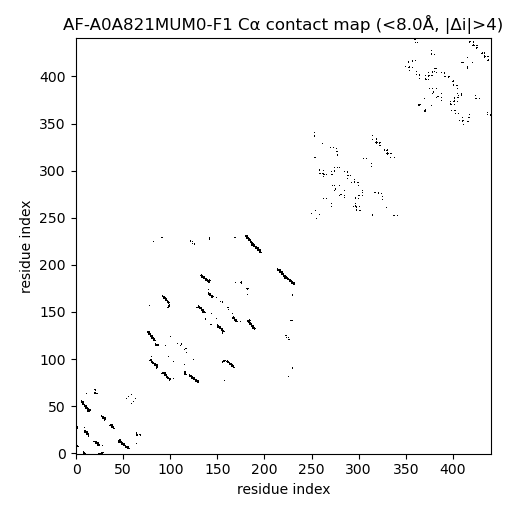464 N N . ASP A 1 295 ? 20.051 19.813 -35.789 1.00 87.75 295 ASP A N 1
ATOM 2465 C CA . ASP A 1 295 ? 20.536 18.699 -36.611 1.00 87.75 295 ASP A CA 1
ATOM 2466 C C . ASP A 1 295 ? 19.392 17.893 -37.262 1.00 87.75 295 ASP A C 1
ATOM 2468 O O . ASP A 1 295 ? 19.633 16.915 -37.983 1.00 87.75 295 ASP A O 1
ATOM 2472 N N . ALA A 1 296 ? 18.127 18.271 -37.036 1.00 90.62 296 ALA A N 1
ATOM 2473 C CA . ALA A 1 296 ? 16.960 17.555 -37.553 1.00 90.62 296 ALA A CA 1
ATOM 2474 C C . ALA A 1 296 ? 17.007 17.273 -39.074 1.00 90.62 296 ALA A C 1
ATOM 2476 O O . ALA A 1 296 ? 16.671 16.146 -39.459 1.00 90.62 296 ALA A O 1
ATOM 2477 N N . PRO A 1 297 ? 17.465 18.190 -39.958 1.00 92.50 297 PRO A N 1
ATOM 2478 C CA . PRO A 1 297 ? 17.561 17.911 -41.392 1.00 92.50 297 PRO A CA 1
ATOM 2479 C C . PRO A 1 297 ? 18.543 16.771 -41.719 1.00 92.50 297 PRO A C 1
ATOM 2481 O O . PRO A 1 297 ? 18.237 15.909 -42.547 1.00 92.50 297 PRO A O 1
ATOM 2484 N N . TYR A 1 298 ? 19.685 16.704 -41.026 1.00 91.62 298 TYR A N 1
ATOM 2485 C CA . TYR A 1 298 ? 20.672 15.632 -41.191 1.00 91.62 298 TYR A CA 1
ATOM 2486 C C . TYR A 1 298 ? 20.106 14.281 -40.736 1.00 91.62 298 TYR A C 1
ATOM 2488 O O . TYR A 1 298 ? 20.159 13.282 -41.463 1.00 91.62 298 TYR A O 1
ATOM 2496 N N . TYR A 1 299 ? 19.498 14.246 -39.547 1.00 90.50 299 TYR A N 1
ATOM 2497 C CA . TYR A 1 299 ? 18.916 13.018 -39.005 1.00 90.50 299 TYR A CA 1
ATOM 2498 C C . TYR A 1 299 ? 17.681 12.548 -39.767 1.00 90.50 299 TYR A C 1
ATOM 2500 O O . TYR A 1 299 ? 17.421 11.344 -39.826 1.00 90.50 299 TYR A O 1
ATOM 2508 N N . MET A 1 300 ? 16.951 13.462 -40.401 1.00 93.62 300 MET A N 1
ATOM 2509 C CA . MET A 1 300 ? 15.874 13.134 -41.325 1.00 93.62 300 MET A CA 1
ATOM 2510 C C . MET A 1 300 ? 16.402 12.371 -42.546 1.00 93.62 300 MET A C 1
ATOM 2512 O O . MET A 1 300 ? 15.907 11.274 -42.825 1.00 93.62 300 MET A O 1
ATOM 2516 N N . LEU A 1 301 ? 17.450 12.877 -43.211 1.00 92.25 301 LEU A N 1
ATOM 2517 C CA . LEU A 1 301 ? 18.089 12.196 -44.348 1.00 92.25 301 LEU A CA 1
ATOM 2518 C C . LEU A 1 301 ? 18.639 10.827 -43.941 1.00 92.25 301 LEU A C 1
ATOM 2520 O O . LEU A 1 301 ? 18.435 9.828 -44.633 1.00 92.25 301 LEU A O 1
ATOM 2524 N N . PHE A 1 302 ? 19.270 10.753 -42.772 1.00 89.25 302 PHE A N 1
ATOM 2525 C CA . PHE A 1 302 ? 19.789 9.504 -42.230 1.00 89.25 302 PHE A CA 1
ATOM 2526 C C . PHE A 1 302 ? 18.684 8.479 -41.917 1.00 89.25 302 PHE A C 1
ATOM 2528 O O . PHE A 1 302 ? 18.786 7.303 -42.284 1.00 89.25 302 PHE A O 1
ATOM 2535 N N . ALA A 1 303 ? 17.599 8.914 -41.271 1.00 89.19 303 ALA A N 1
ATOM 2536 C CA . ALA A 1 303 ? 16.453 8.068 -40.957 1.00 89.19 303 ALA A CA 1
ATOM 2537 C C . ALA A 1 303 ? 15.761 7.558 -42.228 1.00 89.19 303 ALA A C 1
ATOM 2539 O O . ALA A 1 303 ? 15.370 6.389 -42.291 1.00 89.19 303 ALA A O 1
ATOM 2540 N N . TRP A 1 304 ? 15.642 8.409 -43.249 1.00 92.19 304 TRP A N 1
ATOM 2541 C CA . TRP A 1 304 ? 15.159 8.008 -44.562 1.00 92.19 304 TRP A CA 1
ATOM 2542 C C . TRP A 1 304 ? 16.085 6.964 -45.201 1.00 92.19 304 TRP A C 1
ATOM 2544 O O . TRP A 1 304 ? 15.618 5.882 -45.556 1.00 92.19 304 TRP A O 1
ATOM 2554 N N . PHE A 1 305 ? 17.394 7.222 -45.264 1.00 89.50 305 PHE A N 1
ATOM 2555 C CA . PHE A 1 305 ? 18.377 6.333 -45.891 1.00 89.50 305 PHE A CA 1
ATOM 2556 C C . PHE A 1 305 ? 18.368 4.915 -45.309 1.00 89.50 305 PHE A C 1
ATOM 2558 O O . PHE A 1 305 ? 18.481 3.936 -46.057 1.00 89.50 305 PHE A O 1
ATOM 2565 N N . LYS A 1 306 ? 18.199 4.800 -43.984 1.00 86.19 306 LYS A N 1
ATOM 2566 C CA . LYS A 1 306 ? 18.071 3.515 -43.278 1.00 86.19 306 LYS A CA 1
ATOM 2567 C C . LYS A 1 306 ? 16.789 2.757 -43.613 1.00 86.19 306 LYS A C 1
ATOM 2569 O O . LYS A 1 306 ? 16.792 1.531 -43.576 1.00 86.19 306 LYS A O 1
ATOM 2574 N N . ARG A 1 307 ? 15.701 3.467 -43.914 1.00 86.94 307 ARG A N 1
ATOM 2575 C CA . ARG A 1 307 ? 14.396 2.866 -44.219 1.00 86.94 307 ARG A CA 1
ATOM 2576 C C . ARG A 1 307 ? 14.290 2.396 -45.669 1.00 86.94 307 ARG A C 1
ATOM 2578 O O . ARG A 1 307 ? 13.571 1.439 -45.937 1.00 86.94 307 ARG A O 1
ATOM 2585 N N . VAL A 1 308 ? 14.965 3.068 -46.603 1.00 86.00 308 VAL A N 1
ATOM 2586 C CA . VAL A 1 308 ? 14.896 2.703 -48.025 1.00 86.00 308 VAL A CA 1
ATOM 2587 C C . VAL A 1 308 ? 15.585 1.348 -48.267 1.00 86.00 308 VAL A C 1
ATOM 2589 O O . VAL A 1 308 ? 16.750 1.191 -47.872 1.00 86.00 308 VAL A O 1
ATOM 2592 N N . PRO A 1 309 ? 14.919 0.386 -48.943 1.00 83.69 309 PRO A N 1
ATOM 2593 C CA . PRO A 1 309 ? 15.508 -0.904 -49.296 1.00 83.69 309 PRO A CA 1
ATOM 2594 C C . PRO A 1 309 ? 16.841 -0.763 -50.037 1.00 83.69 309 PRO A C 1
ATOM 2596 O O . PRO A 1 309 ? 17.039 0.163 -50.824 1.00 83.69 309 PRO A O 1
ATOM 2599 N N . ARG A 1 310 ? 17.763 -1.710 -49.825 1.00 77.62 310 ARG A N 1
ATOM 2600 C CA . ARG A 1 310 ? 19.074 -1.713 -50.506 1.00 77.62 310 ARG A CA 1
ATOM 2601 C C . ARG A 1 310 ? 18.968 -1.842 -52.031 1.00 77.62 310 ARG A C 1
ATOM 2603 O O . ARG A 1 310 ? 19.851 -1.364 -52.724 1.00 77.62 310 ARG A O 1
ATOM 2610 N N . SER A 1 311 ? 17.897 -2.452 -52.539 1.00 77.06 311 SER A N 1
ATOM 2611 C CA . SER A 1 311 ? 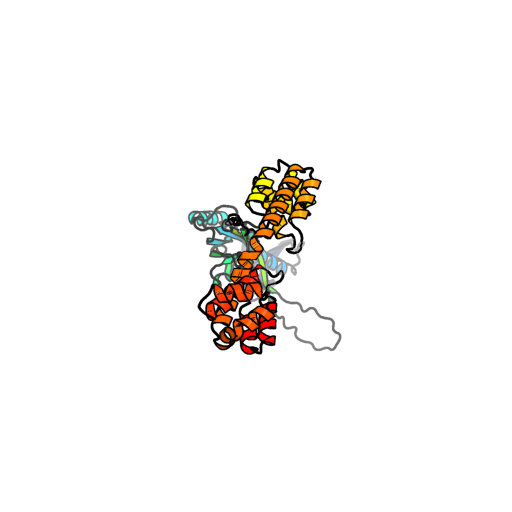17.643 -2.646 -53.974 1.00 77.06 311 SER A CA 1
ATOM 2612 C C . SER A 1 311 ? 17.143 -1.395 -54.704 1.00 77.06 311 SER A C 1
ATOM 2614 O O . SER A 1 311 ? 17.035 -1.408 -55.925 1.00 77.06 311 SER A O 1
ATOM 2616 N N . SER A 1 312 ? 16.790 -0.328 -53.982 1.00 84.25 312 SER A N 1
ATOM 2617 C CA . SER A 1 312 ? 16.294 0.911 -54.585 1.00 84.25 312 SER A CA 1
ATOM 2618 C C . SER A 1 312 ? 17.444 1.846 -54.958 1.00 84.25 312 SER A C 1
ATOM 2620 O O . SER A 1 312 ? 18.401 1.979 -54.195 1.00 84.25 312 SER A O 1
ATOM 2622 N N . ASP A 1 313 ? 17.323 2.569 -56.077 1.00 86.12 313 ASP A N 1
ATOM 2623 C CA . ASP A 1 313 ? 18.248 3.661 -56.408 1.00 86.12 313 ASP A CA 1
ATOM 2624 C C . ASP A 1 313 ? 17.972 4.857 -55.483 1.00 86.12 313 ASP A C 1
ATOM 2626 O O . ASP A 1 313 ? 17.178 5.755 -55.773 1.00 86.12 313 ASP A O 1
ATOM 2630 N N . LYS A 1 314 ? 18.614 4.828 -54.311 1.00 88.31 314 LYS A N 1
ATOM 2631 C CA . LYS A 1 314 ? 18.470 5.854 -53.275 1.00 88.31 314 LYS A CA 1
ATOM 2632 C C . LYS A 1 314 ? 18.855 7.237 -53.803 1.00 88.31 314 LYS A C 1
ATOM 2634 O O . LYS A 1 314 ? 18.233 8.219 -53.418 1.00 88.31 314 LYS A O 1
ATOM 2639 N N . VAL A 1 315 ? 19.837 7.318 -54.701 1.00 89.50 315 VAL A N 1
ATOM 2640 C CA . VAL A 1 315 ? 20.295 8.594 -55.265 1.00 89.50 315 VAL A CA 1
ATOM 2641 C C . VAL A 1 315 ? 19.189 9.215 -56.116 1.00 89.50 315 VAL A C 1
ATOM 2643 O O . VAL A 1 315 ? 18.843 10.370 -55.895 1.00 89.50 315 VAL A O 1
ATOM 2646 N N . LEU A 1 316 ? 18.559 8.442 -57.009 1.00 89.44 316 LEU A N 1
ATOM 2647 C CA . LEU A 1 316 ? 17.439 8.943 -57.822 1.00 89.44 316 LEU A CA 1
ATOM 2648 C C . LEU A 1 316 ? 16.234 9.354 -56.975 1.00 89.44 316 LEU A C 1
ATOM 2650 O O . LEU A 1 316 ? 15.615 10.381 -57.244 1.00 89.44 316 LEU A O 1
ATOM 2654 N N . LEU A 1 317 ? 15.907 8.582 -55.937 1.00 91.06 317 LEU A N 1
ATOM 2655 C CA . LEU A 1 317 ? 14.806 8.924 -55.035 1.00 91.06 317 LEU A CA 1
ATOM 2656 C C . LEU A 1 317 ? 15.046 10.258 -54.317 1.00 91.06 317 LEU A C 1
ATOM 2658 O O . LEU A 1 317 ? 14.107 11.039 -54.152 1.00 91.06 317 LEU A O 1
ATOM 2662 N N . LEU A 1 318 ? 16.291 10.535 -53.922 1.00 92.75 318 LEU A N 1
ATOM 2663 C CA . LEU A 1 318 ? 16.654 11.804 -53.299 1.00 92.75 318 LEU A CA 1
ATOM 2664 C C . LEU A 1 318 ? 16.615 12.963 -54.302 1.00 92.75 318 LEU A C 1
ATOM 2666 O O . LEU A 1 318 ? 16.031 13.994 -53.984 1.00 92.75 318 LEU A O 1
ATOM 2670 N N . ILE A 1 319 ? 17.139 12.771 -55.518 1.00 91.44 319 ILE A N 1
ATOM 2671 C CA . ILE A 1 319 ? 17.062 13.751 -56.617 1.00 91.44 319 ILE A CA 1
ATOM 2672 C C . ILE A 1 319 ? 15.601 14.136 -56.881 1.00 91.44 319 ILE A C 1
ATOM 2674 O O . ILE A 1 319 ? 15.250 15.312 -56.833 1.00 91.44 319 ILE A O 1
ATOM 2678 N N . HIS A 1 320 ? 14.714 13.154 -57.061 1.00 92.62 320 HIS A N 1
ATOM 2679 C CA . HIS A 1 320 ? 13.288 13.422 -57.257 1.00 92.62 320 HIS A CA 1
ATOM 2680 C C . HIS A 1 320 ? 12.639 14.104 -56.045 1.00 92.62 320 HIS A C 1
ATOM 2682 O O . HIS A 1 320 ? 11.788 14.980 -56.208 1.00 92.62 320 HIS A O 1
ATOM 2688 N N . GLY A 1 321 ? 13.030 13.729 -54.825 1.00 92.31 321 GLY A N 1
ATOM 2689 C CA . GLY A 1 321 ? 12.586 14.398 -53.602 1.00 92.31 321 GLY A CA 1
ATOM 2690 C C . GLY A 1 321 ? 12.956 15.884 -53.577 1.00 92.31 321 GLY A C 1
ATOM 2691 O O . GLY A 1 321 ? 12.100 16.713 -53.265 1.00 92.31 321 GLY A O 1
ATOM 2692 N N . LEU A 1 322 ? 14.194 16.211 -53.958 1.00 93.69 322 LEU A N 1
ATOM 2693 C CA . LEU A 1 322 ? 14.731 17.574 -54.027 1.00 93.69 322 LEU A CA 1
ATOM 2694 C C . LEU A 1 322 ? 14.057 18.403 -55.133 1.00 93.69 322 LEU A C 1
ATOM 2696 O O . LEU A 1 322 ? 13.613 19.524 -54.880 1.00 93.69 322 LEU A O 1
ATOM 2700 N N . MET A 1 323 ? 13.851 17.827 -56.320 1.00 92.56 323 MET A N 1
ATOM 2701 C CA . MET A 1 323 ? 13.097 18.478 -57.402 1.00 92.56 323 MET A CA 1
ATOM 2702 C C . MET A 1 323 ? 11.665 18.825 -56.964 1.00 92.56 323 MET A C 1
ATOM 2704 O O . MET A 1 323 ? 11.183 19.927 -57.208 1.00 92.56 323 MET A O 1
ATOM 2708 N N . ASN A 1 324 ? 11.000 17.926 -56.229 1.00 91.81 324 ASN A N 1
ATOM 2709 C CA . ASN A 1 324 ? 9.627 18.122 -55.745 1.00 91.81 324 ASN A CA 1
ATOM 2710 C C . ASN A 1 324 ? 9.471 19.215 -54.674 1.00 91.81 324 ASN A C 1
ATOM 2712 O O . ASN A 1 324 ? 8.346 19.636 -54.381 1.00 91.81 324 ASN A O 1
ATOM 2716 N N . ILE A 1 325 ? 10.566 19.653 -54.050 1.00 93.81 325 ILE A N 1
ATOM 2717 C CA . ILE A 1 325 ? 10.569 20.803 -53.137 1.00 93.81 325 ILE A CA 1
ATOM 2718 C C . ILE A 1 325 ? 11.105 22.080 -53.797 1.00 93.81 325 ILE A C 1
ATOM 2720 O O . ILE A 1 325 ? 11.194 23.097 -53.115 1.00 93.81 325 ILE A O 1
ATOM 2724 N N . ASN A 1 326 ? 11.365 22.045 -55.110 1.00 89.56 326 ASN A N 1
ATOM 2725 C CA . ASN A 1 326 ? 11.973 23.102 -55.924 1.00 89.56 326 ASN A CA 1
ATOM 2726 C C . ASN A 1 326 ? 13.456 23.383 -55.621 1.00 89.56 326 ASN A C 1
ATOM 2728 O O . ASN A 1 326 ? 13.940 24.474 -55.912 1.00 89.56 326 ASN A O 1
ATOM 2732 N N . ARG A 1 327 ? 14.192 22.404 -55.083 1.00 91.25 327 ARG A N 1
ATOM 2733 C CA . ARG A 1 327 ? 15.649 22.477 -54.875 1.00 91.25 327 ARG A CA 1
ATOM 2734 C C . ARG A 1 327 ? 16.395 21.797 -56.019 1.00 91.25 327 ARG A C 1
ATOM 2736 O O . ARG A 1 327 ? 16.963 20.716 -55.874 1.00 91.25 327 ARG A O 1
ATOM 2743 N N . TRP A 1 328 ? 16.295 22.419 -57.192 1.00 90.38 328 TRP A N 1
ATOM 2744 C CA . TRP A 1 328 ? 16.915 21.954 -58.437 1.00 90.38 328 TRP A CA 1
ATOM 2745 C C . TRP A 1 328 ? 18.440 22.039 -58.394 1.00 90.38 328 TRP A C 1
ATOM 2747 O O . TRP A 1 328 ? 19.103 21.177 -58.957 1.00 90.38 328 TRP A O 1
ATOM 2757 N N . ASP A 1 329 ? 18.960 23.033 -57.675 1.00 91.69 329 ASP A N 1
ATOM 2758 C CA . ASP A 1 329 ? 20.375 23.228 -57.362 1.00 91.69 329 ASP A CA 1
ATOM 2759 C C . ASP A 1 329 ? 20.980 21.965 -56.731 1.00 91.69 329 ASP A C 1
ATOM 2761 O O . ASP A 1 329 ? 21.830 21.310 -57.327 1.00 91.69 329 ASP A O 1
ATOM 2765 N N . LEU A 1 330 ? 20.429 21.524 -55.596 1.00 91.25 330 LEU A N 1
ATOM 2766 C CA . LEU A 1 330 ? 20.924 20.345 -54.878 1.00 91.25 330 LEU A CA 1
ATOM 2767 C C . LEU A 1 330 ? 20.710 19.046 -55.663 1.00 91.25 330 LEU A C 1
ATOM 2769 O O . LEU A 1 330 ? 21.491 18.101 -55.551 1.00 91.25 330 LEU A O 1
ATOM 2773 N N . ALA A 1 331 ? 19.628 18.974 -56.442 1.00 90.38 331 ALA A N 1
ATOM 2774 C CA . ALA A 1 331 ? 19.350 17.830 -57.302 1.00 90.38 331 ALA A CA 1
ATOM 2775 C C . ALA A 1 331 ? 20.392 17.703 -58.428 1.00 90.38 331 ALA A C 1
ATOM 2777 O O . ALA A 1 331 ? 20.809 16.589 -58.751 1.00 90.38 331 ALA A O 1
ATOM 2778 N N . GLN A 1 332 ? 20.821 18.831 -58.998 1.00 89.44 332 GLN A N 1
ATOM 2779 C CA . GLN A 1 332 ? 21.839 18.891 -60.041 1.00 89.44 332 GLN A CA 1
ATOM 2780 C C . GLN A 1 332 ? 23.231 18.563 -59.491 1.00 89.44 332 GLN A C 1
ATOM 2782 O O . GLN A 1 332 ? 23.931 17.748 -60.092 1.00 89.44 332 GLN A O 1
ATOM 2787 N N . ASP A 1 333 ? 23.593 19.102 -58.326 1.00 88.31 333 ASP A N 1
ATOM 2788 C CA . ASP A 1 333 ? 24.859 18.781 -57.654 1.00 88.31 333 ASP A CA 1
ATOM 2789 C C . ASP A 1 333 ? 24.959 17.277 -57.364 1.00 88.31 333 ASP A C 1
ATOM 2791 O O . ASP A 1 333 ? 25.959 16.623 -57.666 1.00 88.31 333 ASP A O 1
ATOM 2795 N N . LEU A 1 334 ? 23.873 16.685 -56.858 1.00 89.50 334 LEU A N 1
ATOM 2796 C CA . LEU A 1 334 ? 23.805 15.253 -56.582 1.00 89.50 334 LEU A CA 1
ATOM 2797 C C . LEU A 1 334 ? 23.902 14.394 -57.855 1.00 89.50 334 LEU A C 1
ATOM 2799 O O . LEU A 1 334 ? 24.482 13.304 -57.823 1.00 89.50 334 LEU A O 1
ATOM 2803 N N . GLN A 1 335 ? 23.344 14.873 -58.969 1.00 87.88 335 GLN A N 1
ATOM 2804 C CA . GLN A 1 335 ? 23.446 14.215 -60.270 1.00 87.88 335 GLN A CA 1
ATOM 2805 C C . GLN A 1 335 ? 24.884 14.267 -60.810 1.00 87.88 335 GLN A C 1
ATOM 2807 O O . GLN A 1 335 ? 25.387 13.236 -61.250 1.00 87.88 335 GLN A O 1
ATOM 2812 N N . SER A 1 336 ? 25.575 15.406 -60.687 1.00 86.19 336 SER A N 1
ATOM 2813 C CA . SER A 1 336 ? 26.986 15.538 -61.081 1.00 86.19 336 SER A CA 1
ATOM 2814 C C . SER A 1 336 ? 27.872 14.553 -60.319 1.00 86.19 336 SER A C 1
ATOM 2816 O O . SER A 1 336 ? 28.588 13.763 -60.927 1.00 86.19 336 SER A O 1
ATOM 2818 N N . ILE A 1 337 ? 27.736 14.494 -58.988 1.00 85.00 337 ILE A N 1
ATOM 2819 C CA . ILE A 1 337 ? 28.522 13.574 -58.147 1.00 85.00 337 ILE A CA 1
ATOM 2820 C C . ILE A 1 337 ? 28.249 12.106 -58.526 1.00 85.00 337 ILE A C 1
ATOM 2822 O O . ILE A 1 337 ? 29.141 11.254 -58.460 1.00 85.00 337 ILE A O 1
ATOM 2826 N N . LYS A 1 338 ? 27.011 11.775 -58.920 1.00 83.56 338 LYS A N 1
ATOM 2827 C CA . LYS A 1 338 ? 26.657 10.428 -59.395 1.00 83.56 338 LYS A CA 1
ATOM 2828 C C . LYS A 1 338 ? 27.391 10.072 -60.689 1.00 83.56 338 LYS A C 1
ATOM 2830 O O . LYS A 1 338 ? 27.836 8.929 -60.824 1.00 83.56 338 LYS A O 1
ATOM 2835 N N . ASP A 1 339 ? 27.497 11.011 -61.619 1.00 79.50 339 ASP A N 1
ATOM 2836 C CA . ASP A 1 339 ? 28.129 10.799 -62.920 1.00 79.50 339 ASP A CA 1
ATOM 2837 C C . ASP A 1 339 ? 29.669 10.775 -62.814 1.00 79.50 339 ASP A C 1
ATOM 2839 O O . ASP A 1 339 ? 30.314 9.930 -63.444 1.00 79.50 339 ASP A O 1
ATOM 2843 N N . ASP A 1 340 ? 30.253 11.559 -61.904 1.00 79.44 340 ASP A N 1
ATOM 2844 C CA . ASP A 1 340 ? 31.688 11.523 -61.592 1.00 79.44 340 ASP A CA 1
ATOM 2845 C C . ASP A 1 340 ? 32.107 10.160 -61.016 1.00 79.44 340 ASP A C 1
ATOM 2847 O O . ASP A 1 340 ? 33.017 9.509 -61.534 1.00 79.44 340 ASP A O 1
ATOM 2851 N N . LYS A 1 341 ? 31.368 9.633 -60.025 1.00 72.06 341 LYS A N 1
ATOM 2852 C CA . LYS A 1 341 ? 31.661 8.302 -59.453 1.00 72.06 341 LYS A CA 1
ATOM 2853 C C . LYS A 1 341 ? 31.482 7.158 -60.451 1.00 72.06 341 LYS A C 1
ATOM 2855 O O . LYS A 1 341 ? 32.171 6.144 -60.350 1.00 72.06 341 LYS A O 1
ATOM 2860 N N . ARG A 1 342 ? 30.561 7.287 -61.413 1.00 70.06 342 ARG A N 1
ATOM 2861 C CA . ARG A 1 342 ? 30.419 6.314 -62.513 1.00 70.06 342 ARG A CA 1
ATOM 2862 C C . ARG A 1 342 ? 31.646 6.317 -63.421 1.00 70.06 342 ARG A C 1
ATOM 2864 O O . ARG A 1 342 ? 32.078 5.252 -63.855 1.00 70.06 342 ARG A O 1
ATOM 2871 N N . THR A 1 343 ? 32.211 7.493 -63.670 1.00 64.81 343 THR A N 1
ATOM 2872 C CA . THR A 1 343 ? 33.417 7.661 -64.487 1.00 64.81 343 THR A CA 1
ATOM 2873 C C . THR A 1 343 ? 34.652 7.098 -63.772 1.00 64.81 343 THR A C 1
ATOM 2875 O O . THR A 1 343 ? 35.442 6.386 -64.390 1.00 64.81 343 THR A O 1
ATOM 2878 N N . GLU A 1 344 ? 34.769 7.305 -62.456 1.00 59.75 344 GLU A N 1
ATOM 2879 C CA . GLU A 1 344 ? 35.832 6.726 -61.617 1.00 59.75 344 GLU A CA 1
ATOM 2880 C C . GLU A 1 344 ? 35.745 5.190 -61.511 1.00 59.75 344 GLU A C 1
ATOM 2882 O O . GLU A 1 344 ? 36.750 4.494 -61.630 1.00 59.75 344 GLU A O 1
ATOM 2887 N N . GLN A 1 345 ? 34.549 4.611 -61.363 1.00 55.78 345 GLN A N 1
ATOM 2888 C CA . GLN A 1 345 ? 34.387 3.148 -61.315 1.00 55.78 345 GLN A CA 1
ATOM 2889 C C . GLN A 1 345 ? 34.748 2.451 -62.640 1.00 55.78 345 GLN A C 1
ATOM 2891 O O . GLN A 1 345 ? 35.141 1.284 -62.636 1.00 55.78 345 GLN A O 1
ATOM 2896 N N . GLY A 1 346 ? 34.666 3.158 -63.772 1.00 49.78 346 GLY A N 1
ATOM 2897 C CA . GLY A 1 346 ? 35.063 2.638 -65.083 1.00 49.78 346 GLY A CA 1
ATOM 2898 C C . GLY A 1 346 ? 36.578 2.469 -65.266 1.00 49.78 346 GLY A C 1
ATOM 2899 O O . GLY A 1 346 ? 37.003 1.605 -66.034 1.00 49.78 346 GLY A O 1
ATOM 2900 N N . THR A 1 347 ? 37.405 3.242 -64.556 1.00 50.25 347 THR A N 1
ATOM 2901 C CA . THR A 1 347 ? 38.875 3.197 -64.671 1.00 50.25 347 THR A CA 1
ATOM 2902 C C . THR A 1 347 ? 39.544 2.279 -63.641 1.00 50.25 347 THR A C 1
ATOM 2904 O O . THR A 1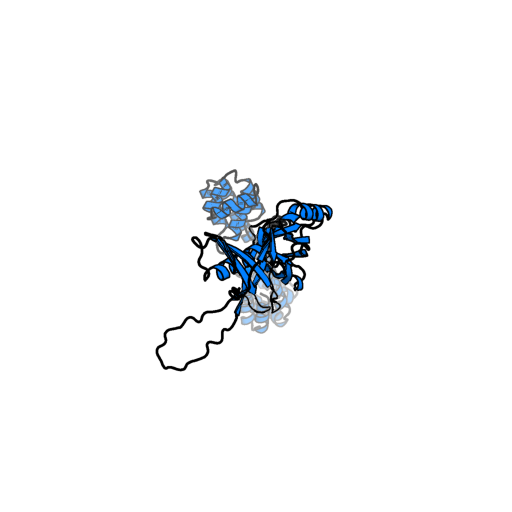 347 ? 40.594 1.711 -63.933 1.00 50.25 347 THR A O 1
ATOM 2907 N N . PHE A 1 348 ? 38.909 2.027 -62.491 1.00 47.66 348 PHE A N 1
ATOM 2908 C CA . PHE A 1 348 ? 39.418 1.138 -61.431 1.00 47.66 348 PHE A CA 1
ATOM 2909 C C . PHE A 1 348 ? 39.339 -0.380 -61.743 1.00 47.66 348 PHE A C 1
ATOM 2911 O O . PHE A 1 348 ? 40.008 -1.181 -61.091 1.00 47.66 348 PHE A O 1
ATOM 2918 N N . SER A 1 349 ? 38.570 -0.811 -62.753 1.00 56.75 349 SER A N 1
ATOM 2919 C CA . SER A 1 349 ? 38.212 -2.233 -62.946 1.00 56.75 349 SER A CA 1
ATOM 2920 C C . SER A 1 349 ? 39.335 -3.163 -63.443 1.00 56.75 349 SER A C 1
ATOM 2922 O O . SER A 1 349 ? 39.215 -4.373 -63.253 1.00 56.75 349 SER A O 1
ATOM 2924 N N . LYS A 1 350 ? 40.398 -2.673 -64.100 1.00 58.62 350 LYS A N 1
ATOM 2925 C CA . LYS A 1 350 ? 41.425 -3.557 -64.708 1.00 58.62 350 LYS A CA 1
ATOM 2926 C C . LYS A 1 350 ? 42.526 -3.984 -63.728 1.00 58.62 350 LYS A C 1
ATOM 2928 O O . LYS A 1 350 ? 42.969 -5.130 -63.764 1.00 58.62 350 LYS A O 1
ATOM 2933 N N . ASP A 1 351 ? 42.914 -3.106 -62.805 1.00 60.69 351 ASP A N 1
ATOM 2934 C CA . ASP A 1 351 ? 43.978 -3.389 -61.829 1.00 60.69 351 ASP A CA 1
ATOM 2935 C C . ASP A 1 351 ? 43.506 -4.282 -60.670 1.00 60.69 351 ASP A C 1
ATOM 2937 O O . ASP A 1 351 ? 44.269 -5.112 -60.169 1.00 60.69 351 ASP A O 1
ATOM 2941 N N . GLU A 1 352 ? 42.240 -4.176 -60.254 1.00 63.00 352 GLU A N 1
ATOM 2942 C CA . GLU A 1 352 ? 41.661 -5.086 -59.254 1.00 63.00 352 GLU A CA 1
ATOM 2943 C C . GLU A 1 352 ? 41.453 -6.504 -59.803 1.00 63.00 352 GLU A C 1
ATOM 2945 O O . GLU A 1 352 ? 41.727 -7.477 -59.098 1.00 63.00 352 GLU A O 1
ATOM 2950 N N . GLN A 1 353 ? 41.074 -6.640 -61.080 1.00 65.31 353 GLN A N 1
ATOM 2951 C CA . GLN A 1 353 ? 41.009 -7.940 -61.761 1.00 65.31 353 GLN A CA 1
ATOM 2952 C C . GLN A 1 353 ? 42.379 -8.627 -61.790 1.00 65.31 353 GLN A C 1
ATOM 2954 O O . GLN A 1 353 ? 42.480 -9.820 -61.492 1.00 65.31 353 GLN A O 1
ATOM 2959 N N . LEU A 1 354 ? 43.451 -7.873 -62.058 1.00 69.88 354 LEU A N 1
ATOM 2960 C CA . LEU A 1 354 ? 44.807 -8.417 -62.027 1.00 69.88 354 LEU A CA 1
ATOM 2961 C C . LEU A 1 354 ? 45.213 -8.878 -60.619 1.00 69.88 354 LEU A C 1
ATOM 2963 O O . LEU A 1 354 ? 45.855 -9.918 -60.474 1.00 69.88 354 LEU A O 1
ATOM 2967 N N . LYS A 1 355 ? 44.825 -8.136 -59.570 1.00 73.75 355 LYS A N 1
ATOM 2968 C CA . LYS A 1 355 ? 45.093 -8.513 -58.170 1.00 73.75 355 LYS A CA 1
ATOM 2969 C C . LYS A 1 355 ? 44.380 -9.807 -57.774 1.00 73.75 355 LYS A C 1
ATOM 2971 O O . LYS A 1 355 ? 45.016 -10.666 -57.166 1.00 73.75 355 LYS A O 1
ATOM 2976 N N . LEU A 1 356 ? 43.108 -9.964 -58.143 1.00 74.50 356 LEU A N 1
ATOM 2977 C CA . LEU A 1 356 ? 42.311 -11.158 -57.833 1.00 74.50 356 LEU A CA 1
ATOM 2978 C C . LEU A 1 356 ? 42.837 -12.412 -58.547 1.00 74.50 356 LEU A C 1
ATOM 2980 O O . LEU A 1 356 ? 42.898 -13.489 -57.960 1.00 74.50 356 LEU A O 1
ATOM 2984 N N . LEU A 1 357 ? 43.283 -12.274 -59.797 1.00 80.44 357 LEU A N 1
ATOM 2985 C CA . LEU A 1 357 ? 43.773 -13.400 -60.597 1.00 80.44 357 LEU A CA 1
ATOM 2986 C C . LEU A 1 357 ? 45.229 -13.789 -60.300 1.00 80.44 357 LEU A C 1
ATOM 2988 O O . LEU A 1 357 ? 45.674 -14.874 -60.682 1.00 80.44 357 LEU A O 1
ATOM 2992 N N . ARG A 1 358 ? 45.973 -12.952 -59.570 1.00 83.19 358 ARG A N 1
ATOM 2993 C CA . ARG A 1 358 ? 47.402 -13.168 -59.311 1.00 83.19 358 ARG A CA 1
ATOM 2994 C C . ARG A 1 358 ? 47.688 -14.434 -58.506 1.00 83.19 358 ARG A C 1
ATOM 2996 O O . ARG A 1 358 ? 48.634 -15.153 -58.824 1.00 83.19 358 ARG A O 1
ATOM 3003 N N . ALA A 1 359 ? 46.881 -14.732 -57.488 1.00 82.81 359 ALA A N 1
ATOM 3004 C CA . ALA A 1 359 ? 47.041 -15.946 -56.684 1.00 82.81 359 ALA A CA 1
ATOM 3005 C C . ALA A 1 359 ? 46.784 -17.233 -57.506 1.00 82.81 359 ALA A C 1
ATOM 3007 O O . ALA A 1 359 ? 47.662 -18.104 -57.516 1.00 82.81 359 ALA A O 1
ATOM 3008 N N . PRO A 1 360 ? 45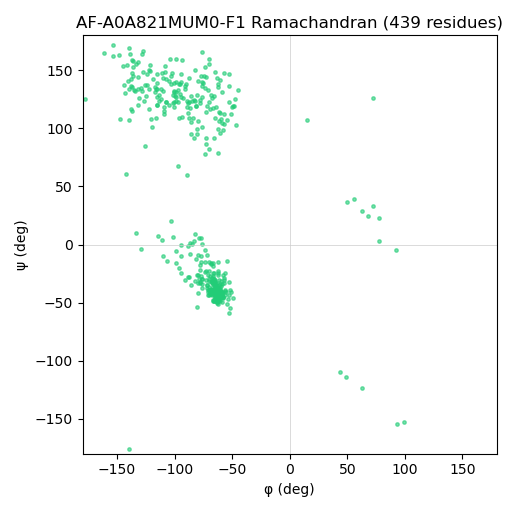.686 -17.335 -58.285 1.00 85.38 360 PRO A N 1
ATOM 3009 C CA . PRO A 1 360 ? 45.506 -18.394 -59.278 1.00 85.38 360 PRO A CA 1
ATOM 3010 C C . PRO A 1 360 ? 46.672 -18.534 -60.263 1.00 85.38 360 PRO A C 1
ATOM 3012 O O . PRO A 1 360 ? 47.127 -19.648 -60.519 1.00 85.38 360 PRO A O 1
ATOM 3015 N N . PHE A 1 361 ? 47.208 -17.427 -60.786 1.00 90.62 361 PHE A N 1
ATOM 3016 C CA . PHE A 1 361 ? 48.320 -17.470 -61.742 1.00 90.62 361 PHE A CA 1
ATOM 3017 C C . PHE A 1 361 ? 49.588 -18.060 -61.142 1.00 90.62 361 PHE A C 1
ATOM 3019 O O . PHE A 1 361 ? 50.214 -18.931 -61.750 1.00 90.62 361 PHE A O 1
ATOM 3026 N N . ILE A 1 362 ? 49.936 -17.643 -59.924 1.00 86.06 362 ILE A N 1
ATOM 3027 C CA . ILE A 1 362 ? 51.070 -18.209 -59.192 1.00 86.06 362 ILE A CA 1
ATOM 3028 C C . ILE A 1 362 ? 50.848 -19.708 -58.974 1.00 86.06 362 ILE A C 1
ATOM 3030 O O . ILE A 1 362 ? 51.770 -20.497 -59.179 1.00 86.06 362 ILE A O 1
ATOM 3034 N N . ARG A 1 363 ? 49.626 -20.127 -58.626 1.00 85.19 363 ARG A N 1
ATOM 3035 C CA . ARG A 1 363 ? 49.309 -21.542 -58.398 1.00 85.19 363 ARG A CA 1
ATOM 3036 C C . ARG A 1 363 ? 49.451 -22.400 -59.655 1.00 85.19 363 ARG A C 1
ATOM 3038 O O . ARG A 1 363 ? 49.947 -23.522 -59.565 1.00 85.19 363 ARG A O 1
ATOM 3045 N N . ILE A 1 364 ? 49.062 -21.876 -60.817 1.00 87.25 364 ILE A N 1
ATOM 3046 C CA . ILE A 1 364 ? 49.270 -22.541 -62.113 1.00 87.25 364 ILE A CA 1
ATOM 3047 C C . ILE A 1 364 ? 50.762 -22.666 -62.405 1.00 87.25 364 ILE A C 1
ATOM 3049 O O . ILE A 1 364 ? 51.231 -23.736 -62.792 1.00 87.25 364 ILE A O 1
ATOM 3053 N N . CYS A 1 365 ? 51.516 -21.590 -62.176 1.00 87.25 365 CYS A N 1
ATOM 3054 C CA . CYS A 1 365 ? 52.953 -21.582 -62.417 1.00 87.25 365 CYS A CA 1
ATOM 3055 C C . CYS A 1 365 ? 53.698 -22.531 -61.468 1.00 87.25 365 CYS A C 1
ATOM 3057 O O . CYS A 1 365 ? 54.659 -23.148 -61.887 1.00 87.25 365 CYS A O 1
ATOM 3059 N N . GLN A 1 366 ? 53.226 -22.766 -60.240 1.00 86.81 366 GLN A N 1
ATOM 3060 C CA . GLN A 1 366 ? 53.834 -23.737 -59.315 1.00 86.81 366 GLN A CA 1
ATOM 3061 C C . GLN A 1 366 ? 53.805 -25.198 -59.810 1.00 86.81 366 GLN A C 1
ATOM 3063 O O . GLN A 1 366 ? 54.508 -26.040 -59.253 1.00 86.81 366 GLN A O 1
ATOM 3068 N N . ARG A 1 367 ? 53.001 -25.536 -60.828 1.00 86.38 367 ARG A N 1
ATOM 3069 C CA . ARG A 1 367 ? 52.944 -26.887 -61.402 1.00 86.38 367 ARG A CA 1
ATOM 3070 C C . ARG A 1 367 ? 53.852 -26.969 -62.630 1.00 86.38 367 ARG A C 1
ATOM 3072 O O . ARG A 1 367 ? 53.514 -26.458 -63.698 1.00 86.38 367 ARG A O 1
ATOM 3079 N N . ASP A 1 368 ? 54.967 -27.690 -62.511 1.00 84.81 368 ASP A N 1
ATOM 3080 C CA . ASP A 1 368 ? 55.937 -27.849 -63.608 1.00 84.81 368 ASP A CA 1
ATOM 3081 C C . ASP A 1 368 ? 55.319 -28.431 -64.890 1.00 84.81 368 ASP A C 1
ATOM 3083 O O . ASP A 1 368 ? 55.746 -28.102 -65.996 1.00 84.81 368 ASP A O 1
ATOM 3087 N N . GLU A 1 369 ? 54.284 -29.262 -64.766 1.00 85.62 369 GLU A N 1
ATOM 3088 C CA . GLU A 1 369 ? 53.543 -29.817 -65.903 1.00 85.62 369 GLU A CA 1
ATOM 3089 C C . GLU A 1 369 ? 52.829 -28.728 -66.721 1.00 85.62 369 GLU A C 1
ATOM 3091 O O . GLU A 1 369 ? 52.902 -28.741 -67.949 1.00 85.62 369 GLU A O 1
ATOM 3096 N N . CYS A 1 370 ? 52.215 -27.740 -66.058 1.00 84.25 370 CYS A N 1
ATOM 3097 C CA . CYS A 1 370 ? 51.571 -26.594 -66.710 1.00 84.25 370 CYS A CA 1
ATOM 3098 C C . CYS A 1 370 ? 52.605 -25.665 -67.355 1.00 84.25 370 CYS A C 1
ATOM 3100 O O . CYS A 1 370 ? 52.427 -25.209 -68.485 1.00 84.25 370 CYS A O 1
ATOM 3102 N N . VAL A 1 371 ? 53.729 -25.439 -66.672 1.00 88.88 371 VAL A N 1
ATOM 3103 C CA . VAL A 1 371 ? 54.829 -24.607 -67.178 1.00 88.88 371 VAL A CA 1
ATOM 3104 C C . VAL A 1 371 ? 55.511 -25.236 -68.392 1.00 88.88 371 VAL A C 1
ATOM 3106 O O . VAL A 1 371 ? 55.918 -24.525 -69.310 1.00 88.88 371 VAL A O 1
ATOM 3109 N N . ARG A 1 372 ? 55.613 -26.568 -68.463 1.00 87.50 372 ARG A N 1
ATOM 3110 C CA . ARG A 1 372 ? 56.155 -27.262 -69.644 1.00 87.50 372 ARG A CA 1
ATOM 3111 C C . ARG A 1 372 ? 55.306 -27.033 -70.893 1.00 87.50 372 ARG A C 1
ATOM 3113 O O . ARG A 1 372 ? 55.880 -26.925 -71.976 1.00 87.50 372 ARG A O 1
ATOM 3120 N N . ILE A 1 373 ? 53.989 -26.893 -70.738 1.00 90.44 373 ILE A N 1
ATOM 3121 C CA . ILE A 1 373 ? 53.049 -26.681 -71.845 1.00 90.44 373 ILE A CA 1
ATOM 3122 C C . ILE A 1 373 ? 52.569 -25.227 -71.989 1.00 90.44 373 ILE A C 1
ATOM 3124 O O . ILE A 1 373 ? 51.559 -24.974 -72.642 1.00 90.44 373 ILE A O 1
ATOM 3128 N N . TRP A 1 374 ? 53.295 -24.249 -71.434 1.00 91.19 374 TRP A N 1
ATOM 3129 C CA . TRP A 1 374 ? 52.861 -22.844 -71.382 1.00 91.19 374 TRP A CA 1
ATOM 3130 C C . TRP A 1 374 ? 52.456 -22.247 -72.747 1.00 91.19 374 TRP A C 1
ATOM 3132 O O . TRP A 1 374 ? 51.542 -21.432 -72.807 1.00 91.19 374 TRP A O 1
ATOM 3142 N N . LYS A 1 375 ? 53.070 -22.679 -73.862 1.00 90.88 375 LYS A N 1
ATOM 3143 C CA . LYS A 1 375 ? 52.680 -22.241 -75.219 1.00 90.88 375 LYS A CA 1
ATOM 3144 C C . LYS A 1 375 ? 51.295 -22.740 -75.622 1.00 90.88 375 LYS A C 1
ATOM 3146 O O . LYS A 1 375 ? 50.565 -22.035 -76.307 1.00 90.88 375 LYS A O 1
ATOM 3151 N N . GLN A 1 376 ? 50.946 -23.963 -75.228 1.00 88.69 376 GLN A N 1
ATOM 3152 C CA . GLN A 1 376 ? 49.618 -24.523 -75.463 1.00 88.69 376 GLN A CA 1
ATOM 3153 C C . GLN A 1 376 ? 48.586 -23.791 -74.602 1.00 88.69 376 GLN A C 1
ATOM 3155 O O . GLN A 1 376 ? 47.549 -23.392 -75.117 1.00 88.69 376 GLN A O 1
ATOM 3160 N N . LEU A 1 377 ? 48.924 -23.511 -73.338 1.00 88.69 377 LEU A N 1
ATOM 3161 C CA . LEU A 1 377 ? 48.106 -22.680 -72.454 1.00 88.69 377 LEU A CA 1
ATOM 3162 C C . LEU A 1 377 ? 47.873 -21.274 -73.034 1.00 88.69 377 LEU A C 1
ATOM 3164 O O . LEU A 1 377 ? 46.737 -20.822 -73.081 1.00 88.69 377 LEU A O 1
ATOM 3168 N N . ALA A 1 378 ? 48.913 -20.607 -73.541 1.00 88.88 378 ALA A N 1
ATOM 3169 C CA . ALA A 1 378 ? 48.793 -19.283 -74.153 1.00 88.88 378 ALA A CA 1
ATOM 3170 C C . ALA A 1 378 ? 47.864 -19.272 -75.383 1.00 88.88 378 ALA A C 1
ATOM 3172 O O . ALA A 1 378 ? 47.091 -18.332 -75.562 1.00 88.88 378 ALA A O 1
ATOM 3173 N N . ARG A 1 379 ? 47.887 -20.333 -76.202 1.00 90.06 379 ARG A N 1
ATOM 3174 C CA . ARG A 1 379 ? 46.973 -20.477 -77.349 1.00 90.06 379 ARG A CA 1
ATOM 3175 C C . ARG A 1 379 ? 45.524 -20.683 -76.917 1.00 90.06 379 ARG A C 1
ATOM 3177 O O . ARG A 1 379 ? 44.640 -20.062 -77.492 1.00 90.06 379 ARG A O 1
ATOM 3184 N N . GLU A 1 380 ? 45.278 -21.497 -75.891 1.00 86.56 380 GLU A N 1
ATOM 3185 C CA . GLU A 1 380 ? 43.928 -21.681 -75.329 1.00 86.56 380 GLU A CA 1
ATOM 3186 C C . GLU A 1 380 ? 43.396 -20.405 -74.649 1.00 86.56 380 GLU A C 1
ATOM 3188 O O . GLU A 1 380 ? 42.192 -20.160 -74.622 1.00 86.56 380 GLU A O 1
ATOM 3193 N N . LEU A 1 381 ? 44.295 -19.547 -74.158 1.00 87.44 381 LEU A N 1
ATOM 3194 C CA . LEU A 1 381 ? 43.989 -18.192 -73.684 1.00 87.44 381 LEU A CA 1
ATOM 3195 C C . LEU A 1 381 ? 43.790 -17.184 -74.836 1.00 87.44 381 LEU A C 1
ATOM 3197 O O . LEU A 1 381 ? 43.609 -15.993 -74.587 1.00 87.44 381 LEU A O 1
ATOM 3201 N N . MET A 1 382 ? 43.788 -17.638 -76.093 1.00 86.25 382 MET A N 1
ATOM 3202 C CA . MET A 1 382 ? 43.580 -16.817 -77.291 1.00 86.25 382 MET A CA 1
ATOM 3203 C C . MET A 1 382 ? 44.657 -15.737 -77.507 1.00 86.25 382 MET A C 1
ATOM 3205 O O . MET A 1 382 ? 44.374 -14.690 -78.091 1.00 86.25 382 MET A O 1
ATOM 3209 N N . LEU A 1 383 ? 45.898 -15.960 -77.055 1.00 88.31 383 LEU A N 1
ATOM 3210 C CA . LEU A 1 383 ? 47.023 -15.091 -77.421 1.00 88.31 383 LEU A CA 1
ATOM 3211 C C . LEU A 1 383 ? 47.455 -15.381 -78.867 1.00 88.31 383 LEU A C 1
ATOM 3213 O O . LEU A 1 383 ? 47.540 -16.539 -79.281 1.00 88.31 383 LEU A O 1
ATOM 3217 N N . THR A 1 384 ? 47.768 -14.332 -79.633 1.00 88.31 384 THR A N 1
ATOM 3218 C CA . THR A 1 384 ? 48.282 -14.480 -81.003 1.00 88.31 384 THR A CA 1
ATOM 3219 C C . THR A 1 384 ? 49.707 -15.040 -81.001 1.00 88.31 384 THR A C 1
ATOM 3221 O O . THR A 1 384 ? 50.455 -14.891 -80.031 1.00 88.31 384 THR A O 1
ATOM 3224 N N . ASN A 1 385 ? 50.110 -15.681 -82.103 1.00 87.44 385 ASN A N 1
ATOM 3225 C CA . ASN A 1 385 ? 51.456 -16.252 -82.224 1.00 87.44 385 ASN A CA 1
ATOM 3226 C C . ASN A 1 385 ? 52.562 -15.191 -82.079 1.00 87.44 385 ASN A C 1
ATOM 3228 O O . ASN A 1 385 ? 53.604 -15.500 -81.504 1.00 87.44 385 ASN A O 1
ATOM 3232 N N . ASP A 1 386 ? 52.307 -13.950 -82.503 1.00 87.38 386 ASP A N 1
ATOM 3233 C CA . ASP A 1 386 ? 53.246 -12.831 -82.359 1.00 87.38 386 ASP A CA 1
ATOM 3234 C C . ASP A 1 386 ? 53.512 -12.504 -80.882 1.00 87.38 386 ASP A C 1
ATOM 3236 O O . ASP A 1 386 ? 54.661 -12.345 -80.470 1.00 87.38 386 ASP A O 1
ATOM 3240 N N . ILE A 1 387 ? 52.460 -12.487 -80.052 1.00 87.75 387 ILE A N 1
ATOM 3241 C CA . ILE A 1 387 ? 52.576 -12.260 -78.603 1.00 87.75 387 ILE A CA 1
ATOM 3242 C C . ILE A 1 387 ? 53.332 -13.419 -77.945 1.00 87.75 387 ILE A C 1
ATOM 3244 O O . ILE A 1 387 ? 54.205 -13.202 -77.106 1.00 87.75 387 ILE A O 1
ATOM 3248 N N . ILE A 1 388 ? 53.034 -14.661 -78.336 1.00 90.06 388 ILE A N 1
ATOM 3249 C CA . ILE A 1 388 ? 53.710 -15.847 -77.790 1.00 90.06 388 ILE A CA 1
ATOM 3250 C C . ILE A 1 388 ? 55.206 -15.827 -78.136 1.00 90.06 388 ILE A C 1
ATOM 3252 O O . ILE A 1 388 ? 56.037 -16.127 -77.275 1.00 90.06 388 ILE A O 1
ATOM 3256 N N . GLN A 1 389 ? 55.562 -15.451 -79.367 1.00 89.56 389 GLN A N 1
ATOM 3257 C CA . GLN A 1 389 ? 56.953 -15.325 -79.803 1.00 89.56 389 GLN A CA 1
ATOM 3258 C C . GLN A 1 389 ? 57.670 -14.180 -79.076 1.00 89.56 389 GLN A C 1
ATOM 3260 O O . GLN A 1 389 ? 58.813 -14.350 -78.651 1.00 89.56 389 GLN A O 1
ATOM 3265 N N . HIS A 1 390 ? 56.984 -13.056 -78.856 1.00 91.31 390 HIS A N 1
ATOM 3266 C CA . HIS A 1 390 ? 57.501 -11.942 -78.068 1.00 91.31 390 HIS A CA 1
ATOM 3267 C C . HIS A 1 390 ? 57.811 -12.360 -76.620 1.00 91.31 390 HIS A C 1
ATOM 3269 O O . HIS A 1 390 ? 58.924 -12.148 -76.140 1.00 91.31 390 HIS A O 1
ATOM 3275 N N . ILE A 1 391 ? 56.875 -13.040 -75.946 1.00 90.12 391 ILE A N 1
ATOM 3276 C CA . ILE A 1 391 ? 57.071 -13.560 -74.581 1.00 90.12 391 ILE A CA 1
ATOM 3277 C C . ILE A 1 391 ? 58.230 -14.573 -74.537 1.00 90.12 391 ILE A C 1
ATOM 3279 O O . ILE A 1 391 ? 59.022 -14.575 -73.595 1.00 90.12 391 ILE A O 1
ATOM 3283 N N . GLU A 1 392 ? 58.371 -15.429 -75.552 1.00 90.94 392 GLU A N 1
ATOM 3284 C CA . GLU A 1 392 ? 59.468 -16.400 -75.624 1.00 90.94 392 GLU A CA 1
ATOM 3285 C C . GLU A 1 392 ? 60.852 -15.751 -75.759 1.00 90.94 392 GLU A C 1
ATOM 3287 O O . GLU A 1 392 ? 61.809 -16.250 -75.162 1.00 90.94 392 GLU A O 1
ATOM 3292 N N . GLN A 1 393 ? 60.957 -14.662 -76.522 1.00 89.81 393 GLN A N 1
ATOM 3293 C CA . GLN A 1 393 ? 62.210 -13.934 -76.727 1.00 89.81 393 GLN A CA 1
ATOM 3294 C C . GLN A 1 393 ? 62.589 -13.067 -75.522 1.00 89.81 393 GLN A C 1
ATOM 3296 O O . GLN A 1 393 ? 63.770 -12.969 -75.199 1.00 89.81 393 GLN A O 1
ATOM 3301 N N . GLN A 1 394 ? 61.607 -12.451 -74.856 1.00 89.12 394 GLN A N 1
ATOM 3302 C CA . GLN A 1 394 ? 61.864 -11.507 -73.766 1.00 89.12 394 GLN A CA 1
ATOM 3303 C C . GLN A 1 394 ? 62.175 -12.170 -72.423 1.00 89.12 394 GLN A C 1
ATOM 3305 O O . GLN A 1 394 ? 62.962 -11.630 -71.648 1.00 89.12 394 GLN A O 1
ATOM 3310 N N . TYR A 1 395 ? 61.586 -13.332 -72.134 1.00 89.38 395 TYR A N 1
ATOM 3311 C CA . TYR A 1 395 ? 61.716 -13.956 -70.817 1.00 89.38 395 TYR A CA 1
ATOM 3312 C C . TYR A 1 395 ? 62.533 -15.250 -70.906 1.00 89.38 395 TYR A C 1
ATOM 3314 O O . TYR A 1 395 ? 62.175 -16.143 -71.673 1.00 89.38 395 TYR A O 1
ATOM 3322 N N . PRO A 1 396 ? 63.624 -15.425 -70.138 1.00 81.38 396 PRO A N 1
ATOM 3323 C CA . PRO A 1 396 ? 64.475 -16.614 -70.240 1.00 81.38 396 PRO A CA 1
ATOM 3324 C C . PRO A 1 396 ? 63.858 -17.853 -69.567 1.00 81.38 396 PRO A C 1
ATOM 3326 O O . PRO A 1 396 ? 64.087 -18.980 -70.007 1.00 81.38 396 PRO A O 1
ATOM 3329 N N . SER A 1 397 ? 63.039 -17.666 -68.527 1.00 90.88 397 SER A N 1
ATOM 3330 C CA . SER A 1 397 ? 62.447 -18.761 -67.750 1.00 90.88 397 SER A CA 1
ATOM 3331 C C . SER A 1 397 ? 61.085 -19.194 -68.292 1.00 90.88 397 SER A C 1
ATOM 3333 O O . SER A 1 397 ? 60.201 -18.368 -68.508 1.00 90.88 397 SER A O 1
ATOM 3335 N N . LYS A 1 398 ? 60.857 -20.509 -68.431 1.00 87.81 398 LYS A N 1
ATOM 3336 C CA . LYS A 1 398 ? 59.534 -21.052 -68.804 1.00 87.81 398 LYS A CA 1
ATOM 3337 C C . LYS A 1 398 ? 58.446 -20.689 -67.785 1.00 87.81 398 LYS A C 1
ATOM 3339 O O . LYS A 1 398 ? 57.308 -20.461 -68.184 1.00 87.81 398 LYS A O 1
ATOM 3344 N N . HIS A 1 399 ? 58.800 -20.601 -66.500 1.00 88.19 399 HIS A N 1
ATOM 3345 C CA . HIS A 1 399 ? 57.889 -20.174 -65.428 1.00 88.19 399 HIS A CA 1
ATOM 3346 C C . HIS A 1 399 ? 57.417 -18.737 -65.648 1.00 88.19 399 HIS A C 1
ATOM 3348 O O . HIS A 1 399 ? 56.225 -18.450 -65.590 1.00 88.19 399 HIS A O 1
ATOM 3354 N N . GLU A 1 400 ? 58.347 -17.850 -65.989 1.00 86.50 400 GLU A N 1
ATOM 3355 C CA . GLU A 1 400 ? 58.041 -16.446 -66.245 1.00 86.50 400 GLU A CA 1
ATOM 3356 C C . GLU A 1 400 ? 57.224 -16.270 -67.530 1.00 86.50 400 GLU A C 1
ATOM 3358 O O . GLU A 1 400 ? 56.243 -15.533 -67.537 1.00 86.50 400 GLU A O 1
ATOM 3363 N N . ARG A 1 401 ? 57.532 -17.034 -68.586 1.00 91.12 401 ARG A N 1
ATOM 3364 C CA . ARG A 1 401 ? 56.726 -17.061 -69.820 1.00 91.12 401 ARG A CA 1
ATOM 3365 C C . ARG A 1 401 ? 55.277 -17.485 -69.561 1.00 91.12 401 ARG A C 1
ATOM 3367 O O . ARG A 1 401 ? 54.354 -16.904 -70.132 1.00 91.12 401 ARG A O 1
ATOM 3374 N N . CYS A 1 402 ? 55.073 -18.476 -68.692 1.00 90.38 402 CYS A N 1
ATOM 3375 C CA . CYS A 1 402 ? 53.745 -18.944 -68.292 1.00 90.38 402 CYS A CA 1
ATOM 3376 C C . CYS A 1 402 ? 52.962 -17.843 -67.560 1.00 90.38 402 CYS A C 1
ATOM 3378 O O . CYS A 1 402 ? 51.841 -17.516 -67.953 1.00 90.38 402 CYS A O 1
ATOM 3380 N N . LEU A 1 403 ? 53.587 -17.206 -66.565 1.00 90.12 403 LEU A N 1
ATOM 3381 C CA . LEU A 1 403 ? 52.975 -16.122 -65.796 1.00 90.12 403 LEU A CA 1
ATOM 3382 C C . LEU A 1 403 ? 52.617 -14.919 -66.680 1.00 90.12 403 LEU A C 1
ATOM 3384 O O . LEU A 1 403 ? 51.498 -14.417 -66.620 1.00 90.12 403 LEU A O 1
ATOM 3388 N N . ARG A 1 404 ? 53.534 -14.499 -67.557 1.00 89.50 404 ARG A N 1
ATOM 3389 C CA . ARG A 1 404 ? 53.324 -13.363 -68.469 1.00 89.50 404 ARG A CA 1
ATOM 3390 C C . ARG A 1 404 ? 52.216 -13.623 -69.485 1.00 89.50 404 ARG A C 1
ATOM 3392 O O . ARG A 1 404 ? 51.475 -12.707 -69.825 1.00 89.50 404 ARG A O 1
ATOM 3399 N N . SER A 1 405 ? 52.051 -14.873 -69.919 1.00 89.75 405 SER A N 1
ATOM 3400 C CA . SER A 1 405 ? 50.943 -15.263 -70.801 1.00 89.75 405 SER A CA 1
ATOM 3401 C C . SER A 1 405 ? 49.581 -15.117 -70.106 1.00 89.75 405 SER A C 1
ATOM 3403 O O . SER A 1 405 ? 48.621 -14.654 -70.720 1.00 89.75 405 SER A O 1
ATOM 3405 N N . LEU A 1 406 ? 49.505 -15.458 -68.816 1.00 89.62 406 LEU A N 1
ATOM 3406 C CA . LEU A 1 406 ? 48.297 -15.318 -67.996 1.00 89.62 406 LEU A CA 1
ATOM 3407 C C . LEU A 1 406 ? 47.966 -13.850 -67.680 1.00 89.62 406 LEU A C 1
ATOM 3409 O O . LEU A 1 406 ? 46.809 -13.445 -67.772 1.00 89.62 406 LEU A O 1
ATOM 3413 N N . GLU A 1 407 ? 48.974 -13.032 -67.374 1.00 87.88 407 GLU A N 1
ATOM 3414 C CA . GLU A 1 407 ? 48.798 -11.588 -67.159 1.00 87.88 407 GLU A CA 1
ATOM 3415 C C . GLU A 1 407 ? 48.347 -10.872 -68.441 1.00 87.88 407 GLU A C 1
ATOM 3417 O O . GLU A 1 407 ? 47.430 -10.052 -68.408 1.00 87.88 407 GLU A O 1
ATOM 3422 N N . HIS A 1 408 ? 48.935 -11.220 -69.589 1.00 86.81 408 HIS A N 1
ATOM 3423 C CA . HIS A 1 408 ? 48.548 -10.645 -70.877 1.00 86.81 408 HIS A CA 1
ATOM 3424 C C . HIS A 1 408 ? 47.113 -11.024 -71.269 1.00 86.81 408 HIS A C 1
ATOM 3426 O O . HIS A 1 408 ? 46.396 -10.212 -71.857 1.00 86.81 408 HIS A O 1
ATOM 3432 N N . TRP A 1 409 ? 46.679 -12.243 -70.937 1.00 88.00 409 TRP A N 1
ATOM 3433 C CA . TRP A 1 409 ? 45.284 -12.658 -71.080 1.00 88.00 409 TRP A CA 1
ATOM 3434 C C . TRP A 1 409 ? 44.353 -11.817 -70.200 1.00 88.00 409 TRP A C 1
ATOM 3436 O O . TRP A 1 409 ? 43.357 -11.294 -70.698 1.00 88.00 409 TRP A O 1
ATOM 3446 N N . ALA A 1 410 ? 44.705 -11.625 -68.926 1.00 83.56 410 ALA A N 1
ATOM 3447 C CA . ALA A 1 410 ? 43.894 -10.858 -67.984 1.00 83.56 410 ALA A CA 1
ATOM 3448 C C . ALA A 1 410 ? 43.708 -9.391 -68.391 1.00 83.56 410 ALA A C 1
ATOM 3450 O O . ALA A 1 410 ? 42.627 -8.839 -68.224 1.00 83.56 410 ALA A O 1
ATOM 3451 N N . LEU A 1 411 ? 44.750 -8.767 -68.945 1.00 80.75 411 LEU A N 1
ATOM 3452 C CA . LEU A 1 411 ? 44.725 -7.350 -69.318 1.00 80.75 411 LEU A CA 1
ATOM 3453 C C . LEU A 1 411 ? 43.947 -7.063 -70.608 1.00 80.75 411 LEU A C 1
ATOM 3455 O O . LEU A 1 411 ? 43.406 -5.966 -70.769 1.00 80.75 411 LEU A O 1
ATOM 3459 N N . ASN A 1 412 ? 43.911 -8.026 -71.532 1.00 78.00 412 ASN A N 1
ATOM 3460 C CA . ASN A 1 412 ? 43.426 -7.801 -72.896 1.00 78.00 412 ASN A CA 1
ATOM 3461 C C . ASN A 1 412 ? 42.092 -8.485 -73.210 1.00 78.00 412 ASN A C 1
ATOM 3463 O O . ASN A 1 412 ? 41.499 -8.198 -74.249 1.00 78.00 412 ASN A O 1
ATOM 3467 N N . GLN A 1 413 ? 41.596 -9.362 -72.336 1.00 74.81 413 GLN A N 1
ATOM 3468 C CA . GLN A 1 413 ? 40.287 -9.986 -72.506 1.00 74.81 413 GLN A CA 1
ATOM 3469 C C . GLN A 1 413 ? 39.193 -9.221 -71.762 1.00 74.81 413 GLN A C 1
ATOM 3471 O O . GLN A 1 413 ? 39.355 -8.805 -70.621 1.00 74.81 413 GLN A O 1
ATOM 3476 N N . THR A 1 414 ? 38.026 -9.097 -72.394 1.00 62.28 414 THR A N 1
ATOM 3477 C CA . THR A 1 414 ? 36.851 -8.423 -71.815 1.00 62.28 414 THR A CA 1
ATOM 3478 C C . THR A 1 414 ? 36.208 -9.203 -70.664 1.00 62.28 414 THR A C 1
ATOM 3480 O O . THR A 1 414 ? 35.407 -8.640 -69.921 1.00 62.28 414 THR A O 1
ATOM 3483 N N . ARG A 1 415 ? 36.541 -10.493 -70.504 1.00 65.62 415 ARG A N 1
ATOM 3484 C CA . ARG A 1 415 ? 35.963 -11.392 -69.493 1.00 65.62 415 ARG A CA 1
ATOM 3485 C C . ARG A 1 415 ? 37.007 -12.354 -68.914 1.00 65.62 415 ARG A C 1
ATOM 3487 O O . ARG A 1 415 ? 36.902 -13.572 -69.062 1.00 65.62 415 ARG A O 1
ATOM 3494 N N . ALA A 1 416 ? 38.041 -11.790 -68.295 1.00 74.38 416 ALA A N 1
ATOM 3495 C CA . ALA A 1 416 ? 39.037 -12.547 -67.546 1.00 74.38 416 ALA A CA 1
ATOM 3496 C C . ALA A 1 416 ? 38.557 -12.767 -66.101 1.00 74.38 416 ALA A C 1
ATOM 3498 O O . ALA A 1 416 ? 38.714 -11.904 -65.242 1.00 74.38 416 ALA A O 1
ATOM 3499 N N . ASP A 1 417 ? 37.940 -13.920 -65.838 1.00 82.38 417 ASP A N 1
ATOM 3500 C CA . ASP A 1 417 ? 37.498 -14.337 -64.504 1.00 82.38 417 ASP A CA 1
ATOM 3501 C C . ASP A 1 417 ? 38.005 -15.750 -64.150 1.00 82.38 417 ASP A C 1
ATOM 3503 O O . ASP A 1 417 ? 38.469 -16.514 -65.006 1.00 82.38 417 ASP A O 1
ATOM 3507 N N . ILE A 1 418 ? 37.953 -16.093 -62.857 1.00 82.81 418 ILE A N 1
ATOM 3508 C CA . ILE A 1 418 ? 38.421 -17.389 -62.337 1.00 82.81 418 ILE A CA 1
ATOM 3509 C C . ILE A 1 418 ? 37.677 -18.578 -62.987 1.00 82.81 418 ILE A C 1
ATOM 3511 O O . ILE A 1 418 ? 38.346 -19.539 -63.379 1.00 82.81 418 ILE A O 1
ATOM 3515 N N . PRO A 1 419 ? 36.344 -18.541 -63.193 1.00 83.94 419 PRO A N 1
ATOM 3516 C CA . PRO A 1 419 ? 35.625 -19.613 -63.887 1.00 83.94 419 PRO A CA 1
ATOM 3517 C C . PRO A 1 419 ? 36.096 -19.844 -65.330 1.00 83.94 419 PRO A C 1
ATOM 3519 O O . PRO A 1 419 ? 36.223 -20.994 -65.766 1.00 83.94 419 PRO A O 1
ATOM 3522 N N . CYS A 1 420 ? 36.386 -18.776 -66.082 1.00 84.38 420 CYS A N 1
ATOM 3523 C CA . CYS A 1 420 ? 36.903 -18.886 -67.443 1.00 84.38 420 CYS A CA 1
ATOM 3524 C C . CYS A 1 420 ? 38.290 -19.539 -67.453 1.00 84.38 420 CYS A C 1
ATOM 3526 O O . CYS A 1 420 ? 38.518 -20.491 -68.206 1.00 84.38 420 CYS A O 1
ATOM 3528 N N . LEU A 1 421 ? 39.175 -19.104 -66.551 1.00 86.69 421 LEU A N 1
ATOM 3529 C CA . LEU A 1 421 ? 40.509 -19.676 -66.381 1.00 86.69 421 LEU A CA 1
ATOM 3530 C C . LEU A 1 421 ? 40.450 -21.163 -65.995 1.00 86.69 421 LEU A C 1
ATOM 3532 O O . LEU A 1 421 ? 41.119 -21.998 -66.604 1.00 86.69 421 LEU A O 1
ATOM 3536 N N . ALA A 1 422 ? 39.602 -21.527 -65.033 1.00 85.12 422 ALA A N 1
ATOM 3537 C CA . ALA A 1 422 ? 39.433 -22.909 -64.599 1.00 85.12 422 ALA A CA 1
ATOM 3538 C C . ALA A 1 422 ? 38.897 -23.809 -65.721 1.00 85.12 422 ALA A C 1
ATOM 3540 O O . ALA A 1 422 ? 39.319 -24.958 -65.857 1.00 85.12 422 ALA A O 1
ATOM 3541 N N . ARG A 1 423 ? 37.993 -23.305 -66.570 1.00 86.75 423 ARG A N 1
ATOM 3542 C CA . ARG A 1 423 ? 37.517 -24.032 -67.755 1.00 86.75 423 ARG A CA 1
ATOM 3543 C C . ARG A 1 423 ? 38.652 -24.329 -68.739 1.00 86.75 423 ARG A C 1
ATOM 3545 O O . ARG A 1 423 ? 38.752 -25.470 -69.179 1.00 86.75 423 ARG A O 1
ATOM 3552 N N . ILE A 1 424 ? 39.520 -23.355 -69.016 1.00 86.75 424 ILE A N 1
ATOM 3553 C CA . ILE A 1 424 ? 40.696 -23.524 -69.891 1.00 86.75 424 ILE A CA 1
ATOM 3554 C C . ILE A 1 424 ? 41.680 -24.550 -69.303 1.00 86.75 424 ILE A C 1
ATOM 3556 O O . ILE A 1 424 ? 42.229 -25.402 -69.994 1.00 86.75 424 ILE A O 1
ATOM 3560 N N . ILE A 1 425 ? 41.862 -24.553 -67.987 1.00 87.50 425 ILE A N 1
ATOM 3561 C CA . ILE A 1 425 ? 42.757 -25.514 -67.326 1.00 87.50 425 ILE A CA 1
ATOM 3562 C C . ILE A 1 425 ? 42.186 -26.941 -67.368 1.00 87.50 425 ILE A C 1
ATOM 3564 O O . ILE A 1 425 ? 42.940 -27.910 -67.486 1.00 87.50 425 ILE A O 1
ATOM 3568 N N . ARG A 1 426 ? 40.854 -27.095 -67.341 1.00 87.50 426 ARG A N 1
ATOM 3569 C CA . ARG A 1 426 ? 40.200 -28.400 -67.543 1.00 87.50 426 ARG A CA 1
ATOM 3570 C C . ARG A 1 426 ? 40.354 -28.920 -68.968 1.00 87.50 426 ARG A C 1
ATOM 3572 O O . ARG A 1 426 ? 40.533 -30.129 -69.114 1.00 87.50 426 ARG A O 1
ATOM 3579 N N . THR A 1 427 ? 40.271 -28.061 -69.989 1.00 87.31 427 THR A N 1
ATOM 3580 C CA . THR A 1 427 ? 40.450 -28.487 -71.392 1.00 87.31 427 THR A CA 1
ATOM 3581 C C . THR A 1 427 ? 41.878 -28.957 -71.652 1.00 87.31 427 THR A C 1
ATOM 3583 O O . THR A 1 427 ? 42.076 -29.917 -72.389 1.00 87.31 427 THR A O 1
ATOM 3586 N N . LEU A 1 428 ? 42.853 -28.387 -70.943 1.00 86.06 428 LEU A N 1
ATOM 3587 C CA . LEU A 1 428 ? 44.251 -28.827 -70.946 1.00 86.06 428 LEU A CA 1
ATOM 3588 C C . LEU A 1 428 ? 44.521 -30.107 -70.129 1.00 86.06 428 LEU A C 1
ATOM 3590 O O . LEU A 1 428 ? 45.660 -30.558 -70.058 1.00 86.06 428 LEU A O 1
ATOM 3594 N N . GLY A 1 429 ? 43.497 -30.708 -69.512 1.00 83.44 429 GLY A N 1
ATOM 3595 C CA . GLY A 1 429 ? 43.601 -31.983 -68.792 1.00 83.44 429 GLY A CA 1
ATOM 3596 C C . GLY A 1 429 ? 43.887 -31.871 -67.290 1.00 83.44 429 GLY A C 1
ATOM 3597 O O . GLY A 1 429 ? 43.801 -32.874 -66.580 1.00 83.44 429 GLY A O 1
ATOM 3598 N N . PHE A 1 430 ? 44.120 -30.671 -66.749 1.00 87.69 430 PHE A N 1
ATOM 3599 C CA . PHE A 1 430 ? 44.456 -30.467 -65.332 1.00 87.69 430 PHE A CA 1
ATOM 3600 C C . PHE A 1 430 ? 43.213 -30.268 -64.452 1.00 87.69 430 PHE A C 1
ATOM 3602 O O . PHE A 1 430 ? 43.040 -29.253 -63.775 1.00 87.69 430 PHE A O 1
ATOM 3609 N N . LYS A 1 431 ? 42.321 -31.266 -64.430 1.00 85.50 431 LYS A N 1
ATOM 3610 C CA . LYS A 1 431 ? 41.070 -31.219 -63.645 1.00 85.50 431 LYS A CA 1
ATOM 3611 C C . LYS A 1 431 ? 41.272 -30.932 -62.141 1.00 85.50 431 LYS A C 1
ATOM 3613 O O . LYS A 1 431 ? 40.473 -30.164 -61.605 1.00 85.50 431 LYS A O 1
ATOM 3618 N N . PRO A 1 432 ? 42.288 -31.492 -61.447 1.00 83.19 432 PRO A N 1
ATOM 3619 C CA . PRO A 1 432 ? 42.528 -31.186 -60.034 1.00 83.19 432 PRO A CA 1
ATOM 3620 C C . PRO A 1 432 ? 42.945 -29.727 -59.808 1.00 83.19 432 PRO A C 1
ATOM 3622 O O . PRO A 1 432 ? 42.420 -29.074 -58.913 1.00 83.19 432 PRO A O 1
ATOM 3625 N N . LEU A 1 433 ? 43.814 -29.190 -60.671 1.00 86.38 433 LEU A N 1
ATOM 3626 C CA . LEU A 1 433 ? 44.281 -27.805 -60.588 1.00 86.38 433 LEU A CA 1
ATOM 3627 C C . LEU A 1 433 ? 43.150 -26.804 -60.854 1.00 86.38 433 LEU A C 1
ATOM 3629 O O . LEU A 1 433 ? 43.045 -25.799 -60.161 1.00 86.38 433 LEU A O 1
ATOM 3633 N N . ALA A 1 434 ? 42.266 -27.098 -61.810 1.00 84.62 434 ALA A N 1
ATOM 3634 C CA . ALA A 1 434 ? 41.096 -26.264 -62.065 1.00 84.62 434 ALA A CA 1
ATOM 3635 C C . ALA A 1 434 ? 40.158 -26.174 -60.848 1.00 84.62 434 ALA A C 1
ATOM 3637 O O . ALA A 1 434 ? 39.651 -25.097 -60.558 1.00 84.62 434 ALA A O 1
ATOM 3638 N N . ARG A 1 435 ? 39.967 -27.281 -60.111 1.00 83.44 435 ARG A N 1
ATOM 3639 C CA . ARG A 1 435 ? 39.194 -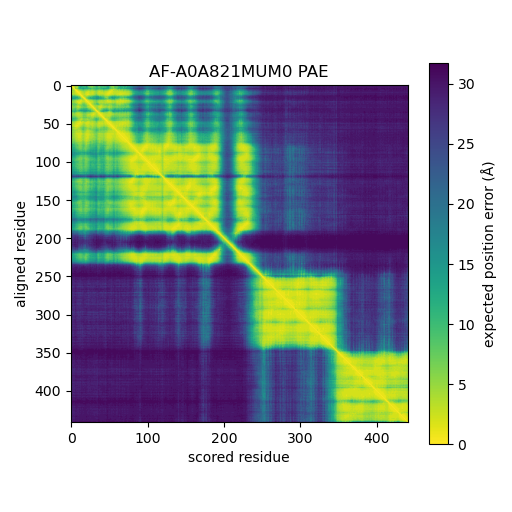27.284 -58.856 1.00 83.44 435 ARG A CA 1
ATOM 3640 C C . ARG A 1 435 ? 39.890 -26.487 -57.753 1.00 83.44 435 ARG A C 1
ATOM 3642 O O . ARG A 1 435 ? 39.225 -25.760 -57.029 1.00 83.44 435 ARG A O 1
ATOM 3649 N N . GLU A 1 436 ? 41.214 -26.607 -57.632 1.00 83.56 436 GLU A N 1
ATOM 3650 C CA . GLU A 1 436 ? 41.992 -25.803 -56.676 1.00 83.56 436 GLU A CA 1
ATOM 3651 C C . GLU A 1 436 ? 41.837 -24.302 -56.947 1.00 83.56 436 GLU A C 1
ATOM 3653 O O . GLU A 1 436 ? 41.688 -23.536 -56.006 1.00 83.56 436 GLU A O 1
ATOM 3658 N N . ILE A 1 437 ? 41.839 -23.891 -58.216 1.00 84.44 437 ILE A N 1
ATOM 3659 C CA . ILE A 1 437 ? 41.723 -22.485 -58.621 1.00 84.44 437 ILE A CA 1
ATOM 3660 C C . ILE A 1 437 ? 40.316 -21.929 -58.385 1.00 84.44 437 ILE A C 1
ATOM 3662 O O . ILE A 1 437 ? 40.186 -20.797 -57.938 1.00 84.44 437 ILE A O 1
ATOM 3666 N N . GLU A 1 438 ? 39.266 -22.712 -58.633 1.00 81.88 438 GLU A N 1
ATOM 3667 C CA . GLU A 1 438 ? 37.887 -22.294 -58.334 1.00 81.88 438 GLU A CA 1
ATOM 3668 C C . GLU A 1 438 ? 37.640 -22.113 -56.839 1.00 81.88 438 GLU A C 1
ATOM 3670 O O . GLU A 1 438 ? 36.896 -21.221 -56.458 1.00 81.88 438 GLU A O 1
ATOM 3675 N N . ASN A 1 439 ? 38.310 -22.900 -55.996 1.00 80.19 439 ASN A N 1
ATOM 3676 C CA . ASN A 1 439 ? 38.244 -22.749 -54.542 1.00 80.19 439 ASN A CA 1
ATOM 3677 C C . ASN A 1 439 ? 39.023 -21.522 -54.018 1.00 80.19 439 ASN A C 1
ATOM 3679 O O . ASN A 1 439 ? 39.016 -21.281 -52.813 1.00 80.19 439 ASN A O 1
ATOM 3683 N N . MET A 1 440 ? 39.739 -20.795 -54.887 1.00 70.19 440 MET A N 1
ATOM 3684 C CA . MET A 1 440 ? 40.444 -19.545 -54.558 1.00 70.19 440 MET A CA 1
ATOM 3685 C C . MET A 1 440 ? 39.655 -18.286 -54.956 1.00 70.19 440 MET A C 1
ATOM 3687 O O . MET A 1 440 ? 40.128 -17.185 -54.671 1.00 70.19 440 MET A O 1
ATOM 3691 N N . ALA A 1 441 ? 38.509 -18.445 -55.632 1.00 58.53 441 ALA A N 1
ATOM 3692 C CA . ALA A 1 441 ? 37.530 -17.384 -55.880 1.00 58.53 441 ALA A CA 1
ATOM 3693 C C . ALA A 1 441 ? 36.637 -17.188 -54.654 1.00 58.53 441 ALA A C 1
ATOM 3695 O O . ALA A 1 441 ? 36.283 -16.018 -54.387 1.00 58.53 441 ALA A O 1
#

Sequence (441 aa):
MLDLNNERLVLLYSGSNDNTWHIDTDIQLIDSKTHDIITTNIQYLHNRIIVARYDKQLMSLKQLPKTICLFEQTLNQRSATLFFRRRLTNINEICIVCCSSQRLDTIENDIHQENYSIENEQIKEIILQEGQILELRFRGNVIPKNKHQQLVQFTFNTYFPFYFETNIIEIDKYSQHLSSYYYGFLQIYSKQKFLRNGIKEIEKKKQQLDIVKQDWQETDICLTELLLTLPKPPVEIRTPIQKSLTTFTAEGVLTPTLFRDISTSLVGDEWRRLARRLGMTRIRIEAIEHDYHEDAPYYMLFAWFKRVPRSSDKVLLLIHGLMNINRWDLAQDLQSIKDDKRTEQGTFSKDEQLKLLRAPFIRICQRDECVRIWKQLARELMLTNDIIQHIEQQYPSKHERCLRSLEHWALNQTRADIPCLARIIRTLGFKPLAREIENMA

Nearest PDB structures (foldseek):
  5wvc-assembly1_F  TM=5.984E-01  e=3.447E-01  Homo sapiens
  7dni-assembly1_B  TM=3.355E-01  e=6.169E-02  Homo sapiens
  7p4l-assembly1_C  TM=4.295E-01  e=1.714E-01  metagenome
  7p4l-assembly1_A  TM=3.849E-01  e=3.839E-01  metagenome
  7p4l-assembly1_B  TM=3.139E-01  e=3.096E-01  metagenome

pLDDT: mean 82.98, std 14.0, range [35.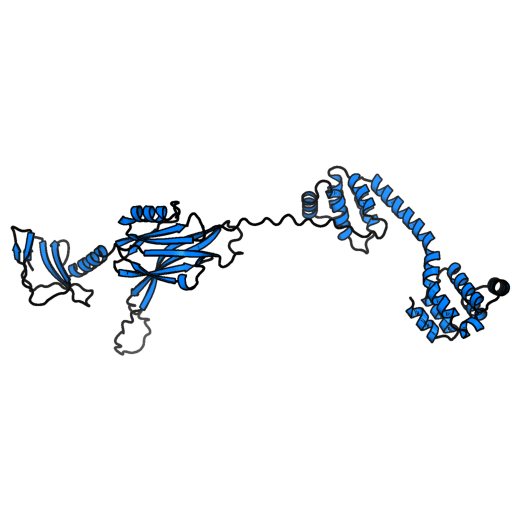0, 96.81]

Secondary structure (DSSP, 8-state):
-EEETTEEEEEEEE-TT--S-EEESSPPEEEETTTTEEEE--SS--SEEEEEEEETTT--TTTHHHHHHHHHHHHTEEEEEEEEEEBSS-TTEEEEEEEEGGGHHHHHHHHHHTTB--S----EEEEEETT-EEEEEEEESEEESSGGGSEEEEE--SSS-EEEEEEEEES-TTSSTT-SEEEEEEEEEEEEEEE--------------------EEEEEEEEEEEEEEEEPPP-----------------SS--HHHHHHHHHH--TTHHHHHHHHTT--HHHHHHHHHHHGGGHHHHHHHHHHHHS-TTS-HHHHHHHHHHTTT-HHHHHHHHHHHHHHHHHHHHHHHHHHHHHHHHHHHHHHT-HHHHHTHHHHHHHTT--HHHHHHHHHH-S-HHHHHHHHHHHHHHH-TT--HHHHHHHHHHTT-HHHHHHHHTT-